Protein AF-A0A932CQ76-F1 (afdb_monomer)

Organism: Tectimicrobiota bacterium (NCBI:txid2528274)

Nearest PDB structures (foldseek):
  8bmw-assembly1_K  TM=5.022E-01  e=4.386E-13  Saccharolobus solfataricus
  8s9t-assembly1_C  TM=5.975E-01  e=1.553E-07  Synechocystis sp. PCC 6803
  8s9u-assembly1_C  TM=5.904E-01  e=1.748E-06  Synechocystis sp. PCC 6803
  6pbz-assembly1_B  TM=6.065E-01  e=4.520E-01  Escherichia coli K-12
  7tu2-assembly1_A-2  TM=3.708E-01  e=7.741E-01  Leeuwenhoekiella blandensis MED217

Structure (mmCIF, N/CA/C/O backbone):
data_AF-A0A932CQ76-F1
#
_entry.id   AF-A0A932CQ76-F1
#
loop_
_atom_site.group_PDB
_atom_site.id
_atom_site.type_symbol
_atom_site.label_atom_id
_atom_site.label_alt_id
_atom_site.label_comp_id
_atom_site.label_asym_id
_atom_site.label_entity_id
_atom_site.label_seq_id
_atom_site.pdbx_PDB_ins_code
_atom_site.Cartn_x
_atom_site.Cartn_y
_atom_site.Cartn_z
_atom_site.occupancy
_atom_site.B_iso_or_equiv
_atom_site.auth_seq_id
_atom_site.auth_comp_id
_atom_site.auth_asym_id
_atom_site.auth_atom_id
_atom_site.pdbx_PDB_model_num
ATOM 1 N N . MET A 1 1 ? 23.709 6.017 10.096 1.00 61.81 1 MET A N 1
ATOM 2 C CA . MET A 1 1 ? 23.202 7.293 9.535 1.00 61.81 1 MET A CA 1
ATOM 3 C C . MET A 1 1 ? 23.122 8.346 10.630 1.00 61.81 1 MET A C 1
ATOM 5 O O . MET A 1 1 ? 22.719 8.003 11.735 1.00 61.81 1 MET A O 1
ATOM 9 N N . ARG A 1 2 ? 23.513 9.592 10.344 1.00 64.19 2 ARG A N 1
ATOM 10 C CA . ARG A 1 2 ? 23.324 10.755 11.234 1.00 64.19 2 ARG A CA 1
ATOM 11 C C . ARG A 1 2 ? 22.289 11.703 10.629 1.00 64.19 2 ARG A C 1
ATOM 13 O O . ARG A 1 2 ? 22.195 11.772 9.408 1.00 64.19 2 ARG A O 1
ATOM 20 N N . GLU A 1 3 ? 21.523 12.400 11.461 1.00 67.00 3 GLU A N 1
ATOM 21 C CA . GLU A 1 3 ? 20.661 13.497 11.005 1.00 67.00 3 GLU A CA 1
ATOM 22 C C . GLU A 1 3 ? 21.444 14.810 10.998 1.00 67.00 3 GLU A C 1
ATOM 24 O O . GLU A 1 3 ? 22.276 15.037 11.873 1.00 67.00 3 GLU A O 1
ATOM 29 N N . TYR A 1 4 ? 21.156 15.645 10.007 1.00 60.69 4 TYR A N 1
ATOM 30 C CA . TYR A 1 4 ? 21.752 16.949 9.781 1.00 60.69 4 TYR A CA 1
ATOM 31 C C . TYR A 1 4 ? 20.633 17.963 9.545 1.00 60.69 4 TYR A C 1
ATOM 33 O O . TYR A 1 4 ? 19.724 17.743 8.736 1.00 60.69 4 TYR A O 1
ATOM 41 N N . HIS A 1 5 ? 20.698 19.087 10.244 1.00 62.53 5 HIS A N 1
ATOM 42 C CA . HIS A 1 5 ? 19.901 20.261 9.929 1.00 62.53 5 HIS A CA 1
ATOM 43 C C . HIS A 1 5 ? 20.449 20.918 8.647 1.00 62.53 5 HIS A C 1
ATOM 45 O O . HIS A 1 5 ? 21.665 20.913 8.443 1.00 62.53 5 HIS A O 1
ATOM 51 N N . PRO A 1 6 ? 19.610 21.537 7.791 1.00 61.62 6 PRO A N 1
ATOM 52 C CA . PRO A 1 6 ? 20.079 22.219 6.579 1.00 61.62 6 PRO A CA 1
ATOM 53 C C . PRO A 1 6 ? 21.209 23.237 6.814 1.00 61.62 6 PRO A C 1
ATOM 55 O O . PRO A 1 6 ? 22.063 23.428 5.959 1.00 61.62 6 PRO A O 1
ATOM 58 N N . SER A 1 7 ? 21.258 23.861 7.995 1.00 59.81 7 SER A N 1
ATOM 59 C CA . SER A 1 7 ? 22.313 24.814 8.376 1.00 59.81 7 SER A CA 1
ATOM 60 C C . SER A 1 7 ? 23.677 24.180 8.683 1.00 59.81 7 SER A C 1
ATOM 62 O O . SER A 1 7 ? 24.657 24.905 8.822 1.00 59.81 7 SER A O 1
ATOM 64 N N . GLU A 1 8 ? 23.754 22.857 8.853 1.00 54.69 8 GLU A N 1
ATOM 65 C CA . GLU A 1 8 ? 24.990 22.112 9.163 1.00 54.69 8 GLU A CA 1
ATOM 66 C C . GLU A 1 8 ? 25.733 21.639 7.897 1.00 54.69 8 GLU A C 1
ATOM 68 O O . GLU A 1 8 ? 26.760 20.957 7.977 1.00 54.69 8 GLU A O 1
ATOM 73 N N . LEU A 1 9 ? 25.200 21.990 6.726 1.00 60.56 9 LEU A N 1
ATOM 74 C CA . LEU A 1 9 ? 25.585 21.500 5.409 1.00 60.56 9 LEU A CA 1
ATOM 75 C C . LEU A 1 9 ? 26.266 22.617 4.599 1.00 60.56 9 LEU A C 1
ATOM 77 O O . LEU A 1 9 ? 25.764 23.739 4.538 1.00 60.56 9 LEU A O 1
ATOM 81 N N . ALA A 1 10 ? 27.424 22.330 3.990 1.00 57.75 10 ALA A N 1
ATOM 82 C CA . ALA A 1 10 ? 28.174 23.323 3.218 1.00 57.75 10 ALA A CA 1
ATOM 83 C C . ALA A 1 10 ? 27.451 23.709 1.899 1.00 57.75 10 ALA A C 1
ATOM 85 O O . ALA A 1 10 ? 26.883 22.828 1.246 1.00 57.75 10 ALA A O 1
ATOM 86 N N . PRO A 1 11 ? 27.489 24.986 1.453 1.00 50.41 11 PRO A N 1
ATOM 87 C CA . PRO A 1 11 ? 26.703 25.431 0.294 1.00 50.41 11 PRO A CA 1
ATOM 88 C C . PRO A 1 11 ? 27.127 24.896 -1.092 1.00 50.41 11 PRO A C 1
ATOM 90 O O . PRO A 1 11 ? 26.282 24.862 -1.990 1.00 50.41 11 PRO A O 1
ATOM 93 N N . GLU A 1 12 ? 28.368 24.445 -1.317 1.00 44.66 12 GLU A N 1
ATOM 94 C CA . GLU A 1 12 ? 28.899 24.253 -2.684 1.00 44.66 12 GLU A CA 1
ATOM 95 C C . GLU A 1 12 ? 29.702 22.950 -2.881 1.00 44.66 12 GLU A C 1
ATOM 97 O O . GLU A 1 12 ? 30.670 22.688 -2.174 1.00 44.66 12 GLU A O 1
ATOM 102 N N . GLY A 1 13 ? 29.312 22.148 -3.885 1.00 38.47 13 GLY A N 1
ATOM 103 C CA . GLY A 1 13 ? 30.012 20.933 -4.330 1.00 38.47 13 GLY A CA 1
ATOM 104 C C . GLY A 1 13 ? 29.082 19.932 -5.029 1.00 38.47 13 GLY A C 1
ATOM 105 O O . GLY A 1 13 ? 28.080 19.499 -4.467 1.00 38.47 13 GLY A O 1
ATOM 106 N N . LEU A 1 14 ? 29.374 19.574 -6.284 1.00 38.59 14 LEU A N 1
ATOM 107 C CA . LEU A 1 14 ? 28.570 18.638 -7.081 1.00 38.59 14 LEU A CA 1
ATOM 108 C C . LEU A 1 14 ? 28.525 17.247 -6.414 1.00 38.59 14 LEU A C 1
ATOM 110 O O . LEU A 1 14 ? 29.559 16.625 -6.169 1.00 38.59 14 LEU A O 1
ATOM 114 N N . SER A 1 15 ? 27.315 16.720 -6.202 1.00 40.75 15 SER A N 1
ATOM 115 C CA . SER A 1 15 ? 26.985 15.351 -5.734 1.00 40.75 15 SER A CA 1
ATOM 116 C C . SER A 1 15 ? 27.315 14.961 -4.283 1.00 40.75 15 SER A C 1
ATOM 118 O O . SER A 1 15 ? 26.780 13.961 -3.820 1.00 40.75 15 SER A O 1
ATOM 120 N N . TYR A 1 16 ? 28.113 15.731 -3.543 1.00 48.34 16 TYR A N 1
ATOM 121 C CA . TYR A 1 16 ? 28.456 15.434 -2.147 1.00 48.34 16 TYR A CA 1
ATOM 122 C C . TYR A 1 16 ? 28.360 16.706 -1.327 1.00 48.34 16 TYR A C 1
ATOM 124 O O . TYR A 1 16 ? 28.954 17.715 -1.702 1.00 48.34 16 TYR A O 1
ATOM 132 N N . ILE A 1 17 ? 27.654 16.654 -0.199 1.00 52.62 17 ILE A N 1
ATOM 133 C CA . ILE A 1 17 ? 27.779 17.726 0.779 1.00 52.62 17 ILE A CA 1
ATOM 134 C C . ILE A 1 17 ? 28.881 17.323 1.747 1.00 52.62 17 ILE A C 1
ATOM 136 O O . ILE A 1 17 ? 28.809 16.275 2.394 1.00 52.62 17 ILE A O 1
ATOM 140 N N . GLU A 1 18 ? 29.927 18.142 1.810 1.00 50.91 18 GLU A N 1
ATOM 141 C CA . GLU A 1 18 ? 30.852 18.080 2.928 1.00 50.91 18 GLU A CA 1
ATOM 142 C C . GLU A 1 18 ? 30.099 18.553 4.171 1.00 50.91 18 GLU A C 1
ATOM 144 O O . GLU A 1 18 ? 29.570 19.668 4.216 1.00 50.91 18 GLU A O 1
ATOM 149 N N . ALA A 1 19 ? 30.029 17.697 5.193 1.00 53.00 19 ALA A N 1
ATOM 150 C CA . ALA A 1 19 ? 29.701 18.172 6.531 1.00 53.00 19 ALA A CA 1
ATOM 151 C C . ALA A 1 19 ? 30.628 19.349 6.870 1.00 53.00 19 ALA A C 1
ATOM 153 O O . ALA A 1 19 ? 31.760 19.386 6.388 1.00 53.00 19 ALA A O 1
ATOM 154 N N . ALA A 1 20 ? 30.228 20.251 7.771 1.00 54.34 20 ALA A N 1
ATOM 155 C CA . ALA A 1 20 ? 31.116 21.319 8.258 1.00 54.34 20 ALA A CA 1
ATOM 156 C C . ALA A 1 20 ? 32.487 20.808 8.786 1.00 54.34 20 ALA A C 1
ATOM 158 O O . ALA A 1 20 ? 33.422 21.583 8.966 1.00 54.34 20 ALA A O 1
ATOM 159 N N . THR A 1 21 ? 32.616 19.495 9.014 1.00 55.88 21 THR A N 1
ATOM 160 C CA . THR A 1 21 ? 33.836 18.763 9.376 1.00 55.88 21 THR A CA 1
ATOM 161 C C . THR A 1 21 ? 34.725 18.322 8.193 1.00 55.88 21 THR A C 1
ATOM 163 O O . THR A 1 21 ? 35.757 17.701 8.438 1.00 55.88 21 THR A O 1
ATOM 166 N N . GLY A 1 22 ? 34.352 18.583 6.934 1.00 58.22 22 GLY A N 1
ATOM 167 C CA . GLY A 1 22 ? 35.069 18.153 5.718 1.00 58.22 22 GLY A CA 1
ATOM 168 C C . GLY A 1 22 ? 34.816 16.698 5.289 1.00 58.22 22 GLY A C 1
ATOM 169 O O . GLY A 1 22 ? 35.499 16.169 4.415 1.00 58.22 22 GLY A O 1
ATOM 170 N N . GLN A 1 23 ? 33.858 16.006 5.914 1.00 63.00 23 GLN A N 1
ATOM 171 C CA . GLN A 1 23 ? 33.511 14.619 5.588 1.00 63.00 23 GLN A CA 1
ATOM 172 C C . GLN A 1 23 ? 32.498 14.570 4.436 1.00 63.00 23 GLN A C 1
ATOM 174 O O . GLN A 1 23 ? 31.432 15.172 4.549 1.00 63.00 23 GLN A O 1
ATOM 179 N N . LYS A 1 24 ? 32.785 13.813 3.365 1.00 63.44 24 LYS A N 1
ATOM 180 C CA . LYS A 1 24 ? 31.819 13.553 2.283 1.00 63.44 24 LYS A CA 1
ATOM 181 C C . LYS A 1 24 ? 30.660 12.700 2.787 1.00 63.44 24 LYS A C 1
ATOM 183 O O . LYS A 1 24 ? 30.889 11.638 3.372 1.00 63.44 24 LYS A O 1
ATOM 188 N N . LEU A 1 25 ? 29.434 13.153 2.537 1.00 64.56 25 LEU A N 1
ATOM 189 C CA . LEU A 1 25 ? 28.215 12.451 2.924 1.00 64.56 25 LEU A CA 1
ATOM 190 C C . LEU A 1 25 ? 27.335 12.137 1.711 1.00 64.56 25 LEU A C 1
ATOM 192 O O . LEU A 1 25 ? 27.139 12.988 0.842 1.00 64.56 25 LEU A O 1
ATOM 196 N N . ILE A 1 26 ? 26.740 10.944 1.709 1.00 65.69 26 ILE A N 1
ATOM 197 C CA . ILE A 1 26 ? 25.540 10.635 0.926 1.00 65.69 26 ILE A CA 1
ATOM 198 C C . ILE A 1 26 ? 24.350 11.121 1.746 1.00 65.69 26 ILE A C 1
ATOM 200 O O . ILE A 1 26 ? 24.094 10.577 2.822 1.00 65.69 26 ILE A O 1
ATOM 204 N N . LEU A 1 27 ? 23.661 12.158 1.263 1.00 60.94 27 LEU A N 1
ATOM 205 C CA . LEU A 1 27 ? 22.521 12.757 1.952 1.00 60.94 27 LEU A CA 1
ATOM 206 C C . LEU A 1 27 ? 21.177 12.290 1.393 1.00 60.94 27 LEU A C 1
ATOM 208 O O . LEU A 1 27 ? 21.018 12.140 0.187 1.00 60.94 27 LEU A O 1
ATOM 212 N N . PHE A 1 28 ? 20.204 12.153 2.280 1.00 66.12 28 PHE A N 1
ATOM 213 C CA . PHE A 1 28 ? 18.805 11.831 2.021 1.00 66.12 28 PHE A CA 1
ATOM 214 C C . PHE A 1 28 ? 17.918 12.925 2.614 1.00 66.12 28 PHE A C 1
ATOM 216 O O . PHE A 1 28 ? 18.113 13.263 3.780 1.00 66.12 28 PHE A O 1
ATOM 223 N N . GLU A 1 29 ? 16.957 13.465 1.870 1.00 62.91 29 GLU A N 1
ATOM 224 C CA . GLU A 1 29 ? 16.009 14.454 2.401 1.00 62.91 29 GLU A CA 1
ATOM 225 C C . GLU A 1 29 ? 14.806 13.739 3.048 1.00 62.91 29 GLU A C 1
ATOM 227 O O . GLU A 1 29 ? 14.058 13.027 2.385 1.00 62.91 29 GLU A O 1
ATOM 232 N N . ASP A 1 30 ? 14.605 13.916 4.357 1.00 61.38 30 ASP A N 1
ATOM 233 C CA . ASP A 1 30 ? 13.377 13.514 5.052 1.00 61.38 30 ASP A CA 1
ATOM 234 C C . ASP A 1 30 ? 12.334 14.625 4.864 1.00 61.38 30 ASP A C 1
ATOM 236 O O . ASP A 1 30 ? 12.291 15.587 5.637 1.00 61.38 30 ASP A O 1
ATOM 240 N N . VAL A 1 31 ? 11.525 14.494 3.807 1.00 55.22 31 VAL A N 1
ATOM 241 C CA . VAL A 1 31 ? 10.563 15.513 3.336 1.00 55.22 31 VAL A CA 1
ATOM 242 C C . VAL A 1 31 ? 9.583 15.951 4.434 1.00 55.22 31 VAL A C 1
ATOM 244 O O . VAL A 1 31 ? 9.205 17.116 4.495 1.00 55.22 31 VAL A O 1
ATOM 247 N N . LEU A 1 32 ? 9.218 15.052 5.354 1.00 52.81 32 LEU A N 1
ATOM 248 C CA . LEU A 1 32 ? 8.287 15.355 6.446 1.00 52.81 32 LEU A CA 1
ATOM 249 C C . LEU A 1 32 ? 8.947 16.078 7.623 1.00 52.81 32 LEU A C 1
ATOM 251 O O . LEU A 1 32 ? 8.295 16.865 8.304 1.00 52.81 32 LEU A O 1
ATOM 255 N N . ARG A 1 33 ? 10.233 15.815 7.886 1.00 56.22 33 ARG A N 1
ATOM 256 C CA . ARG A 1 33 ? 10.968 16.455 8.993 1.00 56.22 33 ARG A CA 1
ATOM 257 C C . ARG A 1 33 ? 11.758 17.690 8.569 1.00 56.22 33 ARG A C 1
ATOM 259 O O . ARG A 1 33 ? 12.281 18.381 9.442 1.00 56.22 33 ARG A O 1
ATOM 266 N N . GLY A 1 34 ? 11.915 17.933 7.266 1.00 58.47 34 GLY A N 1
ATOM 267 C CA . GLY A 1 34 ? 12.803 18.974 6.737 1.00 58.47 34 GLY A CA 1
ATOM 268 C C . GLY A 1 34 ? 14.269 18.772 7.147 1.00 58.47 34 GLY A C 1
ATOM 269 O O . GLY A 1 34 ? 15.019 19.738 7.288 1.00 58.47 34 GLY A O 1
ATOM 270 N N . ARG A 1 35 ? 14.672 17.521 7.415 1.00 62.56 35 ARG A N 1
ATOM 271 C CA . ARG A 1 35 ? 16.026 17.150 7.859 1.00 62.56 35 ARG A CA 1
ATOM 272 C C . ARG A 1 35 ? 16.725 16.321 6.799 1.00 62.56 35 ARG A C 1
ATOM 274 O O . ARG A 1 35 ? 16.090 15.544 6.097 1.00 62.56 35 ARG A O 1
ATOM 281 N N . TYR A 1 36 ? 18.047 16.413 6.755 1.00 65.19 36 TYR A N 1
ATOM 282 C CA . TYR A 1 36 ? 18.862 15.545 5.918 1.00 65.19 36 TYR A CA 1
ATOM 283 C C . TYR A 1 36 ? 19.413 14.383 6.739 1.00 65.19 36 TYR A C 1
ATOM 285 O O . TYR A 1 36 ? 19.809 14.553 7.888 1.00 65.19 36 TYR A O 1
ATOM 293 N N . ARG A 1 37 ? 19.484 13.186 6.163 1.00 66.12 37 ARG A N 1
ATOM 294 C CA . ARG A 1 37 ? 20.201 12.051 6.752 1.00 66.12 37 ARG A CA 1
ATOM 295 C C . ARG A 1 37 ? 21.458 11.797 5.953 1.00 66.12 37 ARG A C 1
ATOM 297 O O . ARG A 1 37 ? 21.377 11.651 4.745 1.00 66.12 37 ARG A O 1
ATOM 304 N N . GLY A 1 38 ? 22.601 11.730 6.622 1.00 62.81 38 GLY A N 1
ATOM 305 C CA . GLY A 1 38 ? 23.892 11.496 5.991 1.00 62.81 38 GLY A CA 1
ATOM 306 C C . GLY A 1 38 ? 24.512 10.164 6.380 1.00 62.81 38 GLY A C 1
ATOM 307 O O . GLY A 1 38 ? 24.530 9.790 7.562 1.00 62.81 38 GLY A O 1
ATOM 308 N N . LEU A 1 39 ? 25.058 9.466 5.387 1.00 67.00 39 LEU A N 1
ATOM 309 C CA . LEU A 1 39 ? 26.033 8.397 5.582 1.00 67.00 39 LEU A CA 1
ATOM 310 C C . LEU A 1 39 ? 27.411 8.886 5.105 1.00 67.00 39 LEU A C 1
ATOM 312 O O . LEU A 1 39 ? 27.481 9.439 4.007 1.00 67.00 39 LEU A O 1
ATOM 316 N N . PRO A 1 40 ? 28.495 8.697 5.880 1.00 64.19 40 PRO A N 1
ATOM 317 C CA . PRO A 1 40 ? 29.852 8.864 5.372 1.00 64.19 40 PRO A CA 1
ATOM 318 C C . PRO A 1 40 ? 30.053 8.132 4.046 1.00 64.19 40 PRO A C 1
ATOM 320 O O . PRO A 1 40 ? 29.666 6.972 3.925 1.00 64.19 40 PRO A O 1
ATOM 323 N N . ASP A 1 41 ? 30.695 8.782 3.077 1.00 64.94 41 ASP A N 1
ATOM 324 C CA . ASP A 1 41 ? 31.162 8.151 1.837 1.00 64.94 41 ASP A CA 1
ATOM 325 C C . ASP A 1 41 ? 32.375 7.246 2.130 1.00 64.94 41 ASP A C 1
ATOM 327 O O . ASP A 1 41 ? 33.511 7.516 1.742 1.00 64.94 41 ASP A O 1
ATOM 331 N N . GLY A 1 42 ? 32.147 6.206 2.933 1.00 61.56 42 GLY A N 1
ATOM 332 C CA . GLY A 1 42 ? 33.077 5.117 3.186 1.00 61.56 42 GLY A CA 1
ATOM 333 C C . GLY A 1 42 ? 32.573 3.889 2.445 1.00 61.56 42 GLY A C 1
ATOM 334 O O . GLY A 1 42 ? 31.594 3.272 2.867 1.00 61.56 42 GLY A O 1
ATOM 335 N N . SER A 1 43 ? 33.239 3.527 1.346 1.00 63.44 43 SER A N 1
ATOM 336 C CA . SER A 1 43 ? 32.884 2.374 0.505 1.00 63.44 43 SER A CA 1
ATOM 337 C C . SER A 1 43 ? 32.685 1.089 1.308 1.00 63.44 43 SER A C 1
ATOM 339 O O . SER A 1 43 ? 31.819 0.288 0.975 1.00 63.44 43 SER A O 1
ATOM 341 N N . ASP A 1 44 ? 33.451 0.923 2.386 1.00 76.38 44 ASP A N 1
ATOM 342 C CA . ASP A 1 44 ? 33.467 -0.289 3.202 1.00 76.38 44 ASP A CA 1
ATOM 343 C C . ASP A 1 44 ? 32.192 -0.457 4.043 1.00 76.38 44 ASP A C 1
ATOM 345 O O . ASP A 1 44 ? 31.718 -1.578 4.219 1.00 76.38 44 ASP A O 1
ATOM 349 N N . GLU A 1 45 ? 31.593 0.632 4.543 1.00 78.75 45 GLU A N 1
ATOM 350 C CA . GLU A 1 45 ? 30.343 0.543 5.312 1.00 78.75 45 GLU A CA 1
ATOM 351 C C . GLU A 1 45 ? 29.150 0.271 4.392 1.00 78.75 45 GLU A C 1
ATOM 353 O O . GLU A 1 45 ? 28.319 -0.584 4.702 1.00 78.75 45 GLU A O 1
ATOM 358 N N . LEU A 1 46 ? 29.097 0.945 3.237 1.00 80.56 46 LEU A N 1
ATOM 359 C CA . LEU A 1 46 ? 28.076 0.707 2.211 1.00 80.56 46 LEU A CA 1
ATOM 360 C C . LEU A 1 46 ? 28.114 -0.739 1.716 1.00 80.56 46 LEU A C 1
ATOM 362 O O . LEU A 1 46 ? 27.074 -1.390 1.615 1.00 80.56 46 LEU A O 1
ATOM 366 N N . GLU A 1 47 ? 29.317 -1.248 1.454 1.00 85.31 47 GLU A N 1
ATOM 367 C CA . GLU A 1 47 ? 29.519 -2.621 1.015 1.00 85.31 47 GLU A CA 1
ATOM 368 C C . GLU A 1 47 ? 29.156 -3.623 2.118 1.00 85.31 47 GLU A C 1
ATOM 370 O O . GLU A 1 47 ? 28.497 -4.623 1.838 1.00 85.31 47 GLU A O 1
ATOM 375 N N . ARG A 1 48 ? 29.493 -3.340 3.387 1.00 88.62 48 ARG A N 1
ATOM 376 C CA . ARG A 1 48 ? 29.073 -4.168 4.529 1.00 88.62 48 ARG A CA 1
ATOM 377 C C . ARG A 1 48 ? 27.550 -4.275 4.613 1.00 88.62 48 ARG A C 1
ATOM 379 O O . ARG A 1 48 ? 27.041 -5.388 4.719 1.00 88.62 48 ARG A O 1
ATOM 386 N N . LEU A 1 49 ? 26.838 -3.147 4.550 1.00 88.56 49 LEU A N 1
ATOM 387 C CA . LEU A 1 49 ? 25.371 -3.117 4.593 1.00 88.56 49 LEU A CA 1
ATOM 388 C C . LEU A 1 49 ? 24.762 -3.892 3.417 1.00 88.56 49 LEU A C 1
ATOM 390 O O . LEU A 1 49 ? 23.821 -4.664 3.605 1.00 88.56 49 LEU A O 1
ATOM 394 N N . ARG A 1 50 ? 25.323 -3.726 2.212 1.00 91.31 50 ARG A N 1
ATOM 395 C CA . ARG A 1 50 ? 24.907 -4.465 1.013 1.00 91.31 50 ARG A CA 1
ATOM 396 C C . ARG A 1 50 ? 25.076 -5.967 1.203 1.00 91.31 50 ARG A C 1
ATOM 398 O O . ARG A 1 50 ? 24.156 -6.734 0.946 1.00 91.31 50 ARG A O 1
ATOM 405 N N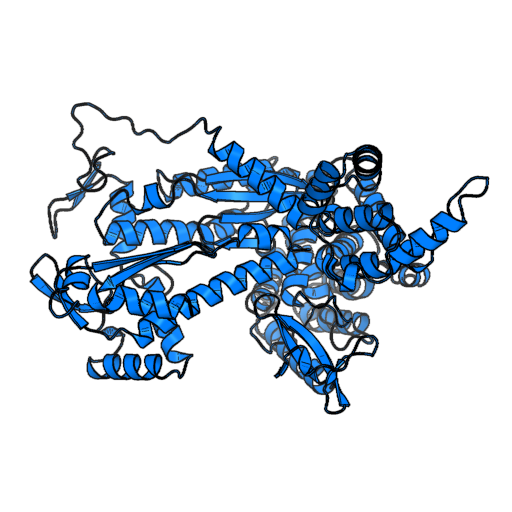 . GLU A 1 51 ? 26.239 -6.393 1.680 1.00 93.50 51 GLU A N 1
ATOM 406 C CA . GLU A 1 51 ? 26.541 -7.803 1.915 1.00 93.50 51 GLU A CA 1
ATOM 407 C C . GLU A 1 51 ? 25.688 -8.416 3.037 1.00 93.50 51 GLU A C 1
ATOM 409 O O . GLU A 1 51 ? 25.322 -9.587 2.951 1.00 93.50 51 GLU A O 1
ATOM 414 N N . GLU A 1 52 ? 25.326 -7.650 4.069 1.00 93.94 52 GLU A N 1
ATOM 415 C CA . GLU A 1 52 ? 24.355 -8.072 5.091 1.00 93.94 52 GLU A CA 1
ATOM 416 C C . GLU A 1 52 ? 22.960 -8.293 4.496 1.00 93.94 52 GLU A C 1
ATOM 418 O O . GLU A 1 52 ? 22.328 -9.322 4.759 1.00 93.94 52 GLU A O 1
ATOM 423 N N . PHE A 1 53 ? 22.511 -7.376 3.639 1.00 94.50 53 PHE A N 1
ATOM 424 C CA . PHE A 1 53 ? 21.240 -7.510 2.934 1.00 94.50 53 PHE A CA 1
ATOM 425 C C . PHE A 1 53 ? 21.235 -8.718 1.984 1.00 94.50 53 PHE A C 1
ATOM 427 O O . PHE A 1 53 ? 20.306 -9.526 2.015 1.00 94.50 53 PHE A O 1
ATOM 434 N N . LEU A 1 54 ? 22.302 -8.911 1.200 1.00 95.56 54 LEU A N 1
ATOM 435 C CA . LEU A 1 54 ? 22.424 -10.064 0.307 1.00 95.56 54 LEU A CA 1
ATOM 436 C C . LEU A 1 54 ? 22.427 -11.392 1.068 1.00 95.56 54 LEU A C 1
ATOM 438 O O . LEU A 1 54 ? 21.726 -12.307 0.653 1.00 95.56 54 LEU A O 1
ATOM 442 N N . ARG A 1 55 ? 23.149 -11.501 2.192 1.00 95.50 55 ARG A N 1
ATOM 443 C CA . ARG A 1 55 ? 23.101 -12.709 3.038 1.00 95.50 55 ARG A CA 1
ATOM 444 C C . ARG A 1 55 ? 21.692 -12.985 3.559 1.00 95.50 55 ARG A C 1
ATOM 446 O O . ARG A 1 55 ? 21.231 -14.118 3.508 1.00 95.50 55 ARG A O 1
ATOM 453 N N . THR A 1 56 ? 20.981 -11.940 3.980 1.00 94.00 56 THR A N 1
ATOM 454 C CA . THR A 1 56 ? 19.588 -12.063 4.435 1.00 94.00 56 THR A CA 1
ATOM 455 C C . THR A 1 56 ? 18.679 -12.608 3.330 1.00 94.00 56 THR A C 1
ATOM 457 O O . THR A 1 56 ? 17.823 -13.451 3.599 1.00 94.00 56 THR A O 1
ATOM 460 N N . LEU A 1 57 ? 18.871 -12.167 2.081 1.00 95.00 57 LEU A N 1
ATOM 461 C CA . LEU A 1 57 ? 18.169 -12.737 0.929 1.00 95.00 57 LEU A CA 1
ATOM 462 C C . LEU A 1 57 ? 18.569 -14.198 0.696 1.00 95.00 57 LEU A C 1
ATOM 464 O O . LEU A 1 57 ? 17.693 -15.043 0.541 1.00 95.00 57 LEU A O 1
ATOM 468 N N . GLU A 1 58 ? 19.863 -14.523 0.706 1.00 95.12 58 GLU A N 1
ATOM 469 C CA . GLU A 1 58 ? 20.346 -15.899 0.510 1.00 95.12 58 GLU A CA 1
ATOM 470 C C . GLU A 1 58 ? 19.719 -16.891 1.486 1.00 95.12 58 GLU A C 1
ATOM 472 O O . GLU A 1 58 ? 19.292 -17.965 1.055 1.00 95.12 58 GLU A O 1
ATOM 477 N N . ASP A 1 59 ? 19.634 -16.512 2.760 1.00 94.31 59 ASP A N 1
ATOM 478 C CA . ASP A 1 59 ? 19.107 -17.352 3.835 1.00 94.31 59 ASP A CA 1
ATOM 479 C C . ASP A 1 59 ? 17.593 -17.578 3.719 1.00 94.31 59 ASP A C 1
ATOM 481 O O . ASP A 1 59 ? 17.083 -18.629 4.114 1.00 94.31 59 ASP A O 1
ATOM 485 N N . ARG A 1 60 ? 16.860 -16.597 3.176 1.00 94.69 60 ARG A N 1
ATOM 486 C CA . ARG A 1 60 ? 15.396 -16.652 3.031 1.00 94.69 60 ARG A CA 1
ATOM 487 C C . ARG A 1 60 ? 14.944 -17.272 1.713 1.00 94.69 60 ARG A C 1
ATOM 489 O O . ARG A 1 60 ? 13.833 -17.793 1.641 1.00 94.69 60 ARG A O 1
ATOM 496 N N . LEU A 1 61 ? 15.779 -17.219 0.675 1.00 95.06 61 LEU A N 1
ATOM 497 C CA . LEU A 1 61 ? 15.415 -17.703 -0.651 1.00 95.06 61 LEU A CA 1
ATOM 498 C C . LEU A 1 61 ? 15.179 -19.223 -0.660 1.00 95.06 61 LEU A C 1
ATOM 500 O O . LEU A 1 61 ? 16.014 -19.985 -0.162 1.00 95.06 61 LEU A O 1
ATOM 504 N N . PRO A 1 62 ? 14.087 -19.693 -1.290 1.00 90.88 62 PRO A N 1
ATOM 505 C CA . PRO A 1 62 ? 13.742 -21.109 -1.326 1.00 90.88 62 PRO A CA 1
ATOM 506 C C . PRO A 1 62 ? 14.808 -21.934 -2.069 1.00 90.88 62 PRO A C 1
ATOM 508 O O . PRO A 1 62 ? 15.336 -21.491 -3.091 1.00 90.88 62 PRO A O 1
ATOM 511 N N . PRO A 1 63 ? 15.128 -23.156 -1.609 1.00 87.50 63 PRO A N 1
ATOM 512 C CA . PRO A 1 63 ? 16.013 -24.052 -2.345 1.00 87.50 63 PRO A CA 1
ATOM 513 C C . PRO A 1 63 ? 15.305 -24.628 -3.580 1.00 87.50 63 PRO A C 1
ATOM 515 O O . PRO A 1 63 ? 14.104 -24.907 -3.544 1.00 87.50 63 PRO A O 1
ATOM 518 N N . ARG A 1 64 ? 16.074 -24.871 -4.649 1.00 86.12 64 ARG A N 1
ATOM 519 C CA . ARG A 1 64 ? 15.577 -25.342 -5.954 1.00 86.12 64 ARG A CA 1
ATOM 520 C C . ARG A 1 64 ? 14.726 -26.611 -5.884 1.00 86.12 64 ARG A C 1
ATOM 522 O O . ARG A 1 64 ? 13.715 -26.698 -6.565 1.00 86.12 64 ARG A O 1
ATOM 529 N N . ASP A 1 65 ? 15.110 -27.573 -5.049 1.00 85.50 65 ASP A N 1
ATOM 530 C CA . ASP A 1 65 ? 14.520 -28.920 -5.061 1.00 85.50 65 ASP A CA 1
ATOM 531 C C . ASP A 1 65 ? 13.188 -29.035 -4.297 1.00 85.50 65 ASP A C 1
ATOM 533 O O . ASP A 1 65 ? 12.614 -30.120 -4.214 1.00 85.50 65 ASP A O 1
ATOM 537 N N . LYS A 1 66 ? 12.695 -27.943 -3.697 1.00 84.81 66 LYS A N 1
ATOM 538 C CA . LYS A 1 66 ? 11.468 -27.968 -2.881 1.00 84.81 66 LYS A CA 1
ATOM 539 C C . LYS A 1 66 ? 10.198 -27.584 -3.632 1.00 84.81 66 LYS A C 1
ATOM 541 O O . LYS A 1 66 ? 9.116 -27.903 -3.148 1.00 84.81 66 LYS A O 1
ATOM 546 N N . LEU A 1 67 ? 10.310 -26.869 -4.748 1.00 90.31 67 LEU A N 1
ATOM 547 C CA . LEU A 1 67 ? 9.176 -26.270 -5.452 1.00 90.31 67 LEU A CA 1
ATOM 548 C C . LEU A 1 67 ? 9.278 -26.547 -6.952 1.00 90.31 67 LEU A C 1
ATOM 550 O O . LEU A 1 67 ? 10.369 -26.739 -7.488 1.00 90.31 67 LEU A O 1
ATOM 554 N N . ASP A 1 68 ? 8.134 -26.557 -7.632 1.00 93.31 68 ASP A N 1
ATOM 555 C CA . ASP A 1 68 ? 8.112 -26.519 -9.091 1.00 93.31 68 ASP A CA 1
ATOM 556 C C . ASP A 1 68 ? 8.584 -25.146 -9.607 1.00 93.31 68 ASP A C 1
ATOM 558 O O . ASP A 1 68 ? 8.790 -24.202 -8.839 1.00 93.31 68 ASP A O 1
ATOM 562 N N . ARG A 1 69 ? 8.786 -25.019 -10.926 1.00 93.88 69 ARG A N 1
ATOM 563 C CA . ARG A 1 69 ? 9.319 -23.784 -11.530 1.00 93.88 69 ARG A CA 1
ATOM 564 C C . ARG A 1 69 ? 8.485 -22.555 -11.158 1.00 93.88 69 ARG A C 1
ATOM 566 O O . ARG A 1 69 ? 9.055 -21.536 -10.774 1.00 93.88 69 ARG A O 1
ATOM 573 N N . ARG A 1 70 ? 7.154 -22.668 -11.229 1.00 94.38 70 ARG A N 1
ATOM 574 C CA . ARG A 1 70 ? 6.231 -21.589 -10.868 1.00 94.38 70 ARG A CA 1
ATOM 575 C C . ARG A 1 70 ? 6.346 -21.228 -9.392 1.00 94.38 70 ARG A C 1
ATOM 577 O O . ARG A 1 70 ? 6.615 -20.073 -9.087 1.00 94.38 70 ARG A O 1
ATOM 584 N N . GLY A 1 71 ? 6.202 -22.200 -8.492 1.00 95.12 71 GLY A N 1
ATOM 585 C CA . GLY A 1 71 ? 6.279 -21.972 -7.052 1.00 95.12 71 GLY A CA 1
ATOM 586 C C . GLY A 1 71 ? 7.621 -21.380 -6.626 1.00 95.12 71 GLY A C 1
ATOM 587 O O . GLY A 1 71 ? 7.661 -20.522 -5.746 1.00 95.12 71 GLY A O 1
ATOM 588 N N . LEU A 1 72 ? 8.714 -21.767 -7.289 1.00 95.75 72 LEU A N 1
ATOM 589 C CA . LEU A 1 72 ? 10.038 -21.209 -7.038 1.00 95.75 72 LEU A CA 1
ATOM 590 C C . LEU A 1 72 ? 10.147 -19.737 -7.460 1.00 95.75 72 LEU A C 1
ATOM 592 O O . LEU A 1 72 ? 10.706 -18.938 -6.708 1.00 95.75 72 LEU A O 1
ATOM 596 N N . LEU A 1 73 ? 9.607 -19.365 -8.626 1.00 96.81 73 LEU A N 1
ATOM 597 C CA . LEU A 1 73 ? 9.554 -17.970 -9.076 1.00 96.81 73 LEU A CA 1
ATOM 598 C C . LEU A 1 73 ? 8.653 -17.120 -8.171 1.00 96.81 73 LEU A C 1
ATOM 600 O O . LEU A 1 73 ? 9.073 -16.043 -7.757 1.00 96.81 73 LEU A O 1
ATOM 604 N N . THR A 1 74 ? 7.467 -17.616 -7.806 1.00 95.94 74 THR A N 1
ATOM 605 C CA . THR A 1 74 ? 6.558 -16.941 -6.868 1.00 95.94 74 THR A CA 1
ATOM 606 C C . THR A 1 74 ? 7.249 -16.676 -5.529 1.00 95.94 74 THR A C 1
ATOM 608 O O . THR A 1 74 ? 7.394 -15.525 -5.128 1.00 95.94 74 THR A O 1
ATOM 611 N N . ALA A 1 75 ? 7.778 -17.718 -4.880 1.00 96.38 75 ALA A N 1
ATOM 612 C CA . ALA A 1 75 ? 8.422 -17.588 -3.574 1.00 96.38 75 ALA A CA 1
ATOM 613 C C . ALA A 1 75 ? 9.704 -16.731 -3.613 1.00 96.38 75 ALA A C 1
ATOM 615 O O . ALA A 1 75 ? 10.007 -16.025 -2.649 1.00 96.38 75 ALA A O 1
ATOM 616 N N . THR A 1 76 ? 10.455 -16.759 -4.721 1.00 97.50 76 THR A N 1
ATOM 617 C CA . THR A 1 76 ? 11.602 -15.858 -4.941 1.00 97.50 76 THR A CA 1
ATOM 618 C C . THR A 1 76 ? 11.138 -14.405 -5.047 1.00 97.50 76 THR A C 1
ATOM 620 O O . THR A 1 76 ? 11.670 -13.560 -4.331 1.00 97.50 76 THR A O 1
ATOM 623 N N . ALA A 1 77 ? 10.132 -14.108 -5.879 1.00 97.56 77 ALA A N 1
ATOM 624 C CA . ALA A 1 77 ? 9.575 -12.762 -6.011 1.00 97.56 77 ALA A CA 1
ATOM 625 C C . ALA A 1 77 ? 9.059 -12.232 -4.663 1.00 97.56 77 ALA A C 1
ATOM 627 O O . ALA A 1 77 ? 9.381 -11.109 -4.278 1.00 97.56 77 ALA A O 1
ATOM 628 N N . ASP A 1 78 ? 8.343 -13.063 -3.904 1.00 96.38 78 ASP A N 1
ATOM 629 C CA . ASP A 1 78 ? 7.801 -12.679 -2.601 1.00 96.38 78 ASP A CA 1
ATOM 630 C C . ASP A 1 78 ? 8.902 -12.471 -1.555 1.00 96.38 78 ASP A C 1
ATOM 632 O O . ASP A 1 78 ? 8.826 -11.535 -0.765 1.00 96.38 78 ASP A O 1
ATOM 636 N N . THR A 1 79 ? 9.980 -13.263 -1.584 1.00 96.88 79 THR A N 1
ATOM 637 C CA . THR A 1 79 ? 11.144 -13.059 -0.703 1.00 96.88 79 THR A CA 1
ATOM 638 C C . THR A 1 79 ? 11.797 -11.700 -0.958 1.00 96.88 79 THR A C 1
ATOM 640 O O . THR A 1 79 ? 12.115 -10.983 -0.008 1.00 96.88 79 THR A O 1
ATOM 643 N N . PHE A 1 80 ? 11.965 -11.324 -2.229 1.00 97.12 80 PHE A N 1
ATOM 644 C CA . PHE A 1 80 ? 12.470 -10.002 -2.602 1.00 97.12 80 PHE A CA 1
ATOM 645 C C . PHE A 1 80 ? 11.506 -8.894 -2.164 1.00 97.12 80 PHE A C 1
ATOM 647 O O . PHE A 1 80 ? 11.935 -7.938 -1.520 1.00 97.12 80 PHE A O 1
ATOM 654 N N . TYR A 1 81 ? 10.208 -9.033 -2.451 1.00 95.75 81 TYR A N 1
ATOM 655 C CA . TYR A 1 81 ? 9.192 -8.058 -2.050 1.00 95.75 81 TYR A CA 1
ATOM 656 C C . TYR A 1 81 ? 9.180 -7.834 -0.536 1.00 95.75 81 TYR A C 1
ATOM 658 O O . TYR A 1 81 ? 9.216 -6.688 -0.089 1.00 95.75 81 TYR A O 1
ATOM 666 N N . GLN A 1 82 ? 9.192 -8.902 0.265 1.00 94.25 82 GLN A N 1
ATOM 667 C CA . GLN A 1 82 ? 9.214 -8.794 1.724 1.00 94.25 82 GLN A CA 1
ATOM 668 C C . GLN A 1 82 ? 10.510 -8.144 2.221 1.00 94.25 82 GLN A C 1
ATOM 670 O O . GLN A 1 82 ? 10.469 -7.294 3.103 1.00 94.25 82 GLN A O 1
ATOM 675 N N . ALA A 1 83 ? 11.660 -8.479 1.627 1.00 93.94 83 ALA A N 1
ATOM 676 C CA . ALA A 1 83 ? 12.937 -7.875 2.002 1.00 93.94 83 ALA A CA 1
ATOM 677 C C . ALA A 1 83 ? 12.991 -6.363 1.720 1.00 93.94 83 ALA A C 1
ATOM 679 O O . ALA A 1 83 ? 13.538 -5.616 2.525 1.00 93.94 83 ALA A O 1
ATOM 680 N N . PHE A 1 84 ? 12.411 -5.902 0.608 1.00 92.75 84 PHE A N 1
ATOM 681 C CA . PHE A 1 84 ? 12.360 -4.476 0.280 1.00 92.75 84 PHE A CA 1
ATOM 682 C C . PHE A 1 84 ? 11.259 -3.725 1.040 1.00 92.75 84 PHE A C 1
ATOM 684 O O . PHE A 1 84 ? 11.503 -2.636 1.551 1.00 92.75 84 PHE A O 1
ATOM 691 N N . SER A 1 85 ? 10.054 -4.288 1.148 1.00 88.31 85 SER A N 1
ATOM 692 C CA . SER A 1 85 ? 8.913 -3.633 1.809 1.00 88.31 85 SER A CA 1
ATOM 693 C C . SER A 1 85 ? 9.081 -3.496 3.325 1.00 88.31 85 SER A C 1
ATOM 695 O O . SER A 1 85 ? 8.557 -2.545 3.905 1.00 88.31 85 SER A O 1
ATOM 697 N N . GLN A 1 86 ? 9.832 -4.408 3.952 1.00 85.75 86 GLN A N 1
ATOM 698 C CA . GLN A 1 86 ? 10.107 -4.416 5.391 1.00 85.75 86 GLN A CA 1
ATOM 699 C C . GLN A 1 86 ? 11.470 -3.809 5.753 1.00 85.75 86 GLN A C 1
ATOM 701 O O . GLN A 1 86 ? 11.862 -3.869 6.919 1.00 85.75 86 GLN A O 1
ATOM 706 N N . ALA A 1 87 ? 12.199 -3.249 4.781 1.00 82.06 87 ALA A N 1
ATOM 707 C CA . ALA A 1 87 ? 13.538 -2.724 5.011 1.00 82.06 87 ALA A CA 1
ATOM 708 C C . ALA A 1 87 ? 13.526 -1.644 6.102 1.00 82.06 87 ALA A C 1
ATOM 710 O O . ALA A 1 87 ? 12.862 -0.608 5.980 1.00 82.06 87 ALA A O 1
ATOM 711 N N . SER A 1 88 ? 14.265 -1.891 7.182 1.00 72.81 88 SER A N 1
ATOM 712 C CA . SER A 1 88 ? 14.288 -1.005 8.343 1.00 72.81 88 SER A CA 1
ATOM 713 C C . SER A 1 88 ? 15.345 0.098 8.212 1.00 72.81 88 SER A C 1
ATOM 715 O O . SER A 1 88 ? 16.228 0.075 7.347 1.00 72.81 88 SER A O 1
ATOM 717 N N . ARG A 1 89 ? 15.260 1.118 9.076 1.00 68.94 89 ARG A N 1
ATOM 718 C CA . ARG A 1 89 ? 16.221 2.231 9.077 1.00 68.94 89 ARG A CA 1
ATOM 719 C C . ARG A 1 89 ? 17.639 1.713 9.321 1.00 68.94 89 ARG A C 1
ATOM 721 O O . ARG A 1 89 ? 17.914 1.120 10.357 1.00 68.94 89 ARG A O 1
ATOM 728 N N . GLY A 1 90 ? 18.557 2.056 8.420 1.00 68.06 90 GLY A N 1
ATOM 729 C CA . GLY A 1 90 ? 19.969 1.686 8.540 1.00 68.06 90 GLY A CA 1
ATOM 730 C C . GLY A 1 90 ? 20.339 0.413 7.783 1.00 68.06 90 GLY A C 1
ATOM 731 O O . GLY A 1 90 ? 21.523 0.101 7.703 1.00 68.06 90 GLY A O 1
ATOM 732 N N . GLU A 1 91 ? 19.368 -0.269 7.176 1.00 83.88 91 GLU A N 1
ATOM 733 C CA . GLU A 1 91 ? 19.626 -1.319 6.193 1.00 83.88 91 GLU A CA 1
ATOM 734 C C . GLU A 1 91 ? 19.931 -0.727 4.815 1.00 83.88 91 GLU A C 1
ATOM 736 O O . GLU A 1 91 ? 19.529 0.395 4.491 1.00 83.88 91 GLU A O 1
ATOM 741 N N . TRP A 1 92 ? 20.605 -1.506 3.971 1.00 88.00 92 TRP A N 1
ATOM 742 C CA . TRP A 1 92 ? 21.004 -1.082 2.629 1.00 88.00 92 TRP A CA 1
ATOM 743 C C . TRP A 1 92 ? 19.844 -0.590 1.737 1.00 88.00 92 TRP A C 1
ATOM 745 O O . TRP A 1 92 ? 20.014 0.448 1.099 1.00 88.00 92 TRP A O 1
ATOM 755 N N . PRO A 1 93 ? 18.645 -1.211 1.722 1.00 88.44 93 PRO A N 1
ATOM 756 C CA . PRO A 1 93 ? 17.536 -0.713 0.904 1.00 88.44 93 PRO A CA 1
ATOM 757 C C . PRO A 1 93 ? 16.920 0.604 1.400 1.00 88.44 93 PRO A C 1
ATOM 759 O O . PRO A 1 93 ? 16.233 1.282 0.640 1.00 88.44 93 PRO A O 1
ATOM 762 N N . SER A 1 94 ? 17.165 0.981 2.661 1.00 81.56 94 SER A N 1
ATOM 763 C CA . SER A 1 94 ? 16.713 2.263 3.225 1.00 81.56 94 SER A CA 1
ATOM 764 C C . SER A 1 94 ? 17.593 3.448 2.805 1.00 81.56 94 SER A C 1
ATOM 766 O O . SER A 1 94 ? 17.282 4.594 3.130 1.00 81.56 94 SER A O 1
ATOM 768 N N . LEU A 1 95 ? 18.700 3.176 2.103 1.00 80.88 95 LEU A N 1
ATOM 769 C CA . LEU A 1 95 ? 19.581 4.193 1.542 1.00 80.88 95 LEU A CA 1
ATOM 770 C C . LEU A 1 95 ? 18.934 4.866 0.316 1.00 80.88 95 LEU A C 1
ATOM 772 O O . LEU A 1 95 ? 18.033 4.289 -0.296 1.00 80.88 95 LEU A O 1
ATOM 776 N N . PRO A 1 96 ? 19.389 6.071 -0.065 1.00 77.69 96 PRO A N 1
ATOM 777 C CA . PRO A 1 96 ? 18.898 6.769 -1.252 1.00 77.69 96 PRO A CA 1
ATOM 778 C C . PRO A 1 96 ? 19.025 5.954 -2.544 1.00 77.69 96 PRO A C 1
ATOM 780 O O . PRO A 1 96 ? 20.056 5.321 -2.786 1.00 77.69 96 PRO A O 1
ATOM 783 N N . ALA A 1 97 ? 17.998 6.018 -3.395 1.00 77.62 97 ALA A N 1
ATOM 784 C CA . ALA A 1 97 ? 18.038 5.431 -4.738 1.00 77.62 97 ALA A CA 1
ATOM 785 C C . ALA A 1 97 ? 18.954 6.210 -5.703 1.00 77.62 97 ALA A C 1
ATOM 787 O O . ALA A 1 97 ? 19.482 5.648 -6.666 1.00 77.62 97 ALA A O 1
ATOM 788 N N . ASP A 1 98 ? 19.155 7.503 -5.449 1.00 70.44 98 ASP A N 1
ATOM 789 C CA . ASP A 1 98 ? 20.098 8.365 -6.157 1.00 70.44 98 ASP A CA 1
ATOM 790 C C . ASP A 1 98 ? 21.112 8.943 -5.164 1.00 70.44 98 ASP A C 1
ATOM 792 O O . ASP A 1 98 ? 20.867 8.998 -3.963 1.00 70.44 98 ASP A O 1
ATOM 796 N N . THR A 1 99 ? 22.290 9.326 -5.647 1.00 61.59 99 THR A N 1
ATOM 797 C CA . THR A 1 99 ? 23.324 9.956 -4.811 1.00 61.59 99 THR A CA 1
ATOM 798 C C . THR A 1 99 ? 23.603 11.394 -5.229 1.00 61.59 99 THR A C 1
ATOM 800 O O . THR A 1 99 ? 24.478 12.031 -4.652 1.00 61.59 99 THR A O 1
ATOM 803 N N . ARG A 1 100 ? 22.904 11.925 -6.239 1.00 58.00 100 ARG A N 1
ATOM 804 C CA . ARG A 1 100 ? 23.072 13.302 -6.726 1.00 58.00 100 ARG A CA 1
ATOM 805 C C . ARG A 1 100 ? 22.270 14.283 -5.863 1.00 58.00 100 ARG A C 1
ATOM 807 O O . ARG A 1 100 ? 21.186 13.968 -5.395 1.00 58.00 100 ARG A O 1
ATOM 814 N N . ARG A 1 101 ? 22.804 15.490 -5.638 1.00 48.94 101 ARG A N 1
ATOM 815 C CA . ARG A 1 101 ? 22.158 16.523 -4.802 1.00 48.94 101 ARG A CA 1
ATOM 816 C C . ARG A 1 101 ? 20.764 16.861 -5.356 1.00 48.94 101 ARG A C 1
ATOM 818 O O . ARG A 1 101 ? 20.660 17.085 -6.554 1.00 48.94 101 ARG A O 1
ATOM 825 N N . GLY A 1 102 ? 19.762 16.877 -4.471 1.00 50.00 102 GLY A N 1
ATOM 826 C CA . GLY A 1 102 ? 18.367 17.256 -4.745 1.00 50.00 102 GLY A CA 1
ATOM 827 C C . GLY A 1 102 ? 17.462 16.149 -5.334 1.00 50.00 102 GLY A C 1
ATOM 828 O O . GLY A 1 102 ? 16.258 16.131 -5.093 1.00 50.00 102 GLY A O 1
ATOM 829 N N . ALA A 1 103 ? 18.043 15.105 -5.934 1.00 54.56 103 ALA A N 1
ATOM 830 C CA . ALA A 1 103 ? 17.315 13.934 -6.443 1.00 54.56 103 ALA A CA 1
ATOM 831 C C . ALA A 1 103 ? 17.118 12.802 -5.401 1.00 54.56 103 ALA A C 1
ATOM 833 O O . ALA A 1 103 ? 16.765 11.681 -5.763 1.00 54.56 103 ALA A O 1
ATOM 834 N N . ASN A 1 104 ? 17.359 13.067 -4.109 1.00 62.66 104 ASN A N 1
ATOM 835 C CA . ASN A 1 104 ? 17.475 12.046 -3.051 1.00 62.66 104 ASN A CA 1
ATOM 836 C C . ASN A 1 104 ? 16.257 12.013 -2.113 1.00 62.66 104 ASN A C 1
ATOM 838 O O . ASN A 1 104 ? 16.408 12.101 -0.889 1.00 62.66 104 ASN A O 1
ATOM 842 N N . ARG A 1 105 ? 15.055 11.909 -2.691 1.00 68.06 105 ARG A N 1
ATOM 843 C CA . ARG A 1 105 ? 13.775 11.911 -1.953 1.00 68.06 105 ARG A CA 1
ATOM 844 C C . ARG A 1 105 ? 13.126 10.537 -1.817 1.00 68.06 105 ARG A C 1
ATOM 846 O O . ARG A 1 105 ? 12.194 10.372 -1.036 1.00 68.06 105 ARG A O 1
ATOM 853 N N . SER A 1 106 ? 13.644 9.539 -2.526 1.00 75.50 106 SER A N 1
ATOM 854 C CA . SER A 1 106 ? 13.173 8.155 -2.492 1.00 75.50 106 SER A CA 1
ATOM 855 C C . SER A 1 106 ? 14.267 7.191 -2.019 1.00 75.50 106 SER A C 1
ATOM 857 O O . SER A 1 106 ? 15.470 7.409 -2.208 1.00 75.50 106 SER A O 1
ATOM 859 N N . THR A 1 107 ? 13.846 6.117 -1.349 1.00 82.00 107 THR A N 1
ATOM 860 C CA . THR A 1 107 ? 14.745 5.036 -0.925 1.00 82.00 107 THR A CA 1
ATOM 861 C C . THR A 1 107 ? 14.948 4.034 -2.058 1.00 82.00 107 THR A C 1
ATOM 863 O O . THR A 1 107 ? 14.103 3.904 -2.945 1.00 82.00 107 THR A O 1
ATOM 866 N N . LEU A 1 108 ? 16.047 3.282 -2.020 1.00 86.31 108 LEU A N 1
ATOM 867 C CA . LEU A 1 108 ? 16.308 2.204 -2.971 1.00 86.31 108 LEU A CA 1
ATOM 868 C C . LEU A 1 108 ? 15.209 1.133 -2.943 1.00 86.31 108 LEU A C 1
ATOM 870 O O . LEU A 1 108 ? 14.872 0.563 -3.983 1.00 86.31 108 LEU A O 1
ATOM 874 N N . ALA A 1 109 ? 14.627 0.887 -1.767 1.00 88.81 109 ALA A N 1
ATOM 875 C CA . ALA A 1 109 ? 13.467 0.025 -1.616 1.00 88.81 109 ALA A CA 1
ATOM 876 C C . ALA A 1 109 ? 12.240 0.561 -2.349 1.00 88.81 109 ALA A C 1
ATOM 878 O O . ALA A 1 109 ? 11.674 -0.155 -3.171 1.00 88.81 109 ALA A O 1
ATOM 879 N N . ASP A 1 110 ? 11.851 1.812 -2.094 1.00 86.50 110 ASP A N 1
ATOM 880 C CA . ASP A 1 110 ? 10.668 2.406 -2.724 1.00 86.50 110 ASP A CA 1
ATOM 881 C C . ASP A 1 110 ? 10.844 2.503 -4.254 1.00 86.50 110 ASP A C 1
ATOM 883 O O . ASP A 1 110 ? 9.908 2.202 -4.995 1.00 86.50 110 ASP A O 1
ATOM 887 N N . HIS A 1 111 ? 12.061 2.806 -4.727 1.00 88.44 111 HIS A N 1
ATOM 888 C CA . HIS A 1 111 ? 12.440 2.763 -6.146 1.00 88.44 111 HIS A CA 1
ATOM 889 C C . HIS A 1 111 ? 12.267 1.366 -6.750 1.00 88.44 111 HIS A C 1
ATOM 891 O O . HIS A 1 111 ? 11.559 1.202 -7.739 1.00 88.44 111 HIS A O 1
ATOM 897 N N . SER A 1 112 ? 12.856 0.339 -6.132 1.00 92.69 112 SER A N 1
ATOM 898 C CA . SER A 1 112 ? 12.813 -1.037 -6.651 1.00 92.69 112 SER A CA 1
ATOM 899 C C . SER A 1 112 ? 11.390 -1.606 -6.662 1.00 92.69 112 SER A C 1
ATOM 901 O O . SER A 1 112 ? 10.989 -2.260 -7.627 1.00 92.69 112 SER A O 1
ATOM 903 N N . LEU A 1 113 ? 10.604 -1.322 -5.617 1.00 93.75 113 LEU A N 1
ATOM 904 C CA . LEU A 1 113 ? 9.193 -1.707 -5.525 1.00 93.75 113 LEU A CA 1
ATOM 905 C C . LEU A 1 113 ? 8.369 -1.044 -6.636 1.00 93.75 113 LEU A C 1
ATOM 907 O O . LEU A 1 113 ? 7.605 -1.723 -7.320 1.00 93.75 113 LEU A O 1
ATOM 911 N N . LEU A 1 114 ? 8.559 0.258 -6.870 1.00 91.94 114 LEU A N 1
ATOM 912 C CA . LEU A 1 114 ? 7.845 0.978 -7.923 1.00 91.94 114 LEU A CA 1
ATOM 913 C C . LEU A 1 114 ? 8.263 0.523 -9.329 1.00 91.94 114 LEU A C 1
ATOM 915 O O . LEU A 1 114 ? 7.399 0.322 -10.180 1.00 91.94 114 LEU A O 1
ATOM 919 N N . THR A 1 115 ? 9.557 0.290 -9.569 1.00 94.25 115 THR A N 1
ATOM 920 C CA . THR A 1 115 ? 10.048 -0.289 -10.831 1.00 94.25 115 THR A CA 1
ATOM 921 C C . THR A 1 115 ? 9.378 -1.637 -11.103 1.00 94.25 115 THR A C 1
ATOM 923 O O . THR A 1 115 ? 8.939 -1.890 -12.224 1.00 94.25 115 THR A O 1
ATOM 926 N N . SER A 1 116 ? 9.224 -2.484 -10.080 1.00 97.38 116 SER A N 1
ATOM 927 C CA . SER A 1 116 ? 8.528 -3.771 -10.208 1.00 97.38 116 SER A CA 1
ATOM 928 C C . SER A 1 116 ? 7.030 -3.623 -10.482 1.00 97.38 116 SER A C 1
ATOM 930 O O . SER A 1 116 ? 6.500 -4.284 -11.382 1.00 97.38 116 SER A O 1
ATOM 932 N N . ALA A 1 117 ? 6.350 -2.703 -9.796 1.00 96.19 117 ALA A N 1
ATOM 933 C CA . ALA A 1 117 ? 4.944 -2.393 -10.046 1.00 96.19 117 ALA A CA 1
ATOM 934 C C . ALA A 1 117 ? 4.691 -1.939 -11.495 1.00 96.19 117 ALA A C 1
ATOM 936 O O . ALA A 1 117 ? 3.782 -2.433 -12.161 1.00 96.19 117 ALA A O 1
ATOM 937 N N . ILE A 1 118 ? 5.528 -1.032 -12.004 1.00 96.44 118 ILE A N 1
ATOM 938 C CA . ILE A 1 118 ? 5.427 -0.521 -13.374 1.00 96.44 118 ILE A CA 1
ATOM 939 C C . ILE A 1 118 ? 5.742 -1.632 -14.385 1.00 96.44 118 ILE A C 1
ATOM 941 O O . ILE A 1 118 ? 4.954 -1.873 -15.299 1.00 96.44 118 ILE A O 1
ATOM 945 N N . ALA A 1 119 ? 6.867 -2.336 -14.221 1.00 97.62 119 ALA A N 1
ATOM 946 C CA . ALA A 1 119 ? 7.312 -3.356 -15.170 1.00 97.62 119 ALA A CA 1
ATOM 947 C C . ALA A 1 119 ? 6.311 -4.513 -15.291 1.00 97.62 119 ALA A C 1
ATOM 949 O O . ALA A 1 119 ? 6.000 -4.952 -16.398 1.00 97.62 119 ALA A O 1
ATOM 950 N N . THR A 1 120 ? 5.764 -4.993 -14.171 1.00 98.00 120 THR A N 1
ATOM 951 C CA . THR A 1 120 ? 4.725 -6.034 -14.197 1.00 98.00 120 THR A CA 1
ATOM 952 C C . THR A 1 120 ? 3.454 -5.557 -14.887 1.00 98.00 120 THR A C 1
ATOM 954 O O . THR A 1 120 ? 2.908 -6.305 -15.699 1.00 98.00 120 THR A O 1
ATOM 957 N N . GLY A 1 121 ? 3.044 -4.307 -14.646 1.00 97.56 121 GLY A N 1
ATOM 958 C CA . GLY A 1 121 ? 1.928 -3.673 -15.341 1.00 97.56 121 GLY A CA 1
ATOM 959 C C . GLY A 1 121 ? 2.110 -3.662 -16.863 1.00 97.56 121 GLY A C 1
ATOM 960 O O . GLY A 1 121 ? 1.243 -4.133 -17.597 1.00 97.56 121 GLY A O 1
ATOM 961 N N . LEU A 1 122 ? 3.279 -3.214 -17.336 1.00 97.62 122 LEU A N 1
ATOM 962 C CA . LEU A 1 122 ? 3.627 -3.174 -18.763 1.00 97.62 122 LEU A CA 1
ATOM 963 C C . LEU A 1 122 ? 3.630 -4.571 -19.402 1.00 97.62 122 LEU A C 1
ATOM 965 O O . LEU A 1 122 ? 3.113 -4.758 -20.503 1.00 97.62 122 LEU A O 1
ATOM 969 N N . ILE A 1 123 ? 4.200 -5.566 -18.719 1.00 97.62 123 ILE A N 1
ATOM 970 C CA . ILE A 1 123 ? 4.271 -6.941 -19.227 1.00 97.62 123 ILE A CA 1
ATOM 971 C C . ILE A 1 123 ? 2.880 -7.581 -19.297 1.00 97.62 123 ILE A C 1
ATOM 973 O O . ILE A 1 123 ? 2.554 -8.216 -20.299 1.00 97.62 123 ILE A O 1
ATOM 977 N N . GLN A 1 124 ? 2.040 -7.402 -18.277 1.00 97.19 124 GLN A N 1
ATOM 978 C CA . GLN A 1 124 ? 0.670 -7.921 -18.286 1.00 97.19 124 GLN A CA 1
ATOM 979 C C . GLN A 1 124 ? -0.204 -7.246 -19.343 1.00 97.19 124 GLN A C 1
ATOM 981 O O . GLN A 1 124 ? -0.966 -7.939 -20.015 1.00 97.19 124 GLN A O 1
ATOM 986 N N . GLU A 1 125 ? -0.050 -5.937 -19.543 1.00 97.12 125 GLU A N 1
ATOM 987 C CA . GLU A 1 125 ? -0.717 -5.219 -20.630 1.00 97.12 125 GLU A CA 1
ATOM 988 C C . GLU A 1 125 ? -0.255 -5.730 -22.006 1.00 97.12 125 GLU A C 1
ATOM 990 O O . GLU A 1 125 ? -1.053 -5.920 -22.919 1.00 97.12 125 GLU A O 1
ATOM 995 N N . ALA A 1 126 ? 1.036 -6.021 -22.175 1.00 96.38 126 ALA A N 1
ATOM 996 C CA . ALA A 1 126 ? 1.546 -6.576 -23.427 1.00 96.38 126 ALA A CA 1
ATOM 997 C C . ALA A 1 126 ? 0.962 -7.971 -23.709 1.00 96.38 126 ALA A C 1
ATOM 999 O O . ALA A 1 126 ? 0.580 -8.275 -24.842 1.00 96.38 126 ALA A O 1
ATOM 1000 N N . LEU A 1 127 ? 0.864 -8.809 -22.672 1.00 95.31 127 LEU A N 1
ATOM 1001 C CA . LEU A 1 127 ? 0.237 -10.129 -22.744 1.00 95.31 127 LEU A CA 1
ATOM 1002 C C . LEU A 1 127 ? -1.259 -10.021 -23.080 1.00 95.31 127 LEU A C 1
ATOM 1004 O O . LEU A 1 127 ? -1.739 -10.764 -23.935 1.00 95.31 127 LEU A O 1
ATOM 1008 N N . SER A 1 128 ? -1.989 -9.084 -22.462 1.00 94.25 128 SER A N 1
ATOM 1009 C CA . SER A 1 128 ? -3.422 -8.871 -22.729 1.00 94.25 128 SER A CA 1
ATOM 1010 C C . SER A 1 128 ? -3.686 -8.364 -24.152 1.00 94.25 128 SER A C 1
ATOM 1012 O O . SER A 1 128 ? -4.708 -8.699 -24.750 1.00 94.25 128 SER A O 1
ATOM 1014 N N . ARG A 1 129 ? -2.727 -7.640 -24.745 1.00 93.12 129 ARG A N 1
ATOM 1015 C CA . ARG A 1 129 ? -2.734 -7.224 -26.160 1.00 93.12 129 ARG A CA 1
ATOM 1016 C C . ARG A 1 129 ? -2.212 -8.301 -27.126 1.00 93.12 129 ARG A C 1
ATOM 1018 O O . ARG A 1 129 ? -2.050 -8.036 -28.315 1.00 93.12 129 ARG A O 1
ATOM 1025 N N . GLY A 1 130 ? -1.985 -9.527 -26.647 1.00 92.19 130 GLY A N 1
ATOM 1026 C CA . GLY A 1 130 ? -1.690 -10.702 -27.474 1.00 92.19 130 GLY A CA 1
ATOM 1027 C C . GLY A 1 130 ? -0.206 -10.973 -27.733 1.00 92.19 130 GLY A C 1
ATOM 1028 O O . GLY A 1 130 ? 0.119 -11.837 -28.552 1.00 92.19 130 GLY A O 1
ATOM 1029 N N . LYS A 1 131 ? 0.715 -10.277 -27.055 1.00 93.69 131 LYS A N 1
ATOM 1030 C CA . LYS A 1 131 ? 2.151 -10.568 -27.165 1.00 93.69 131 LYS A CA 1
ATOM 1031 C C . LYS A 1 131 ? 2.454 -11.909 -26.493 1.00 93.69 131 LYS A C 1
ATOM 1033 O O . LYS A 1 131 ? 2.083 -12.127 -25.348 1.00 93.69 131 LYS A O 1
ATOM 1038 N N . ALA A 1 132 ? 3.127 -12.821 -27.192 1.00 93.75 132 ALA A N 1
ATOM 1039 C CA . ALA A 1 132 ? 3.466 -14.128 -26.627 1.00 93.75 132 ALA A CA 1
ATOM 1040 C C . ALA A 1 132 ? 4.627 -14.024 -25.609 1.00 93.75 132 ALA A C 1
ATOM 1042 O O . ALA A 1 132 ? 5.561 -13.254 -25.856 1.00 93.75 132 ALA A O 1
ATOM 1043 N N . PRO A 1 133 ? 4.644 -14.829 -24.524 1.00 94.62 133 PRO A N 1
ATOM 1044 C CA . PRO A 1 133 ? 5.741 -14.840 -23.549 1.00 94.62 133 PRO A CA 1
ATOM 1045 C C . PRO A 1 133 ? 7.139 -15.001 -24.170 1.00 94.62 133 PRO A C 1
ATOM 1047 O O . PRO A 1 133 ? 8.049 -14.266 -23.799 1.00 94.62 133 PRO A O 1
ATOM 1050 N N . ASP A 1 134 ? 7.292 -15.861 -25.184 1.00 92.81 134 ASP A N 1
ATOM 1051 C CA . ASP A 1 134 ? 8.577 -16.102 -25.873 1.00 92.81 134 ASP A CA 1
ATOM 1052 C C . ASP A 1 134 ? 9.095 -14.902 -26.680 1.00 92.81 134 ASP A C 1
ATOM 1054 O O . ASP A 1 134 ? 10.285 -14.809 -26.989 1.00 92.81 134 ASP A O 1
ATOM 1058 N N . VAL A 1 135 ? 8.197 -13.983 -27.051 1.00 91.31 135 VAL A N 1
ATOM 1059 C CA . VAL A 1 135 ? 8.549 -12.714 -27.707 1.00 91.31 135 VAL A CA 1
ATOM 1060 C C . VAL A 1 135 ? 9.002 -11.684 -26.671 1.00 91.31 135 VAL A C 1
ATOM 1062 O O . VAL A 1 135 ? 9.760 -10.773 -27.003 1.00 91.31 135 VAL A O 1
ATOM 1065 N N . ILE A 1 136 ? 8.533 -11.811 -25.428 1.00 92.75 136 ILE A N 1
ATOM 1066 C CA . ILE A 1 136 ? 8.906 -10.928 -24.323 1.00 92.75 136 ILE A CA 1
ATOM 1067 C C . ILE A 1 136 ? 10.281 -11.322 -23.795 1.00 92.75 136 ILE A C 1
ATOM 1069 O O . ILE A 1 136 ? 11.195 -10.501 -23.819 1.00 92.75 136 ILE A O 1
ATOM 1073 N N . VAL A 1 137 ? 10.439 -12.576 -23.371 1.00 91.50 137 VAL A N 1
ATOM 1074 C CA . VAL A 1 137 ? 11.694 -13.110 -22.843 1.00 91.50 137 VAL A CA 1
ATOM 1075 C C . VAL A 1 137 ? 11.939 -14.500 -23.416 1.00 91.50 137 VAL A C 1
ATOM 1077 O O . VAL A 1 137 ? 11.038 -15.333 -23.491 1.00 91.50 137 VAL A O 1
ATOM 1080 N N . ARG A 1 138 ? 13.177 -14.766 -23.829 1.00 83.00 138 ARG A N 1
ATOM 1081 C CA . ARG A 1 138 ? 13.558 -16.087 -24.333 1.00 83.00 138 ARG A CA 1
ATOM 1082 C C . ARG A 1 138 ? 13.875 -17.001 -23.154 1.00 83.00 138 ARG A C 1
ATOM 1084 O O . ARG A 1 138 ? 14.798 -16.716 -22.400 1.00 83.00 138 ARG A O 1
ATOM 1091 N N . ALA A 1 139 ? 13.139 -18.101 -23.026 1.00 82.31 139 ALA A N 1
ATOM 1092 C CA . ALA A 1 139 ? 13.388 -19.142 -22.031 1.00 82.31 139 ALA A CA 1
ATOM 1093 C C . ALA A 1 139 ? 12.983 -20.518 -22.578 1.00 82.31 139 ALA A C 1
ATOM 1095 O O . ALA A 1 139 ? 12.036 -20.627 -23.359 1.00 82.31 139 ALA A O 1
ATOM 1096 N N . SER A 1 140 ? 13.683 -21.572 -22.159 1.00 79.94 140 SER A N 1
ATOM 1097 C CA . SER A 1 140 ? 13.411 -22.956 -22.542 1.00 79.94 140 SER A CA 1
ATOM 1098 C C . SER A 1 140 ? 13.181 -23.843 -21.303 1.00 79.94 140 SER A C 1
ATOM 1100 O O . SER A 1 140 ? 14.073 -23.987 -20.462 1.00 79.94 140 SER A O 1
ATOM 1102 N N . PRO A 1 141 ? 11.998 -24.477 -21.151 1.00 84.69 141 PRO A N 1
ATOM 1103 C CA . PRO A 1 141 ? 10.799 -24.307 -21.972 1.00 84.69 141 PRO A CA 1
ATOM 1104 C C . PRO A 1 141 ? 10.177 -22.914 -21.790 1.00 84.69 141 PRO A C 1
ATOM 1106 O O . PRO A 1 141 ? 10.438 -22.249 -20.784 1.00 84.69 141 PRO A O 1
ATOM 1109 N N . SER A 1 142 ? 9.311 -22.523 -22.731 1.00 90.88 142 SER A N 1
ATOM 1110 C CA . SER A 1 142 ? 8.553 -21.265 -22.687 1.00 90.88 142 SER A CA 1
ATOM 1111 C C . SER A 1 142 ? 7.923 -21.013 -21.313 1.00 90.88 142 SER A C 1
ATOM 1113 O O . SER A 1 142 ? 7.494 -21.950 -20.621 1.00 90.88 142 SER A O 1
ATOM 1115 N N . LEU A 1 143 ? 7.895 -19.749 -20.896 1.00 94.50 143 LEU A N 1
ATOM 1116 C CA . LEU A 1 143 ? 7.246 -19.339 -19.655 1.00 94.50 143 LEU A CA 1
ATOM 1117 C C . LEU A 1 143 ? 5.742 -19.209 -19.864 1.00 94.50 143 LEU A C 1
ATOM 1119 O O . LEU A 1 143 ? 5.274 -18.636 -20.846 1.00 94.50 143 LEU A O 1
ATOM 1123 N N . THR A 1 144 ? 4.977 -19.680 -18.889 1.00 94.88 144 THR A N 1
ATOM 1124 C CA . THR A 1 144 ? 3.567 -19.296 -18.780 1.00 94.88 144 THR A CA 1
ATOM 1125 C C . THR A 1 144 ? 3.445 -17.801 -18.434 1.00 94.88 144 THR A C 1
ATOM 1127 O O . THR A 1 144 ? 4.380 -17.229 -17.867 1.00 94.88 144 THR A O 1
ATOM 1130 N N . PRO A 1 145 ? 2.300 -17.146 -18.714 1.00 94.69 145 PRO A N 1
ATOM 1131 C CA . PRO A 1 145 ? 2.062 -15.755 -18.312 1.00 94.69 145 PRO A CA 1
ATOM 1132 C C . PRO A 1 145 ? 2.300 -15.483 -16.816 1.00 94.69 145 PRO A C 1
ATOM 1134 O O . PRO A 1 145 ? 2.873 -14.458 -16.457 1.00 94.69 145 PRO A O 1
ATOM 1137 N N . GLU A 1 146 ? 1.913 -16.422 -15.947 1.00 93.81 146 GLU A N 1
ATOM 1138 C CA . GLU A 1 146 ? 2.095 -16.328 -14.490 1.00 93.81 146 GLU A CA 1
ATOM 1139 C C . GLU A 1 146 ? 3.578 -16.447 -14.087 1.00 93.81 146 GLU A C 1
ATOM 1141 O O . GLU A 1 146 ? 4.073 -15.675 -13.268 1.00 93.81 146 GLU A O 1
ATOM 1146 N N . GLU A 1 147 ? 4.333 -17.360 -14.707 1.00 96.44 147 GLU A N 1
ATOM 1147 C CA . GLU A 1 147 ? 5.781 -17.466 -14.481 1.00 96.44 147 GLU A CA 1
ATOM 1148 C C . GLU A 1 147 ? 6.531 -16.230 -14.985 1.00 96.44 147 GLU A C 1
ATOM 1150 O O . GLU A 1 147 ? 7.440 -15.749 -14.310 1.00 96.44 147 GLU A O 1
ATOM 1155 N N . LEU A 1 148 ? 6.139 -15.692 -16.144 1.00 97.19 148 LEU A N 1
ATOM 1156 C CA . LEU A 1 148 ? 6.702 -14.456 -16.678 1.00 97.19 148 LEU A CA 1
ATOM 1157 C C . LEU A 1 148 ? 6.416 -13.273 -15.746 1.00 97.19 148 LEU A C 1
ATOM 1159 O O . LEU A 1 148 ? 7.322 -12.497 -15.472 1.00 97.19 148 LEU A O 1
ATOM 1163 N N . PHE A 1 149 ? 5.202 -13.167 -15.200 1.00 97.38 149 PHE A N 1
ATOM 1164 C CA . PHE A 1 149 ? 4.867 -12.155 -14.197 1.00 97.38 149 PHE A CA 1
ATOM 1165 C C . PHE A 1 149 ? 5.819 -12.205 -12.991 1.00 97.38 149 PHE A C 1
ATOM 1167 O O . PHE A 1 149 ? 6.399 -11.183 -12.619 1.00 97.38 149 PHE A O 1
ATOM 1174 N N . HIS A 1 150 ? 6.057 -13.389 -12.419 1.00 97.81 150 HIS A N 1
ATOM 1175 C CA . HIS A 1 150 ? 6.983 -13.532 -11.293 1.00 97.81 150 HIS A CA 1
ATOM 1176 C C . HIS A 1 150 ? 8.447 -13.292 -11.682 1.00 97.81 150 HIS A C 1
ATOM 1178 O O . HIS A 1 150 ? 9.182 -12.677 -10.910 1.00 97.81 150 HIS A O 1
ATOM 1184 N N . LEU A 1 151 ? 8.878 -13.711 -12.876 1.00 98.19 151 LEU A N 1
ATOM 1185 C CA . LEU A 1 151 ? 10.220 -13.409 -13.374 1.00 98.19 151 LEU A CA 1
ATOM 1186 C C . LEU A 1 151 ? 10.431 -11.897 -13.542 1.00 98.19 151 LEU A C 1
ATOM 1188 O O . LEU A 1 151 ? 11.482 -11.394 -13.151 1.00 98.19 151 LEU A O 1
ATOM 1192 N N . THR A 1 152 ? 9.432 -11.171 -14.056 1.00 98.56 152 THR A N 1
ATOM 1193 C CA . THR A 1 152 ? 9.456 -9.703 -14.149 1.00 98.56 152 THR A CA 1
ATOM 1194 C C . THR A 1 152 ? 9.627 -9.074 -12.772 1.00 98.56 152 THR A C 1
ATOM 1196 O O . THR A 1 152 ? 10.484 -8.205 -12.620 1.00 98.56 152 THR A O 1
ATOM 1199 N N . ARG A 1 153 ? 8.885 -9.544 -11.755 1.00 98.38 153 ARG A N 1
ATOM 1200 C CA . ARG A 1 153 ? 9.036 -9.060 -10.369 1.00 98.38 153 ARG A CA 1
ATOM 1201 C C . ARG A 1 153 ? 10.455 -9.259 -9.851 1.00 98.38 153 ARG A C 1
ATOM 1203 O O . ARG A 1 153 ? 11.060 -8.325 -9.338 1.00 98.38 153 ARG A O 1
ATOM 1210 N N . ILE A 1 154 ? 11.017 -10.457 -10.025 1.00 98.44 154 ILE A N 1
ATOM 1211 C CA . ILE A 1 154 ? 12.394 -10.755 -9.601 1.00 98.44 154 ILE A CA 1
ATOM 1212 C C . ILE A 1 154 ? 13.379 -9.831 -10.319 1.00 98.44 154 ILE A C 1
ATOM 1214 O O . ILE A 1 154 ? 14.237 -9.236 -9.673 1.00 98.44 154 ILE A O 1
ATOM 1218 N N . ALA A 1 155 ? 13.249 -9.687 -11.639 1.00 98.25 155 ALA A N 1
ATOM 1219 C CA . ALA A 1 155 ? 14.161 -8.877 -12.433 1.00 98.25 155 ALA A CA 1
ATOM 1220 C C . ALA A 1 155 ? 14.111 -7.395 -12.062 1.00 98.25 155 ALA A C 1
ATOM 1222 O O . ALA A 1 155 ? 15.156 -6.775 -11.872 1.00 98.25 155 ALA A O 1
ATOM 1223 N N . ALA A 1 156 ? 12.910 -6.852 -11.887 1.00 97.75 156 ALA A N 1
ATOM 1224 C CA . ALA A 1 156 ? 12.715 -5.467 -11.502 1.00 97.75 156 ALA A CA 1
ATOM 1225 C C . ALA A 1 156 ? 13.135 -5.193 -10.050 1.00 97.75 156 ALA A C 1
ATOM 1227 O O . ALA A 1 156 ? 13.787 -4.188 -9.796 1.00 97.75 156 ALA A O 1
ATOM 1228 N N . LEU A 1 157 ? 12.860 -6.083 -9.092 1.00 97.31 157 LEU A N 1
ATOM 1229 C CA . LEU A 1 157 ? 13.324 -5.911 -7.707 1.00 97.31 157 LEU A CA 1
ATOM 1230 C C . LEU A 1 157 ? 14.846 -6.082 -7.580 1.00 97.31 157 LEU A C 1
ATOM 1232 O O . LEU A 1 157 ? 15.469 -5.480 -6.709 1.00 97.31 157 LEU A O 1
ATOM 1236 N N . ALA A 1 158 ? 15.462 -6.892 -8.444 1.00 96.38 158 ALA A N 1
ATOM 1237 C CA . ALA A 1 158 ? 16.892 -7.176 -8.392 1.00 96.38 158 ALA A CA 1
ATOM 1238 C C . ALA A 1 158 ? 17.768 -6.221 -9.227 1.00 96.38 158 ALA A C 1
ATOM 1240 O O . ALA A 1 158 ? 18.994 -6.259 -9.075 1.00 96.38 158 ALA A O 1
ATOM 1241 N N . HIS A 1 159 ? 17.180 -5.394 -10.105 1.00 94.88 159 HIS A N 1
ATOM 1242 C CA . HIS A 1 159 ? 17.923 -4.651 -11.138 1.00 94.88 159 HIS A CA 1
ATOM 1243 C C . HIS A 1 159 ? 19.050 -3.777 -10.568 1.00 94.88 159 HIS A C 1
ATOM 1245 O O . HIS A 1 159 ? 20.129 -3.691 -11.155 1.00 94.88 159 HIS A O 1
ATOM 1251 N N . ASP A 1 160 ? 18.819 -3.197 -9.390 1.00 92.50 160 ASP A N 1
ATOM 1252 C CA . ASP A 1 160 ? 19.700 -2.218 -8.761 1.00 92.50 160 ASP A CA 1
ATOM 1253 C C . ASP A 1 160 ? 20.430 -2.763 -7.516 1.00 92.50 160 ASP A C 1
ATOM 1255 O O . ASP A 1 160 ? 21.001 -1.993 -6.748 1.00 92.50 160 ASP A O 1
ATOM 1259 N N . LEU A 1 161 ? 20.519 -4.092 -7.324 1.00 93.06 161 LEU A N 1
ATOM 1260 C CA . LEU A 1 161 ? 21.243 -4.719 -6.193 1.00 93.06 161 LEU A CA 1
ATOM 1261 C C . LEU A 1 161 ? 22.734 -4.327 -6.074 1.00 93.06 161 LEU A C 1
ATOM 1263 O O . LEU A 1 161 ? 23.383 -4.615 -5.067 1.00 93.06 161 LEU A O 1
ATOM 1267 N N . GLY A 1 162 ? 23.301 -3.694 -7.103 1.00 89.31 162 GLY A N 1
ATOM 1268 C CA . GLY A 1 162 ? 24.670 -3.183 -7.101 1.00 89.31 162 GLY A CA 1
ATOM 1269 C C . GLY A 1 162 ? 24.811 -1.678 -6.852 1.00 89.31 162 GLY A C 1
ATOM 1270 O O . GLY A 1 162 ? 25.956 -1.216 -6.843 1.00 89.31 162 GLY A O 1
ATOM 1271 N N . LYS A 1 163 ? 23.706 -0.924 -6.694 1.00 85.50 163 LYS A N 1
ATOM 1272 C CA . LYS A 1 163 ? 23.631 0.549 -6.815 1.00 85.50 163 LYS A CA 1
ATOM 1273 C C . LYS A 1 163 ? 24.655 1.311 -5.983 1.00 85.50 163 LYS A C 1
ATOM 1275 O O . LYS A 1 163 ? 25.303 2.218 -6.498 1.00 85.50 163 LYS A O 1
ATOM 1280 N N . LEU A 1 164 ? 24.820 0.934 -4.718 1.00 80.06 164 LEU A N 1
ATOM 1281 C CA . LEU A 1 164 ? 25.747 1.581 -3.794 1.00 80.06 164 LEU A CA 1
ATOM 1282 C C . LEU A 1 164 ? 26.910 0.648 -3.441 1.00 80.06 164 LEU A C 1
ATOM 1284 O O . LEU A 1 164 ? 26.647 -0.499 -3.073 1.00 80.06 164 LEU A O 1
ATOM 1288 N N . PRO A 1 165 ? 28.170 1.129 -3.517 1.00 74.31 165 PRO A N 1
ATOM 1289 C CA . PRO A 1 165 ? 28.593 2.478 -3.952 1.00 74.31 165 PRO A CA 1
ATOM 1290 C C . PRO A 1 165 ? 28.427 2.721 -5.480 1.00 74.31 165 PRO A C 1
ATOM 1292 O O . PRO A 1 165 ? 28.514 1.771 -6.236 1.00 74.31 165 PRO A O 1
ATOM 1295 N N . PRO A 1 166 ? 28.259 3.948 -6.012 1.00 71.19 166 PRO A N 1
ATOM 1296 C CA . PRO A 1 166 ? 27.823 4.176 -7.413 1.00 71.19 166 PRO A CA 1
ATOM 1297 C C . PRO A 1 166 ? 28.691 3.583 -8.544 1.00 71.19 166 PRO A C 1
ATOM 1299 O O . PRO A 1 166 ? 28.202 3.273 -9.638 1.00 71.19 166 PRO A O 1
ATOM 1302 N N . SER A 1 167 ? 29.998 3.434 -8.320 1.00 76.81 167 SER A N 1
ATOM 1303 C CA . SER A 1 167 ? 30.946 2.957 -9.335 1.00 76.81 167 SER A CA 1
ATOM 1304 C C . SER A 1 167 ? 30.765 1.465 -9.612 1.00 76.81 167 SER A C 1
ATOM 1306 O O . SER A 1 167 ? 30.632 0.694 -8.675 1.00 76.81 167 SER A O 1
ATOM 1308 N N . LYS A 1 168 ? 30.802 1.022 -10.878 1.00 83.19 168 LYS A N 1
ATOM 1309 C CA . LYS A 1 168 ? 30.670 -0.405 -11.268 1.00 83.19 168 LYS A CA 1
ATOM 1310 C C . LYS A 1 168 ? 29.407 -1.108 -10.731 1.00 83.19 168 LYS A C 1
ATOM 1312 O O . LYS A 1 168 ? 29.413 -2.317 -10.483 1.00 83.19 168 LYS A O 1
ATOM 1317 N N . HIS A 1 169 ? 28.323 -0.358 -10.512 1.00 87.06 169 HIS A N 1
ATOM 1318 C CA . HIS A 1 169 ? 27.099 -0.919 -9.937 1.00 87.06 169 HIS A CA 1
ATOM 1319 C C . HIS A 1 169 ? 26.438 -1.962 -10.839 1.00 87.06 169 HIS A C 1
ATOM 1321 O O . HIS A 1 169 ? 25.863 -2.918 -10.335 1.00 87.06 169 HIS A O 1
ATOM 1327 N N . ARG A 1 170 ? 26.579 -1.833 -12.160 1.00 91.81 170 ARG A N 1
ATOM 1328 C CA . ARG A 1 170 ? 26.013 -2.762 -13.147 1.00 91.81 170 ARG A CA 1
ATOM 1329 C C . ARG A 1 170 ? 26.690 -4.129 -13.075 1.00 91.81 170 ARG A C 1
ATOM 1331 O O . ARG A 1 170 ? 26.026 -5.161 -13.020 1.00 91.81 170 ARG A O 1
ATOM 1338 N N . GLU A 1 171 ? 28.022 -4.147 -13.017 1.00 93.31 171 GLU A N 1
ATOM 1339 C CA . GLU A 1 171 ? 28.808 -5.373 -12.871 1.00 93.31 171 GLU A CA 1
ATOM 1340 C C . GLU A 1 171 ? 28.544 -6.042 -11.521 1.00 93.31 171 GLU A C 1
ATOM 1342 O O . GLU A 1 171 ? 28.334 -7.255 -11.469 1.00 93.31 171 GLU A O 1
ATOM 1347 N N . ARG A 1 172 ? 28.501 -5.259 -10.433 1.00 94.12 172 ARG A N 1
ATOM 1348 C CA . ARG A 1 172 ? 28.157 -5.789 -9.107 1.00 94.12 172 ARG A CA 1
ATOM 1349 C C . ARG A 1 172 ? 26.725 -6.305 -9.042 1.00 94.12 172 ARG A C 1
ATOM 1351 O O . ARG A 1 172 ? 26.507 -7.358 -8.455 1.00 94.12 172 ARG A O 1
ATOM 1358 N N . GLY A 1 173 ? 25.769 -5.612 -9.660 1.00 94.06 173 GLY A N 1
ATOM 1359 C CA . GLY A 1 173 ? 24.374 -6.044 -9.752 1.00 94.06 173 GLY A CA 1
ATOM 1360 C C . GLY A 1 173 ? 24.264 -7.399 -10.447 1.00 94.06 173 GLY A C 1
ATOM 1361 O O . GLY A 1 173 ? 23.711 -8.338 -9.880 1.00 94.06 173 GLY A O 1
ATOM 1362 N N . ARG A 1 174 ? 24.916 -7.551 -11.609 1.00 96.50 174 ARG A N 1
ATOM 1363 C CA . ARG A 1 174 ? 25.008 -8.831 -12.333 1.00 96.50 174 ARG A CA 1
ATOM 1364 C C . ARG A 1 174 ? 25.589 -9.951 -11.461 1.00 96.50 174 ARG A C 1
ATOM 1366 O O . ARG A 1 174 ? 25.057 -11.059 -11.438 1.00 96.50 174 ARG A O 1
ATOM 1373 N N . GLN A 1 175 ? 26.675 -9.671 -10.738 1.00 96.31 175 GLN A N 1
ATOM 1374 C CA . GLN A 1 175 ? 27.319 -10.641 -9.844 1.00 96.31 175 GLN A CA 1
ATOM 1375 C C . GLN A 1 175 ? 26.427 -11.023 -8.658 1.00 96.31 175 GLN A C 1
ATOM 1377 O O . GLN A 1 175 ? 26.338 -12.203 -8.322 1.00 96.31 175 GLN A O 1
ATOM 1382 N N . ALA A 1 176 ? 25.744 -10.050 -8.049 1.00 96.25 176 ALA A N 1
ATOM 1383 C CA . ALA A 1 176 ? 24.809 -10.279 -6.954 1.00 96.25 176 ALA A CA 1
ATOM 1384 C C . ALA A 1 176 ? 23.634 -11.154 -7.407 1.00 96.25 176 ALA A C 1
ATOM 1386 O O . ALA A 1 176 ? 23.339 -12.154 -6.759 1.00 96.25 176 ALA A O 1
ATOM 1387 N N . VAL A 1 177 ? 23.031 -10.850 -8.560 1.00 97.50 177 VAL A N 1
ATOM 1388 C CA . VAL A 1 177 ? 21.973 -11.678 -9.157 1.00 97.50 177 VAL A CA 1
ATOM 1389 C C . VAL A 1 177 ? 22.458 -13.103 -9.397 1.00 97.50 177 VAL A C 1
ATOM 1391 O O . VAL A 1 177 ? 21.801 -14.052 -8.972 1.00 97.50 177 VAL A O 1
ATOM 1394 N N . ALA A 1 178 ? 23.616 -13.273 -10.041 1.00 97.25 178 ALA A N 1
ATOM 1395 C CA . ALA A 1 178 ? 24.158 -14.597 -10.323 1.00 97.25 178 ALA A CA 1
ATOM 1396 C C . ALA A 1 178 ? 24.393 -15.394 -9.032 1.00 97.25 178 ALA A C 1
ATOM 1398 O O . ALA A 1 178 ? 24.004 -16.559 -8.948 1.00 97.25 178 ALA A O 1
ATOM 1399 N N . ARG A 1 179 ? 24.964 -14.762 -8.002 1.00 96.50 179 ARG A N 1
ATOM 1400 C CA . ARG A 1 179 ? 25.184 -15.361 -6.678 1.00 96.50 179 ARG A CA 1
ATOM 1401 C C . ARG A 1 179 ? 23.871 -15.804 -6.024 1.00 96.50 179 ARG A C 1
ATOM 1403 O O . ARG A 1 179 ? 23.766 -16.948 -5.585 1.00 96.50 179 ARG A O 1
ATOM 1410 N N . LEU A 1 180 ? 22.870 -14.923 -5.995 1.00 96.88 180 LEU A N 1
ATOM 1411 C CA . LEU A 1 180 ? 21.580 -15.205 -5.371 1.00 96.88 180 LEU A CA 1
ATOM 1412 C C . LEU A 1 180 ? 20.812 -16.290 -6.126 1.00 96.88 180 LEU A C 1
ATOM 1414 O O . LEU A 1 180 ? 20.309 -17.220 -5.502 1.00 96.88 180 LEU A O 1
ATOM 1418 N N . LEU A 1 181 ? 20.722 -16.202 -7.454 1.00 96.75 181 LEU A N 1
ATOM 1419 C CA . LEU A 1 181 ? 19.758 -16.984 -8.229 1.00 96.75 181 LEU A CA 1
ATOM 1420 C C . LEU A 1 181 ? 20.328 -18.267 -8.843 1.00 96.75 181 LEU A C 1
ATOM 1422 O O . LEU A 1 181 ? 19.552 -19.199 -9.037 1.00 96.75 181 LEU A O 1
ATOM 1426 N N . SER A 1 182 ? 21.642 -18.389 -9.088 1.00 95.56 182 SER A N 1
ATOM 1427 C CA . SER A 1 182 ? 22.227 -19.619 -9.675 1.00 95.56 182 SER A CA 1
ATOM 1428 C C . SER A 1 182 ? 21.933 -20.901 -8.886 1.00 95.56 182 SER A C 1
ATOM 1430 O O . SER A 1 182 ? 21.668 -21.928 -9.510 1.00 95.56 182 SER A O 1
ATOM 1432 N N . PRO A 1 183 ? 21.916 -20.889 -7.537 1.00 94.31 183 PRO A N 1
ATOM 1433 C CA . PRO A 1 183 ? 21.544 -22.076 -6.765 1.00 94.31 183 PRO A CA 1
ATOM 1434 C C . PRO A 1 183 ? 20.046 -22.415 -6.823 1.00 94.31 183 PRO A C 1
ATOM 1436 O O . PRO A 1 183 ? 19.652 -23.488 -6.372 1.00 94.31 183 PRO A O 1
ATOM 1439 N N . ARG A 1 184 ? 19.203 -21.503 -7.330 1.00 92.00 184 ARG A N 1
ATOM 1440 C CA . ARG A 1 184 ? 17.739 -21.633 -7.346 1.00 92.00 184 ARG A CA 1
ATOM 1441 C C . ARG A 1 184 ? 17.200 -21.888 -8.752 1.00 92.00 184 ARG A C 1
ATOM 1443 O O . ARG A 1 184 ? 16.492 -22.862 -8.964 1.00 92.00 184 ARG A O 1
ATOM 1450 N N . LEU A 1 185 ? 17.526 -21.041 -9.719 1.00 92.81 185 LEU A N 1
ATOM 1451 C CA . LEU A 1 185 ? 16.902 -21.037 -11.043 1.00 92.81 185 LEU A CA 1
ATOM 1452 C C . LEU A 1 185 ? 17.765 -21.749 -12.099 1.00 92.81 185 LEU A C 1
ATOM 1454 O O . LEU A 1 185 ? 18.913 -22.123 -11.857 1.00 92.81 185 LEU A O 1
ATOM 1458 N N . SER A 1 186 ? 17.197 -21.978 -13.287 1.00 91.81 186 SER A N 1
ATOM 1459 C CA . SER A 1 186 ? 17.977 -22.433 -14.443 1.00 91.81 186 SER A CA 1
ATOM 1460 C C . SER A 1 186 ? 18.912 -21.326 -14.929 1.00 91.81 186 SER A C 1
ATOM 1462 O O . SER A 1 186 ? 18.621 -20.143 -14.763 1.00 91.81 186 SER A O 1
ATOM 1464 N N . GLN A 1 187 ? 20.018 -21.712 -15.568 1.00 93.00 187 GLN A N 1
ATOM 1465 C CA . GLN A 1 187 ? 21.009 -20.765 -16.076 1.00 93.00 187 GLN A CA 1
ATOM 1466 C C . GLN A 1 187 ? 20.384 -19.699 -16.992 1.00 93.00 187 GLN A C 1
ATOM 1468 O O . GLN A 1 187 ? 20.661 -18.522 -16.811 1.00 93.00 187 GLN A O 1
ATOM 1473 N N . GLU A 1 188 ? 19.480 -20.092 -17.891 1.00 92.44 188 GLU A N 1
ATOM 1474 C CA . GLU A 1 188 ? 18.785 -19.170 -18.802 1.00 92.44 188 GLU A CA 1
ATOM 1475 C C . GLU A 1 188 ? 17.987 -18.083 -18.059 1.00 92.44 188 GLU A C 1
ATOM 1477 O O . GLU A 1 188 ? 18.031 -16.913 -18.427 1.00 92.44 188 GLU A O 1
ATOM 1482 N N . LEU A 1 189 ? 17.286 -18.443 -16.975 1.00 94.88 189 LEU A N 1
ATOM 1483 C CA . LEU A 1 189 ? 16.511 -17.482 -16.182 1.00 94.88 189 LEU A CA 1
ATOM 1484 C C . LEU A 1 189 ? 17.418 -16.572 -15.351 1.00 94.88 189 LEU A C 1
ATOM 1486 O O . LEU A 1 189 ? 17.126 -15.390 -15.187 1.00 94.88 189 LEU A O 1
ATOM 1490 N N . VAL A 1 190 ? 18.527 -17.110 -14.839 1.00 96.44 190 VAL A N 1
ATOM 1491 C CA . VAL A 1 190 ? 19.539 -16.313 -14.135 1.00 96.44 190 VAL A CA 1
ATOM 1492 C C . VAL A 1 190 ? 20.163 -15.300 -15.084 1.00 96.44 190 VAL A C 1
ATOM 1494 O O . VAL A 1 190 ? 20.313 -14.143 -14.706 1.00 96.44 190 VAL A O 1
ATOM 1497 N N . GLU A 1 191 ? 20.499 -15.712 -16.307 1.00 95.56 191 GLU A N 1
ATOM 1498 C CA . GLU A 1 191 ? 21.045 -14.834 -17.342 1.00 95.56 191 GLU A CA 1
ATOM 1499 C C . GLU A 1 191 ? 20.054 -13.731 -17.713 1.00 95.56 191 GLU A C 1
ATOM 1501 O O . GLU A 1 191 ? 20.444 -12.568 -17.691 1.00 95.56 191 GLU A O 1
ATOM 1506 N N . ALA A 1 192 ? 18.771 -14.056 -17.910 1.00 95.19 192 ALA A N 1
ATOM 1507 C CA . ALA A 1 192 ? 17.736 -13.057 -18.185 1.00 95.19 192 ALA A CA 1
ATOM 1508 C C . ALA A 1 192 ? 17.648 -11.976 -17.088 1.00 95.19 192 ALA A C 1
ATOM 1510 O O . ALA A 1 192 ? 17.596 -10.785 -17.388 1.00 95.19 192 ALA A O 1
ATOM 1511 N N . VAL A 1 193 ? 17.683 -12.363 -15.807 1.00 97.25 193 VAL A N 1
ATOM 1512 C CA . VAL A 1 193 ? 17.657 -11.400 -14.689 1.00 97.25 193 VAL A CA 1
ATOM 1513 C C . VAL A 1 193 ? 18.984 -10.639 -14.560 1.00 97.25 193 VAL A C 1
ATOM 1515 O O . VAL A 1 193 ? 19.006 -9.442 -14.270 1.00 97.25 193 VAL A O 1
ATOM 1518 N N . ALA A 1 194 ? 20.112 -11.318 -14.768 1.00 96.69 194 ALA A N 1
ATOM 1519 C CA . ALA A 1 194 ? 21.438 -10.728 -14.624 1.00 96.69 194 ALA A CA 1
ATOM 1520 C C . ALA A 1 194 ? 21.743 -9.727 -15.748 1.00 96.69 194 ALA A C 1
ATOM 1522 O O . ALA A 1 194 ? 22.415 -8.721 -15.506 1.00 96.69 194 ALA A O 1
ATOM 1523 N N . ASP A 1 195 ? 21.238 -9.978 -16.956 1.00 95.44 195 ASP A N 1
ATOM 1524 C CA . ASP A 1 195 ? 21.346 -9.060 -18.082 1.00 95.44 195 ASP A CA 1
ATOM 1525 C C . ASP A 1 195 ? 20.484 -7.814 -17.869 1.00 95.44 195 ASP A C 1
ATOM 1527 O O . ASP A 1 195 ? 20.997 -6.725 -18.106 1.00 95.44 195 ASP A O 1
ATOM 1531 N N . VAL A 1 196 ? 19.284 -7.919 -17.280 1.00 95.88 196 VAL A N 1
ATOM 1532 C CA . VAL A 1 196 ? 18.519 -6.741 -16.821 1.00 95.88 196 VAL A CA 1
ATOM 1533 C C . VAL A 1 196 ? 19.349 -5.900 -15.847 1.00 95.88 196 VAL A C 1
ATOM 1535 O O . VAL A 1 196 ? 19.576 -4.714 -16.091 1.00 95.88 196 VAL A O 1
ATOM 1538 N N . ALA A 1 197 ? 19.894 -6.503 -14.784 1.00 94.00 197 ALA A N 1
ATOM 1539 C CA . ALA A 1 197 ? 20.725 -5.779 -13.816 1.00 94.00 197 ALA A CA 1
ATOM 1540 C C . ALA A 1 197 ? 21.960 -5.119 -14.466 1.00 94.00 197 ALA A C 1
ATOM 1542 O O . ALA A 1 197 ? 22.402 -4.050 -14.044 1.00 94.00 197 ALA A O 1
ATOM 1543 N N . PHE A 1 198 ? 22.499 -5.708 -15.535 1.00 94.38 198 PHE A N 1
ATOM 1544 C CA . PHE A 1 198 ? 23.617 -5.136 -16.278 1.00 94.38 198 PHE A CA 1
ATOM 1545 C C . PHE A 1 198 ? 23.191 -4.062 -17.295 1.00 94.38 198 PHE A C 1
ATOM 1547 O O . PHE A 1 198 ? 23.917 -3.087 -17.474 1.00 94.38 198 PHE A O 1
ATOM 1554 N N . ARG A 1 199 ? 22.054 -4.204 -17.979 1.00 90.75 199 ARG A N 1
ATOM 1555 C CA . ARG A 1 199 ? 21.656 -3.422 -19.168 1.00 90.75 199 ARG A CA 1
ATOM 1556 C C . ARG A 1 199 ? 20.529 -2.414 -18.927 1.00 90.75 199 ARG A C 1
ATOM 1558 O O . ARG A 1 199 ? 20.151 -1.727 -19.865 1.00 90.75 199 ARG A O 1
ATOM 1565 N N . HIS A 1 200 ? 20.045 -2.250 -17.696 1.00 86.50 200 HIS A N 1
ATOM 1566 C CA . HIS A 1 200 ? 18.911 -1.372 -17.358 1.00 86.50 200 HIS A CA 1
ATOM 1567 C C . HIS A 1 200 ? 19.097 0.144 -17.608 1.00 86.50 200 HIS A C 1
ATOM 1569 O O . HIS A 1 200 ? 18.210 0.911 -17.253 1.00 86.50 200 HIS A O 1
ATOM 1575 N N . HIS A 1 201 ? 20.199 0.613 -18.210 1.00 83.62 201 HIS A N 1
ATOM 1576 C CA . HIS A 1 201 ? 20.396 2.030 -18.556 1.00 83.62 201 HIS A CA 1
ATOM 1577 C C . HIS A 1 201 ? 20.259 2.268 -20.061 1.00 83.62 201 HIS A C 1
ATOM 1579 O O . HIS A 1 201 ? 21.028 1.713 -20.847 1.00 83.62 201 HIS A O 1
ATOM 1585 N N . ASP A 1 202 ? 19.376 3.189 -20.458 1.00 74.81 202 ASP A N 1
ATOM 1586 C CA . ASP A 1 202 ? 19.117 3.505 -21.874 1.00 74.81 202 ASP A CA 1
ATOM 1587 C C . ASP A 1 202 ? 19.880 4.727 -22.421 1.00 74.81 202 ASP A C 1
ATOM 1589 O O . ASP A 1 202 ? 19.651 5.190 -23.543 1.00 74.81 202 ASP A O 1
ATOM 1593 N N . ALA A 1 203 ? 20.807 5.303 -21.650 1.00 73.19 203 ALA A N 1
ATOM 1594 C CA . ALA A 1 203 ? 21.556 6.467 -22.120 1.00 73.19 203 ALA A CA 1
ATOM 1595 C C . ALA A 1 203 ? 22.301 6.156 -23.435 1.00 73.19 203 ALA A C 1
ATOM 1597 O O . ALA A 1 203 ? 22.825 5.058 -23.631 1.00 73.19 203 ALA A O 1
ATOM 1598 N N . ARG A 1 204 ? 22.382 7.148 -24.338 1.00 69.38 204 ARG A N 1
ATOM 1599 C CA . ARG A 1 204 ? 22.981 7.012 -25.685 1.00 69.38 204 ARG A CA 1
ATOM 1600 C C . ARG A 1 204 ? 24.333 6.284 -25.673 1.00 69.38 204 ARG A C 1
ATOM 1602 O O . ARG A 1 204 ? 24.536 5.376 -26.471 1.00 69.38 204 ARG A O 1
ATOM 1609 N N . TYR A 1 205 ? 25.201 6.645 -24.730 1.00 74.31 205 TYR A N 1
ATOM 1610 C CA . TYR A 1 205 ? 26.514 6.030 -24.533 1.00 74.31 205 TYR A CA 1
ATOM 1611 C C . TYR A 1 205 ? 26.449 4.503 -24.339 1.00 74.31 205 TYR A C 1
ATOM 1613 O O . TYR A 1 205 ? 27.245 3.774 -24.928 1.00 74.31 205 TYR A O 1
ATOM 1621 N N . TYR A 1 206 ? 25.486 3.996 -23.562 1.00 78.88 206 TYR A N 1
ATOM 1622 C CA . TYR A 1 206 ? 25.356 2.558 -23.318 1.00 78.88 206 TYR A CA 1
ATOM 1623 C C . TYR A 1 206 ? 24.877 1.808 -24.558 1.00 78.88 206 TYR A C 1
ATOM 1625 O O . TYR A 1 206 ? 25.410 0.739 -24.853 1.00 78.88 206 TYR A O 1
ATOM 1633 N N . ARG A 1 207 ? 23.933 2.367 -25.326 1.00 73.81 207 ARG A N 1
ATOM 1634 C CA . ARG A 1 207 ? 23.501 1.762 -26.597 1.00 73.81 207 ARG A CA 1
ATOM 1635 C C . ARG A 1 207 ? 24.624 1.716 -27.626 1.00 73.81 207 ARG A C 1
ATOM 1637 O O . ARG A 1 207 ? 24.831 0.670 -28.231 1.00 73.81 207 ARG A O 1
ATOM 1644 N N . GLU A 1 208 ? 25.366 2.811 -27.796 1.00 80.25 208 GLU A N 1
ATOM 1645 C CA . GLU A 1 208 ? 26.505 2.864 -28.727 1.00 80.25 208 GLU A CA 1
ATOM 1646 C C . GLU A 1 208 ? 27.598 1.850 -28.350 1.00 80.25 208 GLU A C 1
ATOM 1648 O O . GLU A 1 208 ? 28.238 1.274 -29.227 1.00 80.25 208 GLU A O 1
ATOM 1653 N N . ALA A 1 209 ? 27.756 1.558 -27.056 1.00 83.75 209 ALA A N 1
ATOM 1654 C CA . ALA A 1 209 ? 28.641 0.507 -26.558 1.00 83.75 209 ALA A CA 1
ATOM 1655 C C . ALA A 1 209 ? 28.051 -0.921 -26.651 1.00 83.75 209 ALA A C 1
ATOM 1657 O O . ALA A 1 209 ? 28.710 -1.876 -26.239 1.00 83.75 209 ALA A O 1
ATOM 1658 N N . GLY A 1 210 ? 26.816 -1.095 -27.138 1.00 85.06 210 GLY A N 1
ATOM 1659 C CA . GLY A 1 210 ? 26.122 -2.390 -27.173 1.00 85.06 210 GLY A CA 1
ATOM 1660 C C . GLY A 1 210 ? 25.725 -2.923 -25.790 1.00 85.06 210 GLY A C 1
ATOM 1661 O O . GLY A 1 210 ? 25.530 -4.127 -25.616 1.00 85.06 210 GLY A O 1
ATOM 1662 N N . GLN A 1 211 ? 25.632 -2.037 -24.797 1.00 87.56 211 GLN A N 1
ATOM 1663 C CA . GLN A 1 211 ? 25.370 -2.344 -23.390 1.00 87.56 211 GLN A CA 1
ATOM 1664 C C . GLN A 1 211 ? 24.022 -1.808 -22.875 1.00 87.56 211 GLN A C 1
ATOM 1666 O O . GLN A 1 211 ? 23.792 -1.863 -21.668 1.00 87.56 211 GLN A O 1
ATOM 1671 N N . GLY A 1 212 ? 23.182 -1.250 -23.751 1.00 86.94 212 GLY A N 1
ATOM 1672 C CA . GLY A 1 212 ? 21.807 -0.864 -23.421 1.00 86.94 212 GLY A CA 1
ATOM 1673 C C . GLY A 1 212 ? 20.855 -2.066 -23.370 1.00 86.94 212 GLY A C 1
ATOM 1674 O O . GLY A 1 212 ? 21.299 -3.190 -23.663 1.00 86.94 212 GLY A O 1
ATOM 1675 N N . PRO A 1 213 ? 19.578 -1.826 -23.020 1.00 90.69 213 PRO A N 1
ATOM 1676 C CA . PRO A 1 213 ? 18.561 -2.868 -22.952 1.00 90.69 213 PRO A CA 1
ATOM 1677 C C . PRO A 1 213 ? 18.341 -3.505 -24.328 1.00 90.69 213 PRO A C 1
ATOM 1679 O O . PRO A 1 213 ? 18.386 -2.825 -25.357 1.00 90.69 213 PRO A O 1
ATOM 1682 N N . LEU A 1 214 ? 18.139 -4.822 -24.345 1.00 90.19 214 LEU A N 1
ATOM 1683 C CA . LEU A 1 214 ? 17.913 -5.613 -25.549 1.00 90.19 214 LEU A CA 1
ATOM 1684 C C . LEU A 1 214 ? 16.579 -6.358 -25.485 1.00 90.19 214 LEU A C 1
ATOM 1686 O O . LEU A 1 214 ? 16.393 -7.301 -24.719 1.00 90.19 214 LEU A O 1
ATOM 1690 N N . GLY A 1 215 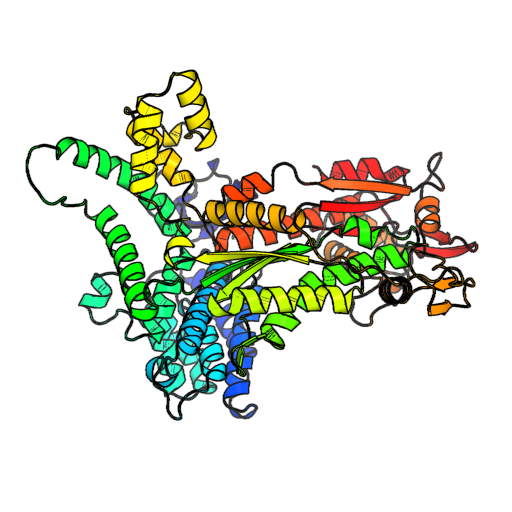? 15.676 -5.984 -26.389 1.00 91.81 215 GLY A N 1
ATOM 1691 C CA . GLY A 1 215 ? 14.372 -6.618 -26.516 1.00 91.81 215 GLY A CA 1
ATOM 1692 C C . GLY A 1 215 ? 13.397 -6.208 -25.416 1.00 91.81 215 GLY A C 1
ATOM 1693 O O . GLY A 1 215 ? 13.726 -5.510 -24.460 1.00 91.81 215 GLY A O 1
ATOM 1694 N N . PHE A 1 216 ? 12.163 -6.678 -25.568 1.00 94.94 216 PHE A N 1
ATOM 1695 C CA . PHE A 1 216 ? 11.025 -6.121 -24.846 1.00 94.94 216 PHE A CA 1
ATOM 1696 C C . PHE A 1 216 ? 11.132 -6.232 -23.321 1.00 94.94 216 PHE A C 1
ATOM 1698 O O . PHE A 1 216 ? 10.751 -5.304 -22.618 1.00 94.94 216 PHE A O 1
ATOM 1705 N N . PHE A 1 217 ? 11.630 -7.358 -22.799 1.00 96.50 217 PHE A N 1
ATOM 1706 C CA . PHE A 1 217 ? 11.734 -7.578 -21.354 1.00 96.50 217 PHE A CA 1
ATOM 1707 C C . PHE A 1 217 ? 12.706 -6.603 -20.676 1.00 96.50 217 PHE A C 1
ATOM 1709 O O . PHE A 1 217 ? 12.355 -5.986 -19.672 1.00 96.50 217 PHE A O 1
ATOM 1716 N N . GLU A 1 218 ? 13.904 -6.424 -21.240 1.00 95.56 218 GLU A N 1
ATOM 1717 C CA . GLU A 1 218 ? 14.894 -5.487 -20.702 1.00 95.56 218 GLU A CA 1
ATOM 1718 C C . GLU A 1 218 ? 14.455 -4.029 -20.890 1.00 95.56 218 GLU A C 1
ATOM 1720 O O . GLU A 1 218 ? 14.622 -3.221 -19.978 1.00 95.56 218 GLU A O 1
ATOM 1725 N N . GLU A 1 219 ? 13.860 -3.693 -22.040 1.00 94.38 219 GLU A N 1
ATOM 1726 C CA . GLU A 1 219 ? 13.353 -2.345 -22.324 1.00 94.38 219 GLU A CA 1
ATOM 1727 C C . GLU A 1 219 ? 12.209 -1.955 -21.382 1.00 94.38 219 GLU A C 1
ATOM 1729 O O . GLU A 1 219 ? 12.233 -0.861 -20.823 1.00 94.38 219 GLU A O 1
ATOM 1734 N N . ALA A 1 220 ? 11.255 -2.859 -21.127 1.00 95.75 220 ALA A N 1
ATOM 1735 C CA . ALA A 1 220 ? 10.151 -2.601 -20.205 1.00 95.75 220 ALA A CA 1
ATOM 1736 C C . ALA A 1 220 ? 10.652 -2.283 -18.788 1.00 95.75 220 ALA A C 1
ATOM 1738 O O . ALA A 1 220 ? 10.169 -1.340 -18.161 1.00 95.75 220 ALA A O 1
ATOM 1739 N N . ILE A 1 221 ? 11.649 -3.024 -18.290 1.00 96.00 221 ILE A N 1
ATOM 1740 C CA . ILE A 1 221 ? 12.229 -2.784 -16.959 1.00 96.00 221 ILE A CA 1
ATOM 1741 C C . ILE A 1 221 ? 13.089 -1.515 -16.950 1.00 96.00 221 ILE A C 1
ATOM 1743 O O . ILE A 1 221 ? 13.053 -0.758 -15.985 1.00 96.00 221 ILE A O 1
ATOM 1747 N N . CYS A 1 222 ? 13.824 -1.237 -18.026 1.00 92.25 222 CYS A N 1
ATOM 1748 C CA . CYS A 1 222 ? 14.614 -0.015 -18.159 1.00 92.25 222 CYS A CA 1
ATOM 1749 C C . CYS A 1 222 ? 13.736 1.250 -18.164 1.00 92.25 222 CYS A C 1
ATOM 1751 O O . CYS A 1 222 ? 14.022 2.230 -17.468 1.00 92.25 222 CYS A O 1
ATOM 1753 N N . HIS A 1 223 ? 12.630 1.232 -18.909 1.00 90.25 223 HIS A N 1
ATOM 1754 C CA . HIS A 1 223 ? 11.686 2.343 -18.907 1.00 90.25 223 HIS A CA 1
ATOM 1755 C C . HIS A 1 223 ? 10.925 2.442 -17.579 1.00 90.25 223 HIS A C 1
ATOM 1757 O O . HIS A 1 223 ? 10.670 3.555 -17.119 1.00 90.25 223 HIS A O 1
ATOM 1763 N N . ALA A 1 224 ? 10.645 1.315 -16.917 1.00 92.12 224 ALA A N 1
ATOM 1764 C CA . ALA A 1 224 ? 10.107 1.308 -15.561 1.00 92.12 224 ALA A CA 1
ATOM 1765 C C . ALA A 1 224 ? 11.065 1.945 -14.537 1.00 92.12 224 ALA A C 1
ATOM 1767 O O . ALA A 1 224 ? 10.613 2.783 -13.763 1.00 92.12 224 ALA A O 1
ATOM 1768 N N . ASP A 1 225 ? 12.368 1.627 -14.573 1.00 89.25 225 ASP A N 1
ATOM 1769 C CA . ASP A 1 225 ? 13.411 2.270 -13.743 1.00 89.25 225 ASP A CA 1
ATOM 1770 C C . ASP A 1 225 ? 13.475 3.782 -13.991 1.00 89.25 225 ASP A C 1
ATOM 1772 O O . ASP A 1 225 ? 13.622 4.601 -13.081 1.00 89.25 225 ASP A O 1
ATOM 1776 N N . THR A 1 226 ? 13.321 4.174 -15.252 1.00 81.56 226 THR A N 1
ATOM 1777 C CA . THR A 1 226 ? 13.318 5.584 -15.626 1.00 81.56 226 THR A CA 1
ATOM 1778 C C . THR A 1 226 ? 12.088 6.313 -15.078 1.00 81.56 226 THR A C 1
ATOM 1780 O O . THR A 1 226 ? 12.212 7.431 -14.578 1.00 81.56 226 THR A O 1
ATOM 1783 N N . ALA A 1 227 ? 10.906 5.698 -15.168 1.00 82.88 227 ALA A N 1
ATOM 1784 C CA . ALA A 1 227 ? 9.649 6.281 -14.706 1.00 82.88 227 ALA A CA 1
ATOM 1785 C C . ALA A 1 227 ? 9.523 6.300 -13.173 1.00 82.88 227 ALA A C 1
ATOM 1787 O O . ALA A 1 227 ? 8.910 7.218 -12.627 1.00 82.88 227 ALA A O 1
ATOM 1788 N N . SER A 1 228 ? 10.120 5.331 -12.471 1.00 81.94 228 SER A N 1
ATOM 1789 C CA . SER A 1 228 ? 10.135 5.293 -11.005 1.00 81.94 228 SER A CA 1
ATOM 1790 C C . SER A 1 228 ? 11.067 6.345 -10.392 1.00 81.94 228 SER A C 1
ATOM 1792 O O . SER A 1 228 ? 10.745 6.902 -9.345 1.00 81.94 228 SER A O 1
ATOM 1794 N N . GLY A 1 229 ? 12.168 6.690 -11.071 1.00 67.12 229 GLY A N 1
ATOM 1795 C CA . GLY A 1 229 ? 13.158 7.682 -10.633 1.00 67.12 229 GLY A CA 1
ATOM 1796 C C . GLY A 1 229 ? 12.875 9.143 -11.022 1.00 6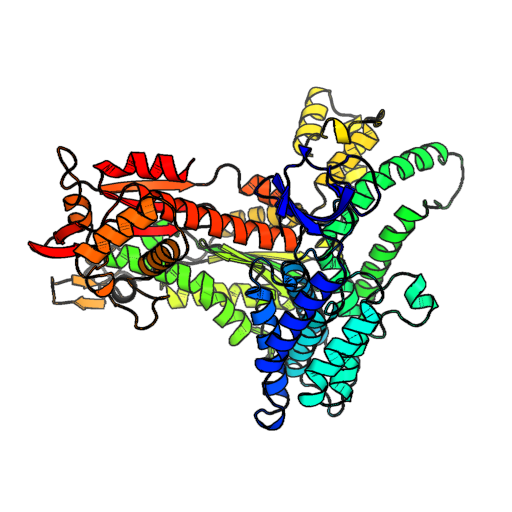7.12 229 GLY A C 1
ATOM 1797 O O . GLY A 1 229 ? 13.827 9.906 -11.194 1.00 67.12 229 GLY A O 1
ATOM 1798 N N . GLY A 1 230 ? 11.613 9.550 -11.205 1.00 56.56 230 GLY A N 1
ATOM 1799 C CA . GLY A 1 230 ? 11.221 10.879 -11.719 1.00 56.56 230 GLY A CA 1
ATOM 1800 C C . GLY A 1 230 ? 11.795 12.100 -10.976 1.00 56.56 230 GLY A C 1
ATOM 1801 O O . GLY A 1 230 ? 11.975 13.154 -11.592 1.00 56.56 230 GLY A O 1
ATOM 1802 N N . ASP A 1 231 ? 12.177 11.938 -9.701 1.00 52.28 231 ASP A N 1
ATOM 1803 C CA . ASP A 1 231 ? 12.819 12.958 -8.852 1.00 52.28 231 ASP A CA 1
ATOM 1804 C C . ASP A 1 231 ? 14.066 13.549 -9.541 1.00 52.28 231 ASP A C 1
ATOM 1806 O O . ASP A 1 231 ? 14.375 14.735 -9.423 1.00 52.28 231 ASP A O 1
ATOM 1810 N N . ARG A 1 232 ? 14.758 12.709 -10.330 1.00 51.81 232 ARG A N 1
ATOM 1811 C CA . ARG A 1 232 ? 15.982 13.022 -11.084 1.00 51.81 232 ARG A CA 1
ATOM 1812 C C . ARG A 1 232 ? 15.802 14.187 -12.048 1.00 51.81 232 ARG A C 1
ATOM 1814 O O . ARG A 1 232 ? 16.762 14.887 -12.355 1.00 51.81 232 ARG A O 1
ATOM 1821 N N . ILE A 1 233 ? 14.607 14.333 -12.607 1.00 46.47 233 ILE A N 1
ATOM 1822 C CA . ILE A 1 233 ? 14.402 15.089 -13.836 1.00 46.47 233 ILE A CA 1
ATOM 1823 C C . ILE A 1 233 ? 13.659 16.403 -13.558 1.00 46.47 233 ILE A C 1
ATOM 1825 O O . ILE A 1 233 ? 13.967 17.396 -14.211 1.00 46.47 233 ILE A O 1
ATOM 1829 N N . SER A 1 234 ? 12.802 16.483 -12.531 1.00 44.34 234 SER A N 1
ATOM 1830 C CA . SER A 1 234 ? 12.145 17.735 -12.111 1.00 44.34 234 SER A CA 1
ATOM 1831 C C . SER A 1 234 ? 13.120 18.847 -11.694 1.00 44.34 234 SER A C 1
ATOM 1833 O O . SER A 1 234 ? 12.838 20.025 -11.917 1.00 44.34 234 SER A O 1
ATOM 1835 N N . GLU A 1 235 ? 14.276 18.501 -11.122 1.00 46.12 235 GLU A N 1
ATOM 1836 C CA . GLU A 1 235 ? 15.327 19.473 -10.782 1.00 46.12 235 GLU A CA 1
ATOM 1837 C C . GLU A 1 235 ? 16.215 19.829 -11.975 1.00 46.12 235 GLU A C 1
ATOM 1839 O O . GLU A 1 235 ? 16.468 21.009 -12.223 1.00 46.12 235 GLU A O 1
ATOM 1844 N N . LEU A 1 236 ? 16.607 18.836 -12.783 1.00 43.50 236 LEU A N 1
ATOM 1845 C CA . LEU A 1 236 ? 17.323 19.078 -14.040 1.00 43.50 236 LEU A CA 1
ATOM 1846 C C . LEU A 1 236 ? 16.505 19.964 -14.995 1.00 43.50 236 LEU A C 1
ATOM 1848 O O . LEU A 1 236 ? 17.084 20.830 -15.653 1.00 43.50 236 LEU A O 1
ATOM 1852 N N . PHE A 1 237 ? 15.177 19.785 -15.044 1.00 45.84 237 PHE A N 1
ATOM 1853 C CA . PHE A 1 237 ? 14.249 20.654 -15.773 1.00 45.84 237 PHE A CA 1
ATOM 1854 C C . PHE A 1 237 ? 14.319 22.101 -15.266 1.00 45.84 237 PHE A C 1
ATOM 1856 O O . PHE A 1 237 ? 14.328 23.025 -16.077 1.00 45.84 237 PHE A O 1
ATOM 1863 N N . ARG A 1 238 ? 14.415 22.300 -13.945 1.00 47.19 238 ARG A N 1
ATOM 1864 C CA . ARG A 1 238 ? 14.410 23.618 -13.293 1.00 47.19 238 ARG A CA 1
ATOM 1865 C C . ARG A 1 238 ? 15.682 24.425 -13.578 1.00 47.19 238 ARG A C 1
ATOM 1867 O O . ARG A 1 238 ? 15.593 25.610 -13.880 1.00 47.19 238 ARG A O 1
ATOM 1874 N N . GLU A 1 239 ? 16.850 23.785 -13.535 1.00 44.56 239 GLU A N 1
ATOM 1875 C CA . GLU A 1 239 ? 18.137 24.461 -13.768 1.00 44.56 239 GLU A CA 1
ATOM 1876 C C . GLU A 1 239 ? 18.437 24.704 -15.256 1.00 44.56 239 GLU A C 1
ATOM 1878 O O . GLU A 1 239 ? 19.010 25.733 -15.620 1.00 44.56 239 GLU A O 1
ATOM 1883 N N . HIS A 1 240 ? 18.060 23.774 -16.140 1.00 45.56 240 HIS A N 1
ATOM 1884 C CA . HIS A 1 240 ? 18.479 23.828 -17.543 1.00 45.56 240 HIS A CA 1
ATOM 1885 C C . HIS A 1 240 ? 17.513 24.568 -18.465 1.00 45.56 240 HIS A C 1
ATOM 1887 O O . HIS A 1 240 ? 17.970 25.161 -19.442 1.00 45.56 240 HIS A O 1
ATOM 1893 N N . TRP A 1 241 ? 16.207 24.596 -18.180 1.00 48.94 241 TRP A N 1
ATOM 1894 C CA . TRP A 1 241 ? 15.261 25.276 -19.074 1.00 48.94 241 TRP A CA 1
ATOM 1895 C C . TRP A 1 241 ? 15.337 26.798 -19.015 1.00 48.94 241 TRP A C 1
ATOM 1897 O O . TRP A 1 241 ? 15.072 27.444 -20.025 1.00 48.94 241 TRP A O 1
ATOM 1907 N N . THR A 1 242 ? 15.785 27.367 -17.895 1.00 43.41 242 THR A N 1
ATOM 1908 C CA . THR A 1 242 ? 16.078 28.804 -17.775 1.00 43.41 242 THR A CA 1
ATOM 1909 C C . THR A 1 242 ? 17.155 29.223 -18.784 1.00 43.41 242 THR A C 1
ATOM 1911 O O . THR A 1 242 ? 16.970 30.193 -19.513 1.00 43.41 242 THR A O 1
ATOM 1914 N N . LYS A 1 243 ? 18.216 28.413 -18.942 1.00 43.75 243 LYS A N 1
ATOM 1915 C CA . LYS A 1 243 ? 19.250 28.606 -19.978 1.00 43.75 243 LYS A CA 1
ATOM 1916 C C . LYS A 1 243 ? 18.738 28.345 -21.395 1.00 43.75 243 LYS A C 1
ATOM 1918 O O . LYS A 1 243 ? 19.041 29.106 -22.307 1.00 43.75 243 LYS A O 1
ATOM 1923 N N . VAL A 1 244 ? 17.934 27.294 -21.582 1.00 43.38 244 VAL A N 1
ATOM 1924 C CA . VAL A 1 244 ? 17.310 26.975 -22.880 1.00 43.38 244 VAL A CA 1
ATOM 1925 C C . VAL A 1 244 ? 16.440 28.144 -23.364 1.00 43.38 244 VAL A C 1
ATOM 1927 O O . VAL A 1 244 ? 16.445 28.443 -24.551 1.00 43.38 244 VAL A O 1
ATOM 1930 N N . PHE A 1 245 ? 15.724 28.840 -22.474 1.00 43.69 245 PHE A N 1
ATOM 1931 C CA . PHE A 1 245 ? 14.916 30.012 -22.829 1.00 43.69 245 PHE A CA 1
ATOM 1932 C C . PHE A 1 245 ? 15.754 31.241 -23.201 1.00 43.69 245 PHE A C 1
ATOM 1934 O O . PHE A 1 245 ? 15.437 31.891 -24.198 1.00 43.69 245 PHE A O 1
ATOM 1941 N N . GLU A 1 246 ? 16.831 31.536 -22.466 1.00 44.50 246 GLU A N 1
ATOM 1942 C CA . GLU A 1 246 ? 17.775 32.608 -22.823 1.00 44.50 246 GLU A CA 1
ATOM 1943 C C . GLU A 1 246 ? 18.385 32.380 -24.219 1.00 44.50 246 GLU A C 1
ATOM 1945 O O . GLU A 1 246 ? 18.482 33.310 -25.022 1.00 44.50 246 GLU A O 1
ATOM 1950 N N . GLU A 1 247 ? 18.715 31.128 -24.549 1.00 40.84 247 GLU A N 1
ATOM 1951 C CA . GLU A 1 247 ? 19.252 30.736 -25.857 1.00 40.84 247 GLU A CA 1
ATOM 1952 C C . GLU A 1 247 ? 18.172 30.722 -26.962 1.00 40.84 247 GLU A C 1
ATOM 1954 O O . GLU A 1 247 ? 18.411 31.208 -28.069 1.00 40.84 247 GLU A O 1
ATOM 1959 N N . ILE A 1 248 ? 16.946 30.258 -26.680 1.00 37.66 248 ILE A N 1
ATOM 1960 C CA . ILE A 1 248 ? 15.806 30.302 -27.621 1.00 37.66 248 ILE A CA 1
ATOM 1961 C C . ILE A 1 248 ? 15.390 31.747 -27.939 1.00 37.66 248 ILE A C 1
ATOM 1963 O O . ILE A 1 248 ? 15.026 32.044 -29.080 1.00 37.66 248 ILE A O 1
ATOM 1967 N N . ALA A 1 249 ? 15.454 32.658 -26.965 1.00 43.62 249 ALA A N 1
ATOM 1968 C CA . ALA A 1 249 ? 15.179 34.077 -27.174 1.00 43.62 249 ALA A CA 1
ATOM 1969 C C . ALA A 1 249 ? 16.209 34.731 -28.115 1.00 43.62 249 ALA A C 1
ATOM 1971 O O . ALA A 1 249 ? 15.839 35.584 -28.923 1.00 43.62 249 ALA A O 1
ATOM 1972 N N . GLN A 1 250 ? 17.470 34.284 -28.079 1.00 40.56 250 GLN A N 1
ATOM 1973 C CA . GLN A 1 250 ? 18.520 34.721 -29.008 1.00 40.56 250 GLN A CA 1
ATOM 1974 C C . GLN A 1 250 ? 18.387 34.102 -30.412 1.00 40.56 250 GLN A C 1
ATOM 1976 O O . GLN A 1 250 ? 18.833 34.700 -31.389 1.00 40.56 250 GLN A O 1
ATOM 1981 N N . LEU A 1 251 ? 17.735 32.942 -30.537 1.00 35.84 251 LEU A N 1
ATOM 1982 C CA . LEU A 1 251 ? 17.597 32.185 -31.791 1.00 35.84 251 LEU A CA 1
ATOM 1983 C C . LEU A 1 251 ? 16.312 32.490 -32.589 1.00 35.84 251 LEU A C 1
ATOM 1985 O O . LEU A 1 251 ? 16.055 31.854 -33.609 1.00 35.84 251 LEU A O 1
ATOM 1989 N N . ARG A 1 252 ? 15.519 33.502 -32.205 1.00 38.03 252 ARG A N 1
ATOM 1990 C CA . ARG A 1 252 ? 14.350 33.993 -32.976 1.00 38.03 252 ARG A CA 1
ATOM 1991 C C . ARG A 1 252 ? 14.709 34.820 -34.230 1.00 38.03 252 ARG A C 1
ATOM 1993 O O . ARG A 1 252 ? 13.917 35.649 -34.673 1.00 38.03 252 ARG A O 1
ATOM 2000 N N . GLY A 1 253 ? 15.872 34.574 -34.830 1.00 33.53 253 GLY A N 1
ATOM 2001 C CA . GLY A 1 253 ? 16.278 35.130 -36.121 1.00 33.53 253 GLY A CA 1
ATOM 2002 C C . GLY A 1 253 ? 16.203 34.076 -37.224 1.00 33.53 253 GLY A C 1
ATOM 2003 O O . GLY A 1 253 ? 17.115 33.277 -37.353 1.00 33.53 253 GLY A O 1
ATOM 2004 N N . GLU A 1 254 ? 15.104 34.097 -37.981 1.00 39.06 254 GLU A N 1
ATOM 2005 C CA . GLU A 1 254 ? 14.931 33.594 -39.357 1.00 39.06 254 GLU A CA 1
ATOM 2006 C C . GLU A 1 254 ? 15.506 32.198 -39.722 1.00 39.06 254 GLU A C 1
ATOM 2008 O O . GLU A 1 254 ? 16.693 32.019 -39.962 1.00 39.06 254 GLU A O 1
ATOM 2013 N N . HIS A 1 255 ? 14.571 31.259 -39.938 1.00 28.92 255 HIS A N 1
ATOM 2014 C CA . HIS A 1 255 ? 14.688 29.922 -40.553 1.00 28.92 255 HIS A CA 1
ATOM 2015 C C . HIS A 1 255 ? 14.901 28.705 -39.629 1.00 28.92 255 HIS A C 1
ATOM 2017 O O . HIS A 1 255 ? 15.976 28.461 -39.109 1.00 28.92 255 HIS A O 1
ATOM 2023 N N . GLY A 1 256 ? 13.842 27.879 -39.558 1.00 39.12 256 GLY A N 1
ATOM 2024 C CA . GLY A 1 256 ? 13.866 26.418 -39.739 1.00 39.12 256 GLY A CA 1
ATOM 2025 C C . GLY A 1 256 ? 14.806 25.566 -38.876 1.00 39.12 256 GLY A C 1
ATOM 2026 O O . GLY A 1 256 ? 16.008 25.554 -39.090 1.00 39.12 256 GLY A O 1
ATOM 2027 N N . PHE A 1 257 ? 14.190 24.709 -38.051 1.00 28.94 257 PHE A N 1
ATOM 2028 C CA . PHE A 1 257 ? 14.780 23.670 -37.188 1.00 28.94 257 PHE A CA 1
ATOM 2029 C C . PHE A 1 257 ? 15.542 24.177 -35.951 1.00 28.94 257 PHE A C 1
ATOM 2031 O O . PHE A 1 257 ? 16.708 24.554 -35.997 1.00 28.94 257 PHE A O 1
ATOM 2038 N N . LEU A 1 258 ? 14.852 24.101 -34.805 1.00 31.25 258 LEU A N 1
ATOM 2039 C CA . LEU A 1 258 ? 15.411 24.273 -33.463 1.00 31.25 258 LEU A CA 1
ATOM 2040 C C . LEU A 1 258 ? 16.543 23.267 -33.214 1.00 31.25 258 LEU A C 1
ATOM 2042 O O . LEU A 1 258 ? 16.339 22.057 -33.315 1.00 31.25 258 LEU A O 1
ATOM 2046 N N . ARG A 1 259 ? 17.720 23.769 -32.834 1.00 30.08 259 ARG A N 1
ATOM 2047 C CA . ARG A 1 259 ? 18.822 22.968 -32.292 1.00 30.08 259 ARG A CA 1
ATOM 2048 C C . ARG A 1 259 ? 18.847 23.183 -30.777 1.00 30.08 259 ARG A C 1
ATOM 2050 O O . ARG A 1 259 ? 19.042 24.308 -30.329 1.00 30.08 259 ARG A O 1
ATOM 2057 N N . TYR A 1 260 ? 18.559 22.128 -30.019 1.00 34.91 260 TYR A N 1
ATOM 2058 C CA . TYR A 1 260 ? 18.388 22.167 -28.562 1.00 34.91 260 TYR A CA 1
ATOM 2059 C C . TYR A 1 260 ? 19.741 22.143 -27.818 1.00 34.91 260 TYR A C 1
ATOM 2061 O O . TYR A 1 260 ? 20.707 21.600 -28.358 1.00 34.91 260 TYR A O 1
ATOM 2069 N N . PRO A 1 261 ? 19.831 22.674 -26.582 1.00 34.38 261 PRO A N 1
ATOM 2070 C CA . PRO A 1 261 ? 21.046 22.600 -25.765 1.00 34.38 261 PRO A CA 1
ATOM 2071 C C . PRO A 1 261 ? 21.289 21.177 -25.250 1.00 34.38 261 PRO A C 1
ATOM 2073 O O . PRO A 1 261 ? 20.349 20.463 -24.899 1.00 34.38 261 PRO A O 1
ATOM 2076 N N . THR A 1 262 ? 22.555 20.783 -25.130 1.00 36.09 262 THR A N 1
ATOM 2077 C CA . THR A 1 262 ? 23.031 19.401 -24.919 1.00 36.09 262 THR A CA 1
ATOM 2078 C C . THR A 1 262 ? 22.547 18.689 -23.645 1.00 36.09 262 THR A C 1
ATOM 2080 O O . THR A 1 262 ? 22.563 17.460 -23.601 1.00 36.09 262 THR A O 1
ATOM 2083 N N . SER A 1 263 ? 22.095 19.397 -22.605 1.00 36.47 263 SER A N 1
ATOM 2084 C CA . SER A 1 263 ? 21.557 18.785 -21.372 1.00 36.47 263 SER A CA 1
ATOM 2085 C C . SER A 1 263 ? 20.027 18.676 -21.346 1.00 36.47 263 SER A C 1
ATOM 2087 O O . SER A 1 263 ? 19.502 17.682 -20.845 1.00 36.47 263 SER A O 1
ATOM 2089 N N . GLY A 1 264 ? 19.303 19.622 -21.957 1.00 41.28 264 GLY A N 1
ATOM 2090 C CA . GLY A 1 264 ? 17.866 19.482 -22.242 1.00 41.28 264 GLY A CA 1
ATOM 2091 C C . GLY A 1 264 ? 17.597 18.450 -23.343 1.00 41.28 264 GLY A C 1
ATOM 2092 O O . GLY A 1 264 ? 16.616 17.708 -23.282 1.00 41.28 264 GLY A O 1
ATOM 2093 N N . GLU A 1 265 ? 18.526 18.334 -24.297 1.00 43.44 265 GLU A N 1
ATOM 2094 C CA . GLU A 1 265 ? 18.542 17.303 -25.335 1.00 43.44 265 GLU A CA 1
ATOM 2095 C C . GLU A 1 265 ? 18.545 15.899 -24.722 1.00 43.44 265 GLU A C 1
ATOM 2097 O O . GLU A 1 265 ? 17.810 15.043 -25.196 1.00 43.44 265 GLU A O 1
ATOM 2102 N N . ALA A 1 266 ? 19.280 15.655 -23.631 1.00 46.84 266 ALA A N 1
ATOM 2103 C CA . ALA A 1 266 ? 19.352 14.334 -23.003 1.00 46.84 266 ALA A CA 1
ATOM 2104 C C . ALA A 1 266 ? 18.010 13.876 -22.403 1.00 46.84 266 ALA A C 1
ATOM 2106 O O . ALA A 1 266 ? 17.612 12.730 -22.609 1.00 46.84 266 ALA A O 1
ATOM 2107 N N . ILE A 1 267 ? 17.294 14.768 -21.709 1.00 50.62 267 ILE A N 1
ATOM 2108 C CA . ILE A 1 267 ? 15.986 14.458 -21.114 1.00 50.62 267 ILE A CA 1
ATOM 2109 C C . ILE A 1 267 ? 14.920 14.337 -22.197 1.00 50.62 267 ILE A C 1
ATOM 2111 O O . ILE A 1 267 ? 14.195 13.352 -22.217 1.00 50.62 267 ILE A O 1
ATOM 2115 N N . LEU A 1 268 ? 14.853 15.274 -23.147 1.00 55.06 268 LEU A N 1
ATOM 2116 C CA . LEU A 1 268 ? 13.905 15.176 -24.262 1.00 55.06 268 LEU A CA 1
ATOM 2117 C C . LEU A 1 268 ? 14.172 13.943 -25.131 1.00 55.06 268 LEU A C 1
ATOM 2119 O O . LEU A 1 268 ? 13.227 13.314 -25.595 1.00 55.06 268 LEU A O 1
ATOM 2123 N N . THR A 1 269 ? 15.434 13.551 -25.308 1.00 61.19 269 THR A N 1
ATOM 2124 C CA . THR A 1 269 ? 15.813 12.302 -25.985 1.00 61.19 269 THR A CA 1
ATOM 2125 C C . THR A 1 269 ? 15.343 11.083 -25.196 1.00 61.19 269 THR A C 1
ATOM 2127 O O . THR A 1 269 ? 14.828 10.139 -25.774 1.00 61.19 269 THR A O 1
ATOM 2130 N N . LEU A 1 270 ? 15.492 11.087 -23.875 1.00 62.00 270 LEU A N 1
ATOM 2131 C CA . LEU A 1 270 ? 15.032 9.995 -23.019 1.00 62.00 270 LEU A CA 1
ATOM 2132 C C . LEU A 1 270 ? 13.492 9.895 -22.988 1.00 62.00 270 LEU A C 1
ATOM 2134 O O . LEU A 1 270 ? 12.952 8.794 -23.059 1.00 62.00 270 LEU A O 1
ATOM 2138 N N . LEU A 1 271 ? 12.786 11.030 -22.971 1.00 65.25 271 LEU A N 1
ATOM 2139 C CA . LEU A 1 271 ? 11.320 11.091 -23.015 1.00 65.25 271 LEU A CA 1
ATOM 2140 C C . LEU A 1 271 ? 10.748 10.711 -24.371 1.00 65.25 271 LEU A C 1
ATOM 2142 O O . LEU A 1 271 ? 9.795 9.942 -24.428 1.00 65.25 271 LEU A O 1
ATOM 2146 N N . SER A 1 272 ? 11.331 11.225 -25.455 1.00 68.31 272 SER A N 1
ATOM 2147 C CA . SER A 1 272 ? 10.952 10.811 -26.808 1.00 68.31 272 SER A CA 1
ATOM 2148 C C . SER A 1 272 ? 11.174 9.320 -26.987 1.00 68.31 272 SER A C 1
ATOM 2150 O O . SER A 1 272 ? 10.263 8.653 -27.436 1.00 68.31 272 SER A O 1
ATOM 2152 N N . ARG A 1 273 ? 12.289 8.756 -26.511 1.00 75.06 273 ARG A N 1
ATOM 2153 C CA . ARG A 1 273 ? 12.514 7.303 -26.567 1.00 75.06 273 ARG A CA 1
ATOM 2154 C C . ARG A 1 273 ? 11.492 6.495 -25.790 1.00 75.06 273 ARG A C 1
ATOM 2156 O O . ARG A 1 273 ? 11.008 5.502 -26.311 1.00 75.06 273 ARG A O 1
ATOM 2163 N N . MET A 1 274 ? 11.183 6.895 -24.556 1.00 80.75 274 MET A N 1
ATOM 2164 C CA . MET A 1 274 ? 10.161 6.215 -23.760 1.00 80.75 274 MET A CA 1
ATOM 2165 C C . MET A 1 274 ? 8.807 6.261 -24.469 1.00 80.75 274 MET A C 1
ATOM 2167 O O . MET A 1 274 ? 8.126 5.245 -24.554 1.00 80.75 274 MET A O 1
ATOM 2171 N N . LYS A 1 275 ? 8.447 7.426 -25.012 1.00 80.31 275 LYS A N 1
ATOM 2172 C CA . LYS A 1 275 ? 7.218 7.616 -25.776 1.00 80.31 275 LYS A CA 1
ATOM 2173 C C . LYS A 1 275 ? 7.202 6.775 -27.057 1.00 80.31 275 LYS A C 1
ATOM 2175 O O . LYS A 1 275 ? 6.225 6.081 -27.293 1.00 80.31 275 LYS A O 1
ATOM 2180 N N . ASP A 1 276 ? 8.266 6.819 -27.853 1.00 83.38 276 ASP A N 1
ATOM 2181 C CA . ASP A 1 276 ? 8.386 6.096 -29.121 1.00 83.38 276 ASP A CA 1
ATOM 2182 C C . ASP A 1 276 ? 8.331 4.580 -28.884 1.00 83.38 276 ASP A C 1
ATOM 2184 O O . ASP A 1 276 ? 7.613 3.869 -29.584 1.00 83.38 276 ASP A O 1
ATOM 2188 N N . TRP A 1 277 ? 9.036 4.089 -27.856 1.00 89.38 277 TRP A N 1
ATOM 2189 C CA . TRP A 1 277 ? 8.978 2.686 -27.447 1.00 89.38 277 TRP A CA 1
ATOM 2190 C C . TRP A 1 277 ? 7.575 2.291 -26.991 1.00 89.38 277 TRP A C 1
ATOM 2192 O O . TRP A 1 277 ? 7.080 1.238 -27.379 1.00 89.38 277 TRP A O 1
ATOM 2202 N N . GLU A 1 278 ? 6.912 3.127 -26.190 1.00 89.31 278 GLU A N 1
ATOM 2203 C CA . GLU A 1 278 ? 5.554 2.848 -25.735 1.00 89.31 278 GLU A CA 1
ATOM 2204 C C . GLU A 1 278 ? 4.555 2.827 -26.901 1.00 89.31 278 GLU A C 1
ATOM 2206 O O . GLU A 1 278 ? 3.733 1.915 -26.984 1.00 89.31 278 GLU A O 1
ATOM 2211 N N . GLU A 1 279 ? 4.650 3.780 -27.832 1.00 87.88 279 GLU A N 1
ATOM 2212 C CA . GLU A 1 279 ? 3.830 3.815 -29.047 1.00 87.88 279 GLU A CA 1
ATOM 2213 C C . GLU A 1 279 ? 4.084 2.585 -29.936 1.00 87.88 279 GLU A C 1
ATOM 2215 O O . GLU A 1 279 ? 3.134 2.026 -30.485 1.00 87.88 279 GLU A O 1
ATOM 2220 N N . GLU A 1 280 ? 5.326 2.107 -30.049 1.00 90.38 280 GLU A N 1
ATOM 2221 C CA . GLU A 1 280 ? 5.650 0.861 -30.758 1.00 90.38 280 GLU A CA 1
ATOM 2222 C C . GLU A 1 280 ? 5.088 -0.375 -30.035 1.00 90.38 280 GLU A C 1
ATOM 2224 O O . GLU A 1 280 ? 4.527 -1.279 -30.659 1.00 90.38 280 GLU A O 1
ATOM 2229 N N . ALA A 1 281 ? 5.226 -0.416 -28.710 1.00 90.44 281 ALA A N 1
ATOM 2230 C CA . ALA A 1 281 ? 4.843 -1.543 -27.871 1.00 90.44 281 ALA A CA 1
ATOM 2231 C C . ALA A 1 281 ? 3.324 -1.697 -27.715 1.00 90.44 281 ALA A C 1
ATOM 2233 O O . ALA A 1 281 ? 2.814 -2.820 -27.669 1.00 90.44 281 ALA A O 1
ATOM 2234 N N . PHE A 1 282 ? 2.611 -0.578 -27.604 1.00 92.44 282 PHE A N 1
ATOM 2235 C CA . PHE A 1 282 ? 1.222 -0.522 -27.154 1.00 92.44 282 PHE A CA 1
ATOM 2236 C C . PHE A 1 282 ? 0.320 0.280 -28.107 1.00 92.44 282 PHE A C 1
ATOM 2238 O O . PHE A 1 282 ? -0.904 0.151 -28.045 1.00 92.44 282 PHE A O 1
ATOM 2245 N N . GLY A 1 283 ? 0.868 1.056 -29.040 1.00 87.06 283 GLY A N 1
ATOM 2246 C CA . GLY A 1 283 ? 0.093 1.953 -29.896 1.00 87.06 283 GLY A CA 1
ATOM 2247 C C . GLY A 1 283 ? -0.354 3.216 -29.157 1.00 87.06 283 GLY A C 1
ATOM 2248 O O . GLY A 1 283 ? 0.256 3.646 -28.186 1.00 87.06 283 GLY A O 1
ATOM 2249 N N . ALA A 1 284 ? -1.454 3.822 -29.612 1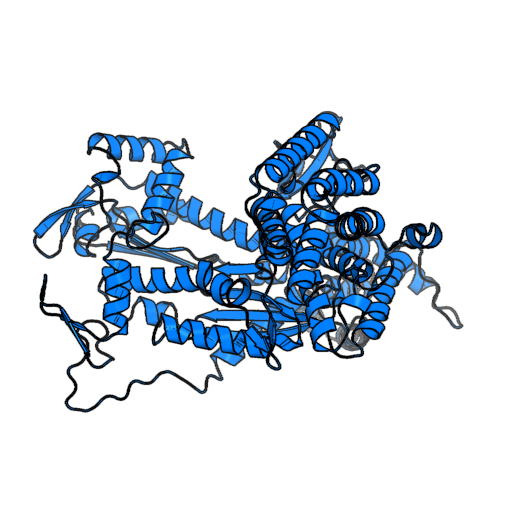.00 81.19 284 ALA A N 1
ATOM 2250 C CA . ALA A 1 284 ? -1.940 5.094 -29.065 1.00 81.19 284 ALA A CA 1
ATOM 2251 C C . ALA A 1 284 ? -2.625 4.978 -27.688 1.00 81.19 284 ALA A C 1
ATOM 2253 O O . ALA A 1 284 ? -2.880 5.992 -27.043 1.00 81.19 284 ALA A O 1
ATOM 2254 N N . SER A 1 285 ? -2.987 3.767 -27.254 1.00 87.62 285 SER A N 1
ATOM 2255 C CA . SER A 1 285 ? -3.713 3.553 -26.000 1.00 87.62 285 SER A CA 1
ATOM 2256 C C . SER A 1 285 ? -2.743 3.382 -24.828 1.00 87.62 285 SER A C 1
ATOM 2258 O O . SER A 1 285 ? -1.927 2.455 -24.888 1.00 87.62 285 SER A O 1
ATOM 2260 N N . PRO A 1 286 ? -2.880 4.178 -23.748 1.00 92.25 286 PRO A N 1
ATOM 2261 C CA . PRO A 1 286 ? -2.014 4.089 -22.577 1.00 92.25 286 PRO A CA 1
ATOM 2262 C C . PRO A 1 286 ? -1.935 2.664 -22.005 1.00 92.25 286 PRO A C 1
ATOM 2264 O O . PRO A 1 286 ? -2.966 1.981 -21.976 1.00 92.25 286 PRO A O 1
ATOM 2267 N N . PRO A 1 287 ? -0.755 2.182 -21.576 1.00 95.69 287 PRO A N 1
ATOM 2268 C CA . PRO A 1 287 ? -0.596 0.813 -21.095 1.00 95.69 287 PRO A CA 1
ATOM 2269 C C . PRO A 1 287 ? -0.892 0.636 -19.603 1.00 95.69 287 PRO A C 1
ATOM 2271 O O . PRO A 1 287 ? -1.133 -0.482 -19.154 1.00 95.69 287 PRO A O 1
ATOM 2274 N N . LEU A 1 288 ? -0.882 1.718 -18.825 1.00 96.50 288 LEU A N 1
ATOM 2275 C CA . LEU A 1 288 ? -1.081 1.683 -17.379 1.00 96.50 288 LEU A CA 1
ATOM 2276 C C . LEU A 1 288 ? -2.305 2.502 -16.978 1.00 96.50 288 LEU A C 1
ATOM 2278 O O . LEU A 1 288 ? -2.765 3.380 -17.707 1.00 96.50 288 LEU A O 1
ATOM 2282 N N . SER A 1 289 ? -2.822 2.233 -15.786 1.00 96.50 289 SER A N 1
ATOM 2283 C CA . SER A 1 289 ? -3.827 3.055 -15.128 1.00 96.50 289 SER A CA 1
ATOM 2284 C C . SER A 1 289 ? -3.493 3.197 -13.651 1.00 96.50 289 SER A C 1
ATOM 2286 O O . SER A 1 289 ? -3.144 2.223 -12.987 1.00 96.50 289 SER A O 1
ATOM 2288 N N . LEU A 1 290 ? -3.670 4.405 -13.122 1.00 95.94 290 LEU A N 1
ATOM 2289 C CA . LEU A 1 290 ? -3.805 4.602 -11.682 1.00 95.94 290 LEU A CA 1
ATOM 2290 C C . LEU A 1 290 ? -5.270 4.468 -11.290 1.00 95.94 290 LEU A C 1
ATOM 2292 O O . LEU A 1 290 ? -6.159 4.918 -12.015 1.00 95.94 290 LEU A O 1
ATOM 2296 N N . ILE A 1 291 ? -5.510 3.846 -10.148 1.00 96.81 291 ILE A N 1
ATOM 2297 C CA . ILE A 1 291 ? -6.828 3.595 -9.583 1.00 96.81 291 ILE A CA 1
ATOM 2298 C C . ILE A 1 291 ? -6.805 4.140 -8.162 1.00 96.81 291 ILE A C 1
ATOM 2300 O O . ILE A 1 291 ? -5.995 3.714 -7.342 1.00 96.81 291 ILE A O 1
ATOM 2304 N N . LEU A 1 292 ? -7.678 5.100 -7.890 1.00 95.44 292 LEU A N 1
ATOM 2305 C CA . LEU A 1 292 ? -7.911 5.646 -6.566 1.00 95.44 292 LEU A CA 1
ATOM 2306 C C . LEU A 1 292 ? -9.251 5.114 -6.068 1.00 95.44 292 LEU A C 1
ATOM 2308 O O . LEU A 1 292 ? -10.271 5.284 -6.734 1.00 95.44 292 LEU A O 1
ATOM 2312 N N . ALA A 1 293 ? -9.241 4.482 -4.906 1.00 93.69 293 ALA A N 1
ATOM 2313 C CA . ALA A 1 293 ? -10.420 3.944 -4.255 1.00 93.69 293 ALA A CA 1
ATOM 2314 C C . ALA A 1 293 ? -10.568 4.581 -2.872 1.00 93.69 293 ALA A C 1
ATOM 2316 O O . ALA A 1 293 ? -9.563 4.813 -2.206 1.00 93.69 293 ALA A O 1
ATOM 2317 N N . ASP A 1 294 ? -11.795 4.866 -2.443 1.00 91.75 294 ASP A N 1
ATOM 2318 C CA . ASP A 1 294 ? -12.052 5.382 -1.099 1.00 91.75 294 ASP A CA 1
ATOM 2319 C C . ASP A 1 294 ? -13.398 4.915 -0.548 1.00 91.75 294 ASP A C 1
ATOM 2321 O O . ASP A 1 294 ? -14.431 4.994 -1.222 1.00 91.75 294 ASP A O 1
ATOM 2325 N N . VAL A 1 295 ? -13.371 4.397 0.678 1.00 89.94 295 VAL A N 1
ATOM 2326 C CA . VAL A 1 295 ? -14.529 3.815 1.354 1.00 89.94 295 VAL A CA 1
ATOM 2327 C C . VAL A 1 295 ? -15.539 4.897 1.676 1.00 89.94 295 VAL A C 1
ATOM 2329 O O . VAL A 1 295 ? -15.253 5.945 2.256 1.00 89.94 295 VAL A O 1
ATOM 2332 N N . ASP A 1 296 ? -16.788 4.602 1.368 1.00 87.62 296 ASP A N 1
ATOM 2333 C CA . ASP A 1 296 ? -17.866 5.539 1.559 1.00 87.62 296 ASP A CA 1
ATOM 2334 C C . ASP A 1 296 ? -18.453 5.465 2.948 1.00 87.62 296 ASP A C 1
ATOM 2336 O O . ASP A 1 296 ? -18.761 4.399 3.484 1.00 87.62 296 ASP A O 1
ATOM 2340 N N . ARG A 1 297 ? -18.694 6.655 3.503 1.00 81.62 297 ARG A N 1
ATOM 2341 C CA . ARG A 1 297 ? -19.394 6.834 4.776 1.00 81.62 297 ARG A CA 1
ATOM 2342 C C . ARG A 1 297 ? -18.808 5.939 5.874 1.00 81.62 297 ARG A C 1
ATOM 2344 O O . ARG A 1 297 ? -19.568 5.352 6.641 1.00 81.62 297 ARG A O 1
ATOM 2351 N N . VAL A 1 298 ? -17.476 5.891 5.997 1.00 85.19 298 VAL A N 1
ATOM 2352 C CA . VAL A 1 298 ? -16.761 5.154 7.059 1.00 85.19 298 VAL A CA 1
ATOM 2353 C C . VAL A 1 298 ? -17.394 5.415 8.428 1.00 85.19 298 VAL A C 1
ATOM 2355 O O . VAL A 1 298 ? -17.815 4.483 9.108 1.00 85.19 298 VAL A O 1
ATOM 2358 N N . LYS A 1 299 ? -17.574 6.694 8.791 1.00 85.75 299 LYS A N 1
ATOM 2359 C CA . LYS A 1 299 ? -18.236 7.107 10.043 1.00 85.75 299 LYS A CA 1
ATOM 2360 C C . LYS A 1 299 ? -19.675 6.599 10.130 1.00 85.75 299 LYS A C 1
ATOM 2362 O O . LYS A 1 299 ? -20.099 6.149 11.188 1.00 85.75 299 LYS A O 1
ATOM 2367 N N . GLY A 1 300 ? -20.393 6.639 9.007 1.00 87.56 300 GLY A N 1
ATOM 2368 C CA . GLY A 1 300 ? -21.728 6.075 8.866 1.00 87.56 300 GLY A CA 1
ATOM 2369 C C . GLY A 1 300 ? -21.742 4.610 9.268 1.00 87.56 300 GLY A C 1
ATOM 2370 O O . GLY A 1 300 ? -22.479 4.284 10.176 1.00 87.56 300 GLY A O 1
ATOM 2371 N N . TYR A 1 301 ? -20.881 3.768 8.688 1.00 89.81 301 TYR A N 1
ATOM 2372 C CA . TYR A 1 301 ? -20.782 2.339 9.004 1.00 89.81 301 TYR A CA 1
ATOM 2373 C C . TYR A 1 301 ? -20.273 2.053 10.428 1.00 89.81 301 TYR A C 1
ATOM 2375 O O . TYR A 1 301 ? -20.817 1.180 11.109 1.00 89.81 301 TYR A O 1
ATOM 2383 N N . VAL A 1 302 ? -19.241 2.762 10.889 1.00 90.62 302 VAL A N 1
ATOM 2384 C CA . VAL A 1 302 ? -18.610 2.529 12.200 1.00 90.62 302 VAL A CA 1
ATOM 2385 C C . VAL A 1 302 ? -19.541 2.913 13.350 1.00 90.62 302 VAL A C 1
ATOM 2387 O O . VAL A 1 302 ? -19.681 2.148 14.302 1.00 90.62 302 VAL A O 1
ATOM 2390 N N . PHE A 1 303 ? -20.225 4.052 13.238 1.00 89.81 303 PHE A N 1
ATOM 2391 C CA . PHE A 1 303 ? -21.062 4.610 14.302 1.00 89.81 303 PHE A CA 1
ATOM 2392 C C . PHE A 1 303 ? -22.566 4.386 14.096 1.00 89.81 303 PHE A C 1
ATOM 2394 O O . PHE A 1 303 ? -23.372 5.031 14.763 1.00 89.81 303 PHE A O 1
ATOM 2401 N N . GLU A 1 304 ? -22.981 3.437 13.243 1.00 88.44 304 GLU A N 1
ATOM 2402 C CA . GLU A 1 304 ? -24.398 3.010 13.192 1.00 88.44 304 GLU A CA 1
ATOM 2403 C C . GLU A 1 304 ? -24.898 2.467 14.533 1.00 88.44 304 GLU A C 1
ATOM 2405 O O . GLU A 1 304 ? -26.100 2.387 14.766 1.00 88.44 304 GLU A O 1
ATOM 2410 N N . SER A 1 305 ? -23.976 2.039 15.393 1.00 87.94 305 SER A N 1
ATOM 2411 C CA . SER A 1 305 ? -24.245 1.574 16.742 1.00 87.94 305 SER A CA 1
ATOM 2412 C C . SER A 1 305 ? -23.407 2.362 17.735 1.00 87.94 305 SER A C 1
ATOM 2414 O O . SER A 1 305 ? -22.254 2.692 17.469 1.00 87.94 305 SER A O 1
ATOM 2416 N N . ALA A 1 306 ? -23.972 2.610 18.914 1.00 85.62 306 ALA A N 1
ATOM 2417 C CA . ALA A 1 306 ? -23.249 3.185 20.045 1.00 85.62 306 ALA A CA 1
ATOM 2418 C C . ALA A 1 306 ? -22.542 2.121 20.909 1.00 85.62 306 ALA A C 1
ATOM 2420 O O . ALA A 1 306 ? -21.866 2.459 21.882 1.00 85.62 306 ALA A O 1
ATOM 2421 N N . ARG A 1 307 ? -22.717 0.824 20.611 1.00 88.88 307 ARG A N 1
ATOM 2422 C CA . ARG A 1 307 ? -22.111 -0.259 21.398 1.00 88.88 307 ARG A CA 1
ATOM 2423 C C . ARG A 1 307 ? -20.639 -0.430 21.028 1.00 88.88 307 ARG A C 1
ATOM 2425 O O . ARG A 1 307 ? -20.320 -0.754 19.886 1.00 88.88 307 ARG A O 1
ATOM 2432 N N . LEU A 1 308 ? -19.753 -0.295 22.018 1.00 88.94 308 LEU A N 1
ATOM 2433 C CA . LEU A 1 308 ? -18.298 -0.334 21.826 1.00 88.94 308 LEU A CA 1
ATOM 2434 C C . LEU A 1 308 ? -17.784 -1.575 21.069 1.00 88.94 308 LEU A C 1
ATOM 2436 O O . LEU A 1 308 ? -16.973 -1.390 20.164 1.00 88.94 308 LEU A O 1
ATOM 2440 N N . PRO A 1 309 ? -18.263 -2.812 21.335 1.00 88.06 309 PRO A N 1
ATOM 2441 C CA . PRO A 1 309 ? -17.824 -3.978 20.567 1.00 88.06 309 PRO A CA 1
ATOM 2442 C C . PRO A 1 309 ? -18.109 -3.857 19.066 1.00 88.06 309 PRO A C 1
ATOM 2444 O O . PRO A 1 309 ? -17.315 -4.300 18.248 1.00 88.06 309 PRO A O 1
ATOM 2447 N N . GLU A 1 310 ? -19.220 -3.230 18.687 1.00 91.00 310 GLU A N 1
ATOM 2448 C CA . GLU A 1 310 ? -19.601 -3.086 17.281 1.00 91.00 310 GLU A CA 1
ATOM 2449 C C . GLU A 1 310 ? -18.867 -1.932 16.607 1.00 91.00 310 GLU A C 1
ATOM 2451 O O . GLU A 1 310 ? -18.462 -2.083 15.460 1.00 91.00 310 GLU A O 1
ATOM 2456 N N . VAL A 1 311 ? -18.635 -0.823 17.319 1.00 91.25 311 VAL A N 1
ATOM 2457 C CA . VAL A 1 311 ? -17.782 0.283 16.846 1.00 91.25 311 VAL A CA 1
ATOM 2458 C C . VAL A 1 311 ? -16.364 -0.226 16.581 1.00 91.25 311 VAL A C 1
ATOM 2460 O O . VAL A 1 311 ? -15.826 -0.042 15.487 1.00 91.25 311 VAL A O 1
ATOM 2463 N N . ARG A 1 312 ? -15.784 -0.941 17.555 1.00 89.94 312 ARG A N 1
ATOM 2464 C CA . ARG A 1 312 ? -14.455 -1.552 17.444 1.00 89.94 312 ARG A CA 1
ATOM 2465 C C . ARG A 1 312 ? -14.391 -2.529 16.278 1.00 89.94 312 ARG A C 1
ATOM 2467 O O . ARG A 1 312 ? -13.484 -2.453 15.456 1.00 89.94 312 ARG A O 1
ATOM 2474 N N . GLY A 1 313 ? -15.350 -3.447 16.196 1.00 90.50 313 GLY A N 1
ATOM 2475 C CA . GLY A 1 313 ? -15.358 -4.451 15.141 1.00 90.50 313 GLY A CA 1
ATOM 2476 C C . GLY A 1 313 ? -15.607 -3.873 13.755 1.00 90.50 313 GLY A C 1
ATOM 2477 O O . GLY A 1 313 ? -14.953 -4.295 12.811 1.00 90.50 313 GLY A O 1
ATOM 2478 N N . ALA A 1 314 ? -16.473 -2.865 13.622 1.00 91.69 314 ALA A N 1
ATOM 2479 C CA . ALA A 1 314 ? -16.676 -2.159 12.361 1.00 91.69 314 ALA A CA 1
ATOM 2480 C C . ALA A 1 314 ? -15.382 -1.510 11.868 1.00 91.69 314 ALA A C 1
ATOM 2482 O O . ALA A 1 314 ? -15.017 -1.692 10.707 1.00 91.69 314 ALA A O 1
ATOM 2483 N N . SER A 1 315 ? -14.674 -0.804 12.753 1.00 89.44 315 SER A N 1
ATOM 2484 C CA . SER A 1 315 ? -13.378 -0.226 12.406 1.00 89.44 315 SER A CA 1
ATOM 2485 C C . SER A 1 315 ? -12.350 -1.305 12.054 1.00 89.44 315 SER A C 1
ATOM 2487 O O . SER A 1 315 ? -11.687 -1.217 11.022 1.00 89.44 315 SER A O 1
ATOM 2489 N N . ARG A 1 316 ? -12.275 -2.389 12.845 1.00 88.06 316 ARG A N 1
ATOM 2490 C CA . ARG A 1 316 ? -11.349 -3.493 12.570 1.00 88.06 316 ARG A CA 1
ATOM 2491 C C . ARG A 1 316 ? -11.614 -4.122 11.205 1.00 88.06 316 ARG A C 1
ATOM 2493 O O . ARG A 1 316 ? -10.642 -4.350 10.496 1.00 88.06 316 ARG A O 1
ATOM 2500 N N . ILE A 1 317 ? -12.872 -4.367 10.834 1.00 90.56 317 ILE A N 1
ATOM 2501 C CA . ILE A 1 317 ? -13.240 -4.919 9.520 1.00 90.56 317 ILE A CA 1
ATOM 2502 C C . ILE A 1 317 ? -12.735 -4.006 8.395 1.00 90.56 317 ILE A C 1
ATOM 2504 O O . ILE A 1 317 ? -12.119 -4.494 7.453 1.00 90.56 317 ILE A O 1
ATOM 2508 N N . LEU A 1 318 ? -12.950 -2.689 8.497 1.00 89.56 318 LEU A N 1
ATOM 2509 C CA . LEU A 1 318 ? -12.494 -1.742 7.473 1.00 89.56 318 LEU A CA 1
ATOM 2510 C C . LEU A 1 318 ? -10.966 -1.652 7.387 1.00 89.56 318 LEU A C 1
ATOM 2512 O O . LEU A 1 318 ? -10.417 -1.595 6.289 1.00 89.56 318 LEU A O 1
ATOM 2516 N N . ASP A 1 319 ? -10.260 -1.657 8.516 1.00 86.19 319 ASP A N 1
ATOM 2517 C CA . ASP A 1 319 ? -8.796 -1.631 8.494 1.00 86.19 319 ASP A CA 1
ATOM 2518 C C . ASP A 1 319 ? -8.204 -2.973 8.005 1.00 86.19 319 ASP A C 1
ATOM 2520 O O . ASP A 1 319 ? -7.233 -2.948 7.258 1.00 86.19 319 ASP A O 1
ATOM 2524 N N . GLN A 1 320 ? -8.827 -4.129 8.294 1.00 87.31 320 GLN A N 1
ATOM 2525 C CA . GLN A 1 320 ? -8.439 -5.426 7.699 1.00 87.31 320 GLN A CA 1
ATOM 2526 C C . GLN A 1 320 ? -8.647 -5.440 6.187 1.00 87.31 320 GLN A C 1
ATOM 2528 O O . GLN A 1 320 ? -7.769 -5.876 5.448 1.00 87.31 320 GLN A O 1
ATOM 2533 N N . LEU A 1 321 ? -9.789 -4.933 5.721 1.00 90.50 321 LEU A N 1
ATOM 2534 C CA . LEU A 1 321 ? -10.074 -4.802 4.295 1.00 90.50 321 LEU A CA 1
ATOM 2535 C C . LEU A 1 321 ? -8.996 -3.994 3.574 1.00 90.50 321 LEU A C 1
ATOM 2537 O O . LEU A 1 321 ? -8.490 -4.444 2.552 1.00 90.50 321 LEU A O 1
ATOM 2541 N N . ASN A 1 322 ? -8.608 -2.845 4.130 1.00 86.56 322 ASN A N 1
ATOM 2542 C CA . ASN A 1 322 ? -7.577 -1.999 3.536 1.00 86.56 322 ASN A CA 1
ATOM 2543 C C . ASN A 1 322 ? -6.180 -2.629 3.590 1.00 86.56 322 ASN A C 1
ATOM 2545 O O . ASN A 1 322 ? -5.465 -2.591 2.595 1.00 86.56 322 ASN A O 1
ATOM 2549 N N . ARG A 1 323 ? -5.778 -3.191 4.736 1.00 81.81 323 ARG A N 1
ATOM 2550 C CA . ARG A 1 323 ? -4.402 -3.676 4.942 1.00 81.81 323 ARG A CA 1
ATOM 2551 C C . ARG A 1 323 ? -4.126 -5.041 4.330 1.00 81.81 323 ARG A C 1
ATOM 2553 O O . ARG A 1 323 ? -3.005 -5.283 3.908 1.00 81.81 323 ARG A O 1
ATOM 2560 N N . GLU A 1 324 ? -5.115 -5.925 4.341 1.00 87.62 324 GLU A N 1
ATOM 2561 C CA . GLU A 1 324 ? -4.955 -7.332 3.962 1.00 87.62 324 GLU A CA 1
ATOM 2562 C C . GLU A 1 324 ? -5.903 -7.689 2.819 1.00 87.62 324 GLU A C 1
ATOM 2564 O O . GLU A 1 324 ? -5.478 -8.287 1.840 1.00 87.62 324 GLU A O 1
ATOM 2569 N N . GLY A 1 325 ? -7.168 -7.264 2.890 1.00 92.12 325 GLY A N 1
ATOM 2570 C CA . GLY A 1 325 ? -8.192 -7.657 1.919 1.00 92.12 325 GLY A CA 1
ATOM 2571 C C . GLY A 1 325 ? -7.909 -7.201 0.484 1.00 92.12 325 GLY A C 1
ATOM 2572 O O . GLY A 1 325 ? -8.137 -7.969 -0.447 1.00 92.12 325 GLY A O 1
ATOM 2573 N N . ILE A 1 326 ? -7.403 -5.978 0.286 1.00 94.38 326 ILE A N 1
ATOM 2574 C CA . ILE A 1 326 ? -7.038 -5.471 -1.050 1.00 94.38 326 ILE A CA 1
ATOM 2575 C C . ILE A 1 326 ? -5.870 -6.277 -1.633 1.00 94.38 326 ILE A C 1
ATOM 2577 O O . ILE A 1 326 ? -5.935 -6.691 -2.789 1.00 94.38 326 ILE A O 1
ATOM 2581 N N . GLU A 1 327 ? -4.820 -6.528 -0.846 1.00 93.44 327 GLU A N 1
ATOM 2582 C CA . GLU A 1 327 ? -3.669 -7.330 -1.283 1.00 93.44 327 GLU A CA 1
ATOM 2583 C C . GLU A 1 327 ? -4.077 -8.788 -1.541 1.00 93.44 327 GLU A C 1
ATOM 2585 O O . GLU A 1 327 ? -3.743 -9.347 -2.584 1.00 93.44 327 GLU A O 1
ATOM 2590 N N . GLU A 1 328 ? -4.884 -9.383 -0.662 1.00 93.94 328 GLU A N 1
ATOM 2591 C CA . GLU A 1 328 ? -5.437 -10.727 -0.838 1.00 93.94 328 GLU A CA 1
ATOM 2592 C C . GLU A 1 328 ? -6.256 -10.830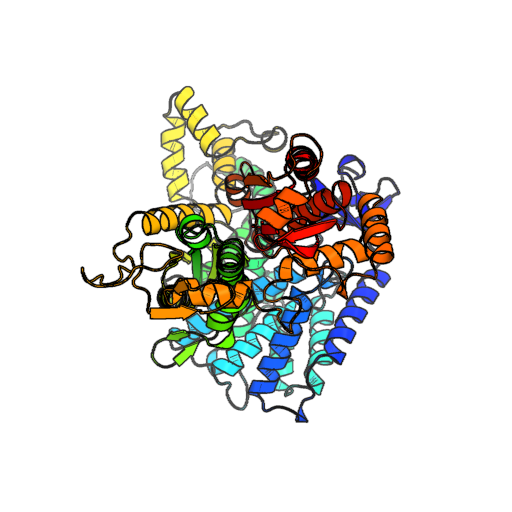 -2.129 1.00 93.94 328 GLU A C 1
ATOM 2594 O O . GLU A 1 328 ? -5.969 -11.689 -2.962 1.00 93.94 328 GLU A O 1
ATOM 2599 N N . ARG A 1 329 ? -7.204 -9.913 -2.364 1.00 96.31 329 ARG A N 1
ATOM 2600 C CA . ARG A 1 329 ? -8.062 -9.926 -3.559 1.00 96.31 329 ARG A CA 1
ATOM 2601 C C . ARG A 1 329 ? -7.285 -9.648 -4.846 1.00 96.31 329 ARG A C 1
ATOM 2603 O O . ARG A 1 329 ? -7.544 -10.282 -5.865 1.00 96.31 329 ARG A O 1
ATOM 2610 N N . LEU A 1 330 ? -6.355 -8.694 -4.844 1.00 96.44 330 LEU A N 1
ATOM 2611 C CA . LEU A 1 330 ? -5.697 -8.260 -6.080 1.00 96.44 330 LEU A CA 1
ATOM 2612 C C . LEU A 1 330 ? -4.403 -9.013 -6.366 1.00 96.44 330 LEU A C 1
ATOM 2614 O O . LEU A 1 330 ? -4.173 -9.385 -7.514 1.00 96.44 330 LEU A O 1
ATOM 2618 N N . ALA A 1 331 ? -3.562 -9.253 -5.363 1.00 93.06 331 ALA A N 1
ATOM 2619 C CA . ALA A 1 331 ? -2.258 -9.870 -5.568 1.00 93.06 331 ALA A CA 1
ATOM 2620 C C . ALA A 1 331 ? -2.284 -11.392 -5.450 1.00 93.06 331 ALA A C 1
ATOM 2622 O O . ALA A 1 331 ? -1.700 -12.085 -6.286 1.00 93.06 331 ALA A O 1
ATOM 2623 N N . HIS A 1 332 ? -2.988 -11.920 -4.447 1.00 90.25 332 HIS A N 1
ATOM 2624 C CA . HIS A 1 332 ? -3.058 -13.360 -4.230 1.00 90.25 332 HIS A CA 1
ATOM 2625 C C . HIS A 1 332 ? -4.157 -14.007 -5.064 1.00 90.25 332 HIS A C 1
ATOM 2627 O O . HIS A 1 332 ? -3.856 -14.908 -5.840 1.00 90.25 332 HIS A O 1
ATOM 2633 N N . GLU A 1 333 ? -5.410 -13.560 -4.955 1.00 93.94 333 GLU A N 1
ATOM 2634 C CA . GLU A 1 333 ? -6.553 -14.066 -5.727 1.00 93.94 333 GLU A CA 1
ATOM 2635 C C . GLU A 1 333 ? -6.503 -13.607 -7.189 1.00 93.94 333 GLU A C 1
ATOM 2637 O O . GLU A 1 333 ? -6.777 -14.402 -8.083 1.00 93.94 333 GLU A O 1
ATOM 2642 N N . GLY A 1 334 ? -6.070 -12.377 -7.461 1.00 94.25 334 GLY A N 1
ATOM 2643 C CA . GLY A 1 334 ? -6.034 -11.827 -8.814 1.00 94.25 334 GLY A CA 1
ATOM 2644 C C . GLY A 1 334 ? -7.421 -11.589 -9.413 1.00 94.25 334 GLY A C 1
ATOM 2645 O O . GLY A 1 334 ? -8.451 -12.014 -8.892 1.00 94.25 334 GLY A O 1
ATOM 2646 N N . VAL A 1 335 ? -7.448 -10.913 -10.558 1.00 95.88 335 VAL A N 1
ATOM 2647 C CA . VAL A 1 335 ? -8.689 -10.599 -11.279 1.00 95.88 335 VAL A CA 1
ATOM 2648 C C . VAL A 1 335 ? -8.840 -11.455 -12.534 1.00 95.88 335 VAL A C 1
ATOM 2650 O O . VAL A 1 335 ? -7.853 -11.832 -13.168 1.00 95.88 335 VAL A O 1
ATOM 2653 N N . LEU A 1 336 ? -10.081 -11.780 -12.904 1.00 94.62 336 LEU A N 1
ATOM 2654 C CA . LEU A 1 336 ? -10.378 -12.513 -14.135 1.00 94.62 336 LEU A CA 1
ATOM 2655 C C . LEU A 1 336 ? -10.610 -11.540 -15.290 1.00 94.62 336 LEU A C 1
ATOM 2657 O O . LEU A 1 336 ? -11.577 -10.785 -15.284 1.00 94.62 336 LEU A O 1
ATOM 2661 N N . TYR A 1 337 ? -9.766 -11.614 -16.314 1.00 94.06 337 TYR A N 1
ATOM 2662 C CA . TYR A 1 337 ? -9.875 -10.815 -17.529 1.00 94.06 337 TYR A CA 1
ATOM 2663 C C . TYR A 1 337 ? -9.727 -11.719 -18.754 1.00 94.06 337 TYR A C 1
ATOM 2665 O O . TYR A 1 337 ? -8.804 -12.527 -18.832 1.00 94.06 337 TYR A O 1
ATOM 2673 N N . GLN A 1 338 ? -10.679 -11.643 -19.690 1.00 91.38 338 GLN A N 1
ATOM 2674 C CA . GLN A 1 338 ? -10.715 -12.483 -20.902 1.00 91.38 338 GLN A CA 1
ATOM 2675 C C . GLN A 1 338 ? -10.540 -13.997 -20.631 1.00 91.38 338 GLN A C 1
ATOM 2677 O O . GLN A 1 338 ? -9.918 -14.724 -21.402 1.00 91.38 338 GLN A O 1
ATOM 2682 N N . GLY A 1 339 ? -11.097 -14.489 -19.517 1.00 88.69 339 GLY A N 1
ATOM 2683 C CA . GLY A 1 339 ? -11.021 -15.903 -19.126 1.00 88.69 339 GLY A CA 1
ATOM 2684 C C . GLY A 1 339 ? -9.673 -16.341 -18.542 1.00 88.69 339 GLY A C 1
ATOM 2685 O O . GLY A 1 339 ? -9.494 -17.526 -18.267 1.00 88.69 339 GLY A O 1
ATOM 2686 N N . GLN A 1 340 ? -8.741 -15.410 -18.326 1.00 89.00 340 GLN A N 1
ATOM 2687 C CA . GLN A 1 340 ? -7.455 -15.651 -17.678 1.00 89.00 340 GLN A CA 1
ATOM 2688 C C . GLN A 1 340 ? -7.365 -14.892 -16.354 1.00 89.00 340 GLN A C 1
ATOM 2690 O O . GLN A 1 340 ? -8.002 -13.858 -16.160 1.00 89.00 340 GLN A O 1
ATOM 2695 N N . ARG A 1 341 ? -6.576 -15.428 -15.424 1.00 92.69 341 ARG A N 1
ATOM 2696 C CA . ARG A 1 341 ? -6.331 -14.824 -14.113 1.00 92.69 341 ARG A CA 1
ATOM 2697 C C . ARG A 1 341 ? -5.087 -13.945 -14.175 1.00 92.69 341 ARG A C 1
ATOM 2699 O O . ARG A 1 341 ? -4.029 -14.418 -14.580 1.00 92.69 341 ARG A O 1
ATOM 2706 N N . TYR A 1 342 ? -5.220 -12.708 -13.714 1.00 94.50 342 TYR A N 1
ATOM 2707 C CA . TYR A 1 342 ? -4.144 -11.728 -13.630 1.00 94.50 342 TYR A CA 1
ATOM 2708 C C . TYR A 1 342 ? -3.921 -11.335 -12.165 1.00 94.50 342 TYR A C 1
ATOM 2710 O O . TYR A 1 342 ? -4.737 -10.595 -11.609 1.00 94.50 342 TYR A O 1
ATOM 2718 N N . PRO A 1 343 ? -2.858 -11.836 -11.512 1.00 95.75 343 PRO A N 1
ATOM 2719 C CA . PRO A 1 343 ? -2.455 -11.334 -10.204 1.00 95.75 343 PRO A CA 1
ATOM 2720 C C . PRO A 1 343 ? -1.850 -9.938 -10.352 1.00 95.75 343 PRO A C 1
ATOM 2722 O O . PRO A 1 343 ? -1.110 -9.680 -11.299 1.00 95.75 343 PRO A O 1
ATOM 2725 N N . LEU A 1 344 ? -2.124 -9.043 -9.414 1.00 96.56 344 LEU A N 1
ATOM 2726 C CA . LEU A 1 344 ? -1.430 -7.766 -9.319 1.00 96.56 344 LEU A CA 1
ATOM 2727 C C . LEU A 1 344 ? -0.166 -7.925 -8.467 1.00 96.56 344 LEU A C 1
ATOM 2729 O O . LEU A 1 344 ? -0.127 -8.716 -7.530 1.00 96.56 344 LEU A O 1
ATOM 2733 N N . ALA A 1 345 ? 0.900 -7.190 -8.765 1.00 96.44 345 ALA A N 1
ATOM 2734 C CA . ALA A 1 345 ? 2.055 -7.198 -7.876 1.00 96.44 345 ALA A CA 1
ATOM 2735 C C . ALA A 1 345 ? 1.682 -6.490 -6.551 1.00 96.44 345 ALA A C 1
ATOM 2737 O O . ALA A 1 345 ? 1.139 -5.386 -6.619 1.00 96.44 345 ALA A O 1
ATOM 2738 N N . PRO A 1 346 ? 1.967 -7.058 -5.360 1.00 95.00 346 PRO A N 1
ATOM 2739 C CA . PRO A 1 346 ? 1.740 -6.382 -4.076 1.00 95.00 346 PRO A CA 1
ATOM 2740 C C . PRO A 1 346 ? 2.352 -4.975 -4.026 1.00 95.00 346 PRO A C 1
ATOM 2742 O O . PRO A 1 346 ? 1.737 -4.021 -3.560 1.00 95.00 346 PRO A O 1
ATOM 2745 N N . GLU A 1 347 ? 3.544 -4.812 -4.606 1.00 92.88 347 GLU A N 1
ATOM 2746 C CA . GLU A 1 347 ? 4.224 -3.524 -4.745 1.00 92.88 347 GLU A CA 1
ATOM 2747 C C . GLU A 1 347 ? 3.466 -2.471 -5.577 1.00 92.88 347 GLU A C 1
ATOM 2749 O O . GLU A 1 347 ? 3.762 -1.282 -5.442 1.00 92.88 347 GLU A O 1
ATOM 2754 N N . ALA A 1 348 ? 2.482 -2.874 -6.388 1.00 94.62 348 ALA A N 1
ATOM 2755 C CA . ALA A 1 348 ? 1.651 -1.976 -7.186 1.00 94.62 348 ALA A CA 1
ATOM 2756 C C . ALA A 1 348 ? 0.501 -1.334 -6.392 1.00 94.62 348 ALA A C 1
ATOM 2758 O O . ALA A 1 348 ? -0.117 -0.376 -6.861 1.00 94.62 348 ALA A O 1
ATOM 2759 N N . ILE A 1 349 ? 0.255 -1.796 -5.163 1.00 92.94 349 ILE A N 1
ATOM 2760 C CA . ILE A 1 349 ? -0.566 -1.093 -4.177 1.00 92.94 349 ILE A CA 1
ATOM 2761 C C . ILE A 1 349 ? 0.335 -0.030 -3.530 1.00 92.94 349 ILE A C 1
ATOM 2763 O O . ILE A 1 349 ? 1.123 -0.308 -2.625 1.00 92.94 349 ILE A O 1
ATOM 2767 N N . LEU A 1 350 ? 0.269 1.199 -4.045 1.00 88.00 350 LEU A N 1
ATOM 2768 C CA . LEU A 1 350 ? 1.125 2.310 -3.611 1.00 88.00 350 LEU A CA 1
ATOM 2769 C C . LEU A 1 350 ? 0.729 2.822 -2.222 1.00 88.00 350 LEU A C 1
ATOM 2771 O O . LEU A 1 350 ? 1.581 3.256 -1.446 1.00 88.00 350 LEU A O 1
ATOM 2775 N N . TYR A 1 351 ? -0.566 2.768 -1.918 1.00 85.06 351 TYR A N 1
ATOM 2776 C CA . TYR A 1 351 ? -1.153 3.165 -0.645 1.00 85.06 351 TYR A CA 1
ATOM 2777 C C . TYR A 1 351 ? -2.419 2.347 -0.386 1.00 85.06 351 TYR A C 1
ATOM 2779 O O . TYR A 1 351 ? -3.203 2.146 -1.309 1.00 85.06 351 TYR A O 1
ATOM 2787 N N . ALA A 1 352 ? -2.622 1.905 0.856 1.00 83.56 352 ALA A N 1
ATOM 2788 C CA . ALA A 1 352 ? -3.872 1.313 1.328 1.00 83.56 352 ALA A CA 1
ATOM 2789 C C . ALA A 1 352 ? -3.999 1.516 2.849 1.00 83.56 352 ALA A C 1
ATOM 2791 O O . ALA A 1 352 ? -3.420 0.773 3.647 1.00 83.56 352 ALA A O 1
ATOM 2792 N N . ALA A 1 353 ? -4.683 2.581 3.267 1.00 73.38 353 ALA A N 1
ATOM 2793 C CA . ALA A 1 353 ? -4.919 2.903 4.676 1.00 73.38 353 ALA A CA 1
ATOM 2794 C C . ALA A 1 353 ? -6.083 3.894 4.827 1.00 73.38 353 ALA A C 1
ATOM 2796 O O . ALA A 1 353 ? -6.481 4.546 3.871 1.00 73.38 353 ALA A O 1
ATOM 2797 N N . GLY A 1 354 ? -6.638 4.015 6.038 1.00 68.94 354 GLY A N 1
ATOM 2798 C CA . GLY A 1 354 ? -7.625 5.058 6.358 1.00 68.94 354 GLY A CA 1
ATOM 2799 C C . GLY A 1 354 ? -8.957 4.982 5.598 1.00 68.94 354 GLY A C 1
ATOM 2800 O O . GLY A 1 354 ? -9.759 5.896 5.716 1.00 68.94 354 GLY A O 1
ATOM 2801 N N . GLY A 1 355 ? -9.221 3.907 4.849 1.00 75.44 355 GLY A N 1
ATOM 2802 C CA . GLY A 1 355 ? -10.364 3.829 3.935 1.00 75.44 355 GLY A CA 1
ATOM 2803 C C . GLY A 1 355 ? -10.006 4.084 2.471 1.00 75.44 355 GLY A C 1
ATOM 2804 O O . GLY A 1 355 ? -10.817 3.756 1.616 1.00 75.44 355 GLY A O 1
ATOM 2805 N N . GLY A 1 356 ? -8.807 4.583 2.169 1.00 84.81 356 GLY A N 1
ATOM 2806 C CA . GLY A 1 356 ? -8.359 4.866 0.810 1.00 84.81 356 GLY A CA 1
ATOM 2807 C C . GLY A 1 356 ? -7.312 3.880 0.294 1.00 84.81 356 GLY A C 1
ATOM 2808 O O . GLY A 1 356 ? -6.520 3.329 1.062 1.00 84.81 356 GLY A O 1
ATOM 2809 N N . ALA A 1 357 ? -7.257 3.708 -1.026 1.00 90.94 357 ALA A N 1
ATOM 2810 C CA . ALA A 1 357 ? -6.187 2.991 -1.708 1.00 90.94 357 ALA A CA 1
ATOM 2811 C C . ALA A 1 357 ? -5.793 3.660 -3.032 1.00 90.94 357 ALA A C 1
ATOM 2813 O O . ALA A 1 357 ? -6.652 4.117 -3.783 1.00 90.94 357 ALA A O 1
ATOM 2814 N N . LEU A 1 358 ? -4.493 3.683 -3.332 1.00 92.88 358 LEU A N 1
ATOM 2815 C CA . LEU A 1 358 ? -3.940 4.106 -4.619 1.00 92.88 358 LEU A CA 1
ATOM 2816 C C . LEU A 1 358 ? -3.177 2.935 -5.235 1.00 92.88 358 LEU A C 1
ATOM 2818 O O . LEU A 1 358 ? -2.232 2.419 -4.637 1.00 92.88 358 LEU A O 1
ATOM 2822 N N . ILE A 1 359 ? -3.595 2.521 -6.424 1.00 95.50 359 ILE A N 1
ATOM 2823 C CA . ILE A 1 359 ? -3.153 1.287 -7.070 1.00 95.50 359 ILE A CA 1
ATOM 2824 C C . ILE A 1 359 ? -2.683 1.611 -8.488 1.00 95.50 359 ILE A C 1
ATOM 2826 O O . ILE A 1 359 ? -3.379 2.297 -9.234 1.00 95.50 359 ILE A O 1
ATOM 2830 N N . LEU A 1 360 ? -1.512 1.105 -8.865 1.00 95.88 360 LEU A N 1
ATOM 2831 C CA . LEU A 1 360 ? -1.031 1.089 -10.243 1.00 95.88 360 LEU A CA 1
ATOM 2832 C C . LEU A 1 360 ? -1.369 -0.267 -10.870 1.00 95.88 360 LEU A C 1
ATOM 2834 O O . LEU A 1 360 ? -1.117 -1.303 -10.266 1.00 95.88 360 LEU A O 1
ATOM 2838 N N . ALA A 1 361 ? -1.931 -0.278 -12.073 1.00 97.06 361 ALA A N 1
ATOM 2839 C CA . ALA A 1 361 ? -2.335 -1.509 -12.745 1.00 97.06 361 ALA A CA 1
ATOM 2840 C C . ALA A 1 361 ? -2.170 -1.411 -14.271 1.00 97.06 361 ALA A C 1
ATOM 2842 O O . ALA A 1 361 ? -2.091 -0.297 -14.800 1.00 97.06 361 ALA A O 1
ATOM 2843 N N . PRO A 1 362 ? -2.165 -2.546 -14.999 1.00 97.38 362 PRO A N 1
ATOM 2844 C CA . PRO A 1 362 ? -2.404 -2.545 -16.441 1.00 97.38 362 PRO A CA 1
ATOM 2845 C C . PRO A 1 362 ? -3.701 -1.803 -16.773 1.00 97.38 362 PRO A C 1
ATOM 2847 O O . PRO A 1 362 ? -4.718 -1.984 -16.091 1.00 97.38 362 PRO A O 1
ATOM 2850 N N . ALA A 1 363 ? -3.684 -0.983 -17.822 1.00 97.00 363 ALA A N 1
ATOM 2851 C CA . ALA A 1 363 ? -4.851 -0.207 -18.228 1.00 97.00 363 ALA A CA 1
ATOM 2852 C C . ALA A 1 363 ? -6.058 -1.105 -18.532 1.00 97.00 363 ALA A C 1
ATOM 2854 O O . ALA A 1 363 ? -7.186 -0.758 -18.177 1.00 97.00 363 ALA A O 1
ATOM 2855 N N . CYS A 1 364 ? -5.830 -2.285 -19.120 1.00 95.50 364 CYS A N 1
ATOM 2856 C CA . CYS A 1 364 ? -6.897 -3.219 -19.468 1.00 95.50 364 CYS A CA 1
ATOM 2857 C C . CYS A 1 364 ? -7.616 -3.820 -18.248 1.00 95.50 364 CYS A C 1
ATOM 2859 O O . CYS A 1 364 ? -8.746 -4.286 -18.382 1.00 95.50 364 CYS A O 1
ATOM 2861 N N . LEU A 1 365 ? -6.988 -3.807 -17.066 1.00 97.00 365 LEU A N 1
ATOM 2862 C CA . LEU A 1 365 ? -7.538 -4.388 -15.837 1.00 97.00 365 LEU A CA 1
ATOM 2863 C C . LEU A 1 365 ? -8.275 -3.370 -14.959 1.00 97.00 365 LEU A C 1
ATOM 2865 O O . LEU A 1 365 ? -8.887 -3.773 -13.973 1.00 97.00 365 LEU A O 1
ATOM 2869 N N . ALA A 1 366 ? -8.241 -2.075 -15.289 1.00 96.88 366 ALA A N 1
ATOM 2870 C CA . ALA A 1 366 ? -8.717 -1.016 -14.398 1.00 96.88 366 ALA A CA 1
ATOM 2871 C C . ALA A 1 366 ? -10.185 -1.185 -13.967 1.00 96.88 366 ALA A C 1
ATOM 2873 O O . ALA A 1 366 ? -10.491 -1.109 -12.778 1.00 96.88 366 ALA A O 1
ATOM 2874 N N . GLU A 1 367 ? -11.084 -1.469 -14.913 1.00 95.94 367 GLU A N 1
ATOM 2875 C CA . GLU A 1 367 ? -12.505 -1.707 -14.620 1.00 95.94 367 GLU A CA 1
ATOM 2876 C C . GLU A 1 367 ? -12.717 -3.008 -13.838 1.00 95.94 367 GLU A C 1
ATOM 2878 O O . GLU A 1 367 ? -13.503 -3.050 -12.897 1.00 95.94 367 GLU A O 1
ATOM 2883 N N . THR A 1 368 ? -11.975 -4.068 -14.172 1.00 97.06 368 THR A N 1
ATOM 2884 C CA . THR A 1 368 ? -12.092 -5.362 -13.484 1.00 97.06 368 THR A CA 1
ATOM 2885 C C . THR A 1 368 ? -11.626 -5.267 -12.031 1.00 97.06 368 THR A C 1
ATOM 2887 O O . THR A 1 368 ? -12.258 -5.833 -11.141 1.00 97.06 368 THR A O 1
ATOM 2890 N N . ILE A 1 369 ? -10.549 -4.520 -11.775 1.00 97.69 369 ILE A N 1
ATOM 2891 C CA . ILE A 1 369 ? -10.071 -4.219 -10.422 1.00 97.69 369 ILE A CA 1
ATOM 2892 C C . ILE A 1 369 ? -11.116 -3.399 -9.666 1.00 97.69 369 ILE A C 1
ATOM 2894 O O . ILE A 1 369 ? -11.403 -3.723 -8.515 1.00 97.69 369 ILE A O 1
ATOM 2898 N N . ALA A 1 370 ? -11.719 -2.387 -10.301 1.00 95.81 370 ALA A N 1
ATOM 2899 C CA . ALA A 1 370 ? -12.765 -1.589 -9.669 1.00 95.81 370 ALA A CA 1
ATOM 2900 C C . ALA A 1 370 ? -13.938 -2.470 -9.202 1.00 95.81 370 ALA A C 1
ATOM 2902 O O . ALA A 1 370 ? -14.255 -2.496 -8.013 1.00 95.81 370 ALA A O 1
ATOM 2903 N N . THR A 1 371 ? -14.487 -3.297 -10.094 1.00 94.94 371 THR A N 1
ATOM 2904 C CA . THR A 1 371 ? -15.566 -4.233 -9.749 1.00 94.94 371 THR A CA 1
ATOM 2905 C C . THR A 1 371 ? -15.155 -5.227 -8.658 1.00 94.94 371 THR A C 1
ATOM 2907 O O . THR A 1 371 ? -15.934 -5.504 -7.747 1.00 94.94 371 THR A O 1
ATOM 2910 N N . ALA A 1 372 ? -13.929 -5.758 -8.710 1.00 95.88 372 ALA A N 1
ATOM 2911 C CA . ALA A 1 372 ? -13.441 -6.702 -7.706 1.00 95.88 372 ALA A CA 1
ATOM 2912 C C . ALA A 1 372 ? -13.356 -6.076 -6.304 1.00 95.88 372 ALA A C 1
ATOM 2914 O O . ALA A 1 372 ? -13.660 -6.751 -5.317 1.00 95.88 372 ALA A O 1
ATOM 2915 N N . LEU A 1 373 ? -12.967 -4.800 -6.211 1.00 95.12 373 LEU A N 1
ATOM 2916 C CA . LEU A 1 373 ? -12.920 -4.056 -4.953 1.00 95.12 373 LEU A CA 1
ATOM 2917 C C . LEU A 1 373 ? -14.320 -3.685 -4.453 1.00 95.12 373 LEU A C 1
ATOM 2919 O O . LEU A 1 373 ? -14.601 -3.858 -3.269 1.00 95.12 373 LEU A O 1
ATOM 2923 N N . GLU A 1 374 ? -15.222 -3.243 -5.330 1.00 93.12 374 GLU A N 1
ATOM 2924 C CA . GLU A 1 374 ? -16.624 -2.978 -4.973 1.00 93.12 374 GLU A CA 1
ATOM 2925 C C . GLU A 1 374 ? -17.298 -4.217 -4.371 1.00 93.12 374 GLU A C 1
ATOM 2927 O O . GLU A 1 374 ? -17.917 -4.139 -3.305 1.00 93.12 374 GLU A O 1
ATOM 2932 N N . GLN A 1 375 ? -17.100 -5.378 -5.004 1.00 92.75 375 GLN A N 1
ATOM 2933 C CA . GLN A 1 375 ? -17.587 -6.663 -4.507 1.00 92.75 375 GLN A CA 1
ATOM 2934 C C . GLN A 1 375 ? -16.952 -7.030 -3.168 1.00 92.75 375 GLN A C 1
ATOM 2936 O O . GLN A 1 375 ? -17.677 -7.345 -2.229 1.00 92.75 375 GLN A O 1
ATOM 2941 N N . LEU A 1 376 ? -15.625 -6.929 -3.044 1.00 94.31 376 LEU A N 1
ATOM 2942 C CA . LEU A 1 376 ? -14.908 -7.246 -1.807 1.00 94.31 376 LEU A CA 1
ATOM 2943 C C . LEU A 1 376 ? -15.463 -6.461 -0.607 1.00 94.31 376 LEU A C 1
ATOM 2945 O O . LEU A 1 376 ? -15.719 -7.035 0.454 1.00 94.31 376 LEU A O 1
ATOM 2949 N N . TYR A 1 377 ? -15.657 -5.150 -0.766 1.00 92.75 377 TYR A N 1
ATOM 2950 C CA . TYR A 1 377 ? -16.155 -4.298 0.313 1.00 92.75 377 TYR A CA 1
ATOM 2951 C C . TYR A 1 377 ? -17.595 -4.634 0.698 1.00 92.75 377 TYR A C 1
ATOM 2953 O O . TYR A 1 377 ? -17.914 -4.700 1.891 1.00 92.75 377 TYR A O 1
ATOM 2961 N N . LEU A 1 378 ? -18.455 -4.905 -0.284 1.00 90.25 378 LEU A N 1
ATOM 2962 C CA . LEU A 1 378 ? -19.836 -5.287 -0.019 1.00 90.25 378 LEU A CA 1
ATOM 2963 C C . LEU A 1 378 ? -19.931 -6.680 0.625 1.00 90.25 378 LEU A C 1
ATOM 2965 O O . LEU A 1 378 ? -20.647 -6.838 1.610 1.00 90.25 378 LEU A O 1
ATOM 2969 N N . GLU A 1 379 ? -19.174 -7.663 0.131 1.00 91.56 379 GLU A N 1
ATOM 2970 C CA . GLU A 1 379 ? -19.109 -9.034 0.662 1.00 91.56 379 GLU A CA 1
ATOM 2971 C C . GLU A 1 379 ? -18.675 -9.057 2.131 1.00 91.56 379 GLU A C 1
ATOM 2973 O O . GLU A 1 379 ? -19.243 -9.783 2.945 1.00 91.56 379 GLU A O 1
ATOM 2978 N N . ARG A 1 380 ? -17.666 -8.254 2.486 1.00 91.69 380 ARG A N 1
ATOM 2979 C CA . ARG A 1 380 ? -17.058 -8.282 3.824 1.00 91.69 380 ARG A CA 1
ATOM 2980 C C . ARG A 1 380 ? -17.775 -7.416 4.852 1.00 91.69 380 ARG A C 1
ATOM 2982 O O . ARG A 1 380 ? -17.655 -7.681 6.045 1.00 91.69 380 ARG A O 1
ATOM 2989 N N . THR A 1 381 ? -18.488 -6.375 4.426 1.00 91.75 381 THR A N 1
ATOM 2990 C CA . THR A 1 381 ? -19.167 -5.449 5.352 1.00 91.75 381 THR A CA 1
ATOM 2991 C C . THR A 1 381 ? -20.688 -5.573 5.337 1.00 91.75 381 THR A C 1
ATOM 2993 O O . THR A 1 381 ? -21.350 -5.084 6.256 1.00 91.75 381 THR A O 1
ATOM 2996 N N . GLY A 1 382 ? -21.256 -6.157 4.278 1.00 88.31 382 GLY A N 1
ATOM 2997 C CA . GLY A 1 382 ? -22.694 -6.220 4.017 1.00 88.31 382 GLY A CA 1
ATOM 2998 C C . GLY A 1 382 ? -23.373 -4.854 3.864 1.00 88.31 382 GLY A C 1
ATOM 2999 O O . GLY A 1 382 ? -24.603 -4.786 3.823 1.00 88.31 382 GLY A O 1
ATOM 3000 N N . TRP A 1 383 ? -22.613 -3.751 3.856 1.00 86.56 383 TRP A N 1
ATOM 3001 C CA . TRP A 1 383 ? -23.181 -2.404 3.876 1.00 86.56 383 TRP A CA 1
ATOM 3002 C C . TRP A 1 383 ? -22.256 -1.298 3.391 1.00 86.56 383 TRP A C 1
ATOM 3004 O O . TRP A 1 383 ? -22.682 -0.443 2.614 1.00 86.56 383 TRP A O 1
ATOM 3014 N N . ALA A 1 384 ? -21.031 -1.254 3.915 1.00 89.06 384 ALA A N 1
ATOM 3015 C CA . ALA A 1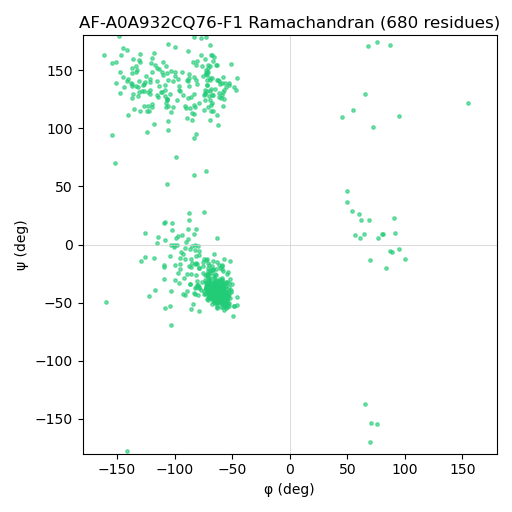 384 ? -20.072 -0.266 3.472 1.00 89.06 384 ALA A CA 1
ATOM 3016 C C . ALA A 1 384 ? -19.696 -0.580 2.027 1.00 89.06 384 ALA A C 1
ATOM 3018 O O . ALA A 1 384 ? -19.615 -1.727 1.592 1.00 89.06 384 ALA A O 1
ATOM 3019 N N . THR A 1 385 ? -19.507 0.482 1.278 1.00 89.56 385 THR A N 1
ATOM 3020 C CA . THR A 1 385 ? -19.242 0.436 -0.150 1.00 89.56 385 THR A CA 1
ATOM 3021 C C . THR A 1 385 ? -18.026 1.309 -0.408 1.00 89.56 385 THR A C 1
ATOM 3023 O O . THR A 1 385 ? -17.618 2.079 0.463 1.00 89.56 385 THR A O 1
ATOM 3026 N N . ILE A 1 386 ? -17.417 1.159 -1.573 1.00 91.56 386 ILE A N 1
ATOM 3027 C CA . ILE A 1 386 ? -16.212 1.885 -1.955 1.00 91.56 386 ILE A CA 1
ATOM 3028 C C . ILE A 1 386 ? -16.476 2.589 -3.279 1.00 91.56 386 ILE A C 1
ATOM 3030 O O . ILE A 1 386 ? -17.166 2.045 -4.139 1.00 91.56 386 ILE A O 1
ATOM 3034 N N . SER A 1 387 ? -15.990 3.816 -3.409 1.00 93.44 387 SER A N 1
ATOM 3035 C CA . SER A 1 387 ? -16.039 4.573 -4.655 1.00 93.44 387 SER A CA 1
ATOM 3036 C C . SER A 1 387 ? -14.674 4.508 -5.304 1.00 93.44 387 SER A C 1
ATOM 3038 O O . SER A 1 387 ? -13.656 4.548 -4.612 1.00 93.44 387 SER A O 1
ATOM 3040 N N . ILE A 1 388 ? -14.643 4.382 -6.626 1.00 95.00 388 ILE A N 1
ATOM 3041 C CA . ILE A 1 388 ? -13.409 4.126 -7.364 1.00 95.00 388 ILE A CA 1
ATOM 3042 C C . ILE A 1 388 ? -13.341 5.057 -8.567 1.00 95.00 388 ILE A C 1
ATOM 3044 O O . ILE A 1 388 ? -14.318 5.260 -9.284 1.00 95.00 388 ILE A O 1
ATOM 3048 N N . ALA A 1 389 ? -12.166 5.630 -8.793 1.00 95.81 389 ALA A N 1
ATOM 3049 C CA . ALA A 1 389 ? -11.841 6.393 -9.980 1.00 95.81 389 ALA A CA 1
ATOM 3050 C C . ALA A 1 389 ? -10.555 5.855 -10.596 1.00 95.81 389 ALA A C 1
ATOM 3052 O O . ALA A 1 389 ? -9.575 5.607 -9.899 1.00 95.81 389 ALA A O 1
ATOM 3053 N N . SER A 1 390 ? -10.537 5.729 -11.918 1.00 95.94 390 SER A N 1
ATOM 3054 C CA . SER A 1 390 ? -9.348 5.333 -12.664 1.00 95.94 390 SER A CA 1
ATOM 3055 C C . SER A 1 390 ? -8.890 6.438 -13.613 1.00 95.94 390 SER A C 1
ATOM 3057 O O . SER A 1 390 ? -9.656 7.315 -14.039 1.00 95.94 390 SER A O 1
ATOM 3059 N N . CYS A 1 391 ? -7.602 6.423 -13.933 1.00 94.06 391 CYS A N 1
ATOM 3060 C CA . CYS A 1 391 ? -7.010 7.256 -14.960 1.00 94.06 391 CYS A CA 1
ATOM 3061 C C . CYS A 1 391 ? -5.975 6.444 -15.741 1.00 94.06 391 CYS A C 1
ATOM 3063 O O . CYS A 1 391 ? -4.925 6.138 -15.173 1.00 94.06 391 CYS A O 1
ATOM 3065 N N . PRO A 1 392 ? -6.241 6.137 -17.024 1.00 93.62 392 PRO A N 1
ATOM 3066 C CA . PRO A 1 392 ? -5.229 5.624 -17.939 1.00 93.62 392 PRO A CA 1
ATOM 3067 C C . PRO A 1 392 ? -4.101 6.643 -18.111 1.00 93.62 392 PRO A C 1
ATOM 3069 O O . PRO A 1 392 ? -4.375 7.848 -18.163 1.00 93.62 392 PRO A O 1
ATOM 3072 N N . LEU A 1 393 ? -2.861 6.163 -18.169 1.00 90.56 393 LEU A N 1
ATOM 3073 C CA . LEU A 1 393 ? -1.647 6.977 -18.174 1.00 90.56 393 LEU A CA 1
ATOM 3074 C C . LEU A 1 393 ? -0.585 6.361 -19.072 1.00 90.56 393 LEU A C 1
ATOM 3076 O O . LEU A 1 393 ? -0.346 5.148 -19.032 1.00 90.56 393 LEU A O 1
ATOM 3080 N N . HIS A 1 394 ? 0.054 7.213 -19.864 1.00 88.12 394 HIS A N 1
ATOM 3081 C CA . HIS A 1 394 ? 1.300 6.852 -20.522 1.00 88.12 394 HIS A CA 1
ATOM 3082 C C . HIS A 1 394 ? 2.421 6.781 -19.475 1.00 88.12 394 HIS A C 1
ATOM 3084 O O . HIS A 1 394 ? 2.386 7.466 -18.450 1.00 88.12 394 HIS A O 1
ATOM 3090 N N . LEU A 1 395 ? 3.441 5.965 -19.718 1.00 86.00 395 LEU A N 1
ATOM 3091 C CA . LEU A 1 395 ? 4.540 5.716 -18.786 1.00 86.00 395 LEU A CA 1
ATOM 3092 C C . LEU A 1 395 ? 5.280 7.000 -18.409 1.00 86.00 395 LEU A C 1
ATOM 3094 O O . LEU A 1 395 ? 5.635 7.197 -17.247 1.00 86.00 395 LEU A O 1
ATOM 3098 N N . PHE A 1 396 ? 5.461 7.901 -19.375 1.00 78.94 396 PHE A N 1
ATOM 3099 C CA . PHE A 1 396 ? 6.100 9.191 -19.139 1.00 78.94 396 PHE A CA 1
ATOM 3100 C C . PHE A 1 396 ? 5.221 10.143 -18.309 1.00 78.94 396 PHE A C 1
ATOM 3102 O O . PHE A 1 396 ? 5.746 11.057 -17.688 1.00 78.94 396 PHE A O 1
ATOM 3109 N N . GLU A 1 397 ? 3.904 9.947 -18.234 1.00 81.81 397 GLU A N 1
ATOM 3110 C CA . GLU A 1 397 ? 3.041 10.818 -17.427 1.00 81.81 397 GLU A CA 1
ATOM 3111 C C . GLU A 1 397 ? 3.236 10.576 -15.923 1.00 81.81 397 GLU A C 1
ATOM 3113 O O . GLU A 1 397 ? 3.100 11.510 -15.138 1.00 81.81 397 GLU A O 1
ATOM 3118 N N . LEU A 1 398 ? 3.641 9.370 -15.499 1.00 81.75 398 LEU A N 1
ATOM 3119 C CA . LEU A 1 398 ? 3.888 9.053 -14.082 1.00 81.75 398 LEU A CA 1
ATOM 3120 C C . LEU A 1 398 ? 4.855 10.043 -13.395 1.00 81.75 398 LEU A C 1
ATOM 3122 O O . LEU A 1 398 ? 4.487 10.600 -12.360 1.00 81.75 398 LEU A O 1
ATOM 3126 N N . PRO A 1 399 ? 6.059 10.303 -13.936 1.00 71.12 399 PRO A N 1
ATOM 3127 C CA . PRO A 1 399 ? 6.973 11.299 -13.375 1.00 71.12 399 PRO A CA 1
ATOM 3128 C C . PRO A 1 399 ? 6.663 12.762 -13.754 1.00 71.12 399 PRO A C 1
ATOM 3130 O O . PRO A 1 399 ? 7.183 13.660 -13.095 1.00 71.12 399 PRO A O 1
ATOM 3133 N N . TYR A 1 400 ? 5.858 13.039 -14.792 1.00 70.75 400 TYR A N 1
ATOM 3134 C CA . TYR A 1 400 ? 5.739 14.397 -15.368 1.00 70.75 400 TYR A CA 1
ATOM 3135 C C . TYR A 1 400 ? 4.317 14.960 -15.462 1.00 70.75 400 TYR A C 1
ATOM 3137 O O . TYR A 1 400 ? 4.112 15.999 -16.098 1.00 70.75 400 TYR A O 1
ATOM 3145 N N . GLY A 1 401 ? 3.335 14.303 -14.851 1.00 74.25 401 GLY A N 1
ATOM 3146 C CA . GLY A 1 401 ? 1.938 14.718 -14.924 1.00 74.25 401 GLY A CA 1
ATOM 3147 C C . GLY A 1 401 ? 1.325 14.523 -16.313 1.00 74.25 401 GLY A C 1
ATOM 3148 O O . GLY A 1 401 ? 1.903 13.890 -17.197 1.00 74.25 401 GLY A O 1
ATOM 3149 N N . PHE A 1 402 ? 0.129 15.072 -16.520 1.00 72.50 402 PHE A N 1
ATOM 3150 C CA . PHE A 1 402 ? -0.575 14.911 -17.790 1.00 72.50 402 PHE A CA 1
ATOM 3151 C C . PHE A 1 402 ? 0.112 15.672 -18.911 1.00 72.50 402 PHE A C 1
ATOM 3153 O O . PHE A 1 402 ? 0.483 16.846 -18.769 1.00 72.50 402 PHE A O 1
ATOM 3160 N N . THR A 1 403 ? 0.127 15.041 -20.080 1.00 62.41 403 THR A N 1
ATOM 3161 C CA . THR A 1 403 ? 0.537 15.665 -21.335 1.00 62.41 403 THR A CA 1
ATOM 3162 C C . THR A 1 403 ? -0.411 16.818 -21.682 1.00 62.41 403 THR A C 1
ATOM 3164 O O . THR A 1 403 ? -1.591 16.597 -21.971 1.00 62.41 403 THR A O 1
ATOM 3167 N N . PRO A 1 404 ? 0.058 18.080 -21.634 1.00 53.38 404 PRO A N 1
ATOM 3168 C CA . PRO A 1 404 ? 0.043 18.903 -22.845 1.00 53.38 404 PRO A CA 1
ATOM 3169 C C . PRO A 1 404 ? 1.171 19.959 -22.828 1.00 53.38 404 PRO A C 1
ATOM 3171 O O . PRO A 1 404 ? 0.907 21.155 -22.683 1.00 53.38 404 PRO A O 1
ATOM 3174 N N . TYR A 1 405 ? 2.435 19.535 -22.959 1.00 54.66 405 TYR A N 1
ATOM 3175 C CA . TYR A 1 405 ? 3.604 20.409 -22.733 1.00 54.66 405 TYR A CA 1
ATOM 3176 C C . TYR A 1 405 ? 3.669 21.666 -23.625 1.00 54.66 405 TYR A C 1
ATOM 3178 O O . TYR A 1 405 ? 4.153 22.694 -23.166 1.00 54.66 405 TYR A O 1
ATOM 3186 N N . GLN A 1 406 ? 3.147 21.632 -24.859 1.00 47.03 406 GLN A N 1
ATOM 3187 C CA . GLN A 1 406 ? 3.082 22.816 -25.739 1.00 47.03 406 GLN A CA 1
ATOM 3188 C C . GLN A 1 406 ? 1.674 23.413 -25.832 1.00 47.03 406 GLN A C 1
ATOM 3190 O O . GLN A 1 406 ? 1.476 24.580 -25.519 1.00 47.03 406 GLN A O 1
ATOM 3195 N N . SER A 1 407 ? 0.656 22.616 -26.169 1.00 50.25 407 SER A N 1
ATOM 3196 C CA . SER A 1 407 ? -0.680 23.148 -26.490 1.00 50.25 407 SER A CA 1
ATOM 3197 C C . SER A 1 407 ? -1.399 23.845 -25.330 1.00 50.25 407 SER A C 1
ATOM 3199 O O . SER A 1 407 ? -2.282 24.666 -25.565 1.00 50.25 407 SER A O 1
ATOM 3201 N N . TRP A 1 408 ? -1.097 23.514 -24.073 1.00 59.91 408 TRP A N 1
ATOM 3202 C CA . TRP A 1 408 ? -1.761 24.134 -22.923 1.00 59.91 408 TRP A CA 1
ATOM 3203 C C . TRP A 1 408 ? -1.038 25.388 -22.459 1.00 59.91 408 TRP A C 1
ATOM 3205 O O . TRP A 1 408 ? -1.704 26.393 -22.237 1.00 59.91 408 TRP A O 1
ATOM 3215 N N . PHE A 1 409 ? 0.297 25.387 -22.455 1.00 64.31 409 PHE A N 1
ATOM 3216 C CA . PHE A 1 409 ? 1.063 26.615 -22.256 1.00 64.31 409 PHE A CA 1
ATOM 3217 C C . PHE A 1 409 ? 0.830 27.621 -23.394 1.00 64.31 409 PHE A C 1
ATOM 3219 O O . PHE A 1 409 ? 0.604 28.796 -23.130 1.00 64.31 409 PHE A O 1
ATOM 3226 N N . ASP A 1 410 ? 0.768 27.169 -24.650 1.00 63.50 410 ASP A N 1
ATOM 3227 C CA . ASP A 1 410 ? 0.459 28.031 -25.798 1.00 63.50 410 ASP A CA 1
ATOM 3228 C C . ASP A 1 410 ? -0.978 28.577 -25.775 1.00 63.50 410 ASP A C 1
ATOM 3230 O O . ASP A 1 410 ? -1.235 29.615 -26.381 1.00 63.50 410 ASP A O 1
ATOM 3234 N N . ARG A 1 411 ? -1.906 27.924 -25.059 1.00 70.88 411 ARG A N 1
ATOM 3235 C CA . ARG A 1 411 ? -3.248 28.466 -24.772 1.00 70.88 411 ARG A CA 1
ATOM 3236 C C . ARG A 1 411 ? -3.240 29.411 -23.573 1.00 70.88 411 ARG A C 1
ATOM 3238 O O . ARG A 1 411 ? -3.870 30.457 -23.631 1.00 70.88 411 ARG A O 1
ATOM 3245 N N . LEU A 1 412 ? -2.523 29.066 -22.508 1.00 76.94 412 LEU A N 1
ATOM 3246 C CA . LEU A 1 412 ? -2.438 29.843 -21.272 1.00 76.94 412 LEU A CA 1
ATOM 3247 C C . LEU A 1 412 ? -1.699 31.172 -21.473 1.00 76.94 412 LEU A C 1
ATOM 3249 O O . LEU A 1 412 ? -2.167 32.200 -20.992 1.00 76.94 412 LEU A O 1
ATOM 3253 N N . ARG A 1 413 ? -0.568 31.164 -22.192 1.00 80.50 413 ARG A N 1
ATOM 3254 C CA . ARG A 1 413 ? 0.299 32.335 -22.380 1.00 80.50 413 ARG A CA 1
ATOM 3255 C C . ARG A 1 413 ? -0.467 33.531 -22.963 1.00 80.50 413 ARG A C 1
ATOM 3257 O O . ARG A 1 413 ? -0.423 34.575 -22.324 1.00 80.50 413 ARG A O 1
ATOM 3264 N N . PRO A 1 414 ? -1.217 33.416 -24.079 1.00 82.12 414 PRO A N 1
ATOM 3265 C CA . PRO A 1 414 ? -1.995 34.540 -24.603 1.00 82.12 414 PRO A CA 1
ATOM 3266 C C . PRO A 1 414 ? -3.033 35.086 -23.614 1.00 82.12 414 PRO A C 1
ATOM 3268 O O . PRO A 1 414 ? -3.243 36.295 -23.558 1.00 82.12 414 PRO A O 1
ATOM 3271 N N . HIS A 1 415 ? -3.672 34.218 -22.818 1.00 84.25 415 HIS A N 1
ATOM 3272 C CA . HIS A 1 415 ? -4.613 34.654 -21.782 1.00 84.25 415 HIS A CA 1
ATOM 3273 C C . HIS A 1 415 ? -3.904 35.410 -20.659 1.00 84.25 415 HIS A C 1
ATOM 3275 O O . HIS A 1 415 ? -4.381 36.461 -20.252 1.00 84.25 415 HIS A O 1
ATOM 3281 N N . TRP A 1 416 ? -2.753 34.921 -20.196 1.00 86.75 416 TRP A N 1
ATOM 3282 C CA . TRP A 1 416 ? -1.960 35.585 -19.162 1.00 86.75 416 TRP A CA 1
ATOM 3283 C C . TRP A 1 416 ? -1.374 36.919 -19.653 1.00 86.75 416 TRP A C 1
ATOM 3285 O O . TRP A 1 416 ? -1.471 37.936 -18.968 1.00 86.75 416 TRP A O 1
ATOM 3295 N N . GLU A 1 417 ? -0.841 36.960 -20.877 1.00 84.44 417 GLU A N 1
ATOM 3296 C CA . GLU A 1 417 ? -0.335 38.181 -21.517 1.00 84.44 417 GLU A CA 1
ATOM 3297 C C . GLU A 1 417 ? -1.450 39.221 -21.724 1.00 84.44 417 GLU A C 1
ATOM 3299 O O . GLU A 1 417 ? -1.205 40.416 -21.562 1.00 84.44 417 GLU A O 1
ATOM 3304 N N . GLY A 1 418 ? -2.681 38.793 -22.021 1.00 84.88 418 GLY A N 1
ATOM 3305 C CA . GLY A 1 418 ? -3.845 39.674 -22.183 1.00 84.88 418 GLY A CA 1
ATOM 3306 C C . GLY A 1 418 ? -4.597 40.026 -20.891 1.00 84.88 418 GLY A C 1
ATOM 3307 O O . GLY A 1 418 ? -5.432 40.930 -20.918 1.00 84.88 418 GLY A O 1
ATOM 3308 N N . ALA A 1 419 ? -4.325 39.332 -19.784 1.00 87.56 419 ALA A N 1
ATOM 3309 C CA . ALA A 1 419 ? -5.039 39.479 -18.516 1.00 87.56 419 ALA A CA 1
ATOM 3310 C C . ALA A 1 419 ? -4.705 40.791 -17.789 1.00 87.56 419 ALA A C 1
ATOM 3312 O O . ALA A 1 419 ? -3.587 41.311 -17.874 1.00 87.56 419 ALA A O 1
ATOM 3313 N N . GLN A 1 420 ? -5.673 41.307 -17.027 1.00 92.62 420 GLN A N 1
ATOM 3314 C CA . GLN A 1 420 ? -5.452 42.437 -16.121 1.00 92.62 420 GLN A CA 1
ATOM 3315 C C . GLN A 1 420 ? -4.544 42.036 -14.947 1.00 92.62 420 GLN A C 1
ATOM 3317 O O . GLN A 1 420 ? -4.386 40.859 -14.640 1.00 92.62 420 GLN A O 1
ATOM 3322 N N . GLU A 1 421 ? -3.968 43.011 -14.242 1.00 87.31 421 GLU A N 1
ATOM 3323 C CA . GLU A 1 421 ? -3.025 42.760 -13.138 1.00 87.31 421 GLU A CA 1
ATOM 3324 C C . GLU A 1 421 ? -3.599 41.836 -12.048 1.00 87.31 421 GLU A C 1
ATOM 3326 O O . GLU A 1 421 ? -2.933 40.894 -11.623 1.00 87.31 421 GLU A O 1
ATOM 3331 N N . ALA A 1 422 ? -4.862 42.038 -11.660 1.00 85.88 422 ALA A N 1
ATOM 3332 C CA . ALA A 1 422 ? -5.541 41.188 -10.681 1.00 85.88 422 ALA A CA 1
ATOM 3333 C C . ALA A 1 422 ? -5.755 39.748 -11.186 1.00 85.88 422 ALA A C 1
ATOM 3335 O O . ALA A 1 422 ? -5.602 38.793 -10.428 1.00 85.88 422 ALA A O 1
ATOM 3336 N N . GLU A 1 423 ? -6.075 39.583 -12.471 1.00 84.88 423 GLU A N 1
ATOM 3337 C CA . GLU A 1 423 ? -6.255 38.271 -13.102 1.00 84.88 423 GLU A CA 1
ATOM 3338 C C . GLU A 1 423 ? -4.917 37.539 -13.251 1.00 84.88 423 GLU A C 1
ATOM 3340 O O . GLU A 1 423 ? -4.839 36.344 -12.975 1.00 84.88 423 GLU A O 1
ATOM 3345 N N . ARG A 1 424 ? -3.840 38.252 -13.612 1.00 84.62 424 ARG A N 1
ATOM 3346 C CA . ARG A 1 424 ? -2.480 37.696 -13.636 1.00 84.62 424 ARG A CA 1
ATOM 3347 C C . ARG A 1 424 ? -2.039 37.243 -12.254 1.00 84.62 424 ARG A C 1
ATOM 3349 O O . ARG A 1 424 ? -1.532 36.137 -12.129 1.00 84.62 424 ARG A O 1
ATOM 3356 N N . ALA A 1 425 ? -2.275 38.051 -11.221 1.00 82.75 425 ALA A N 1
ATOM 3357 C CA . ALA A 1 425 ? -1.960 37.678 -9.845 1.00 82.75 425 ALA A CA 1
ATOM 3358 C C . ALA A 1 425 ? -2.740 36.428 -9.399 1.00 82.75 425 ALA A C 1
ATOM 3360 O O . ALA A 1 425 ? -2.175 35.550 -8.749 1.00 82.75 425 ALA A O 1
ATOM 3361 N N . ALA A 1 426 ? -4.014 36.311 -9.788 1.00 82.19 426 ALA A N 1
ATOM 3362 C CA . ALA A 1 426 ? -4.822 35.126 -9.510 1.00 82.19 426 ALA A CA 1
ATOM 3363 C C . ALA A 1 426 ? -4.317 33.878 -10.259 1.00 82.19 426 ALA A C 1
ATOM 3365 O O . ALA A 1 426 ? -4.221 32.808 -9.661 1.00 82.19 426 ALA A O 1
ATOM 3366 N N . LEU A 1 427 ? -3.953 34.009 -11.540 1.00 79.75 427 LEU A N 1
ATOM 3367 C CA . LEU A 1 427 ? -3.361 32.925 -12.334 1.00 79.75 427 LEU A CA 1
ATOM 3368 C C . LEU A 1 427 ? -2.002 32.484 -11.774 1.00 79.75 427 LEU A C 1
ATOM 3370 O O . LEU A 1 427 ? -1.742 31.289 -11.662 1.00 79.75 427 LEU A O 1
ATOM 3374 N N . ASP A 1 428 ? -1.158 33.436 -11.383 1.00 80.81 428 ASP A N 1
ATOM 3375 C CA . ASP A 1 428 ? 0.149 33.168 -10.783 1.00 80.81 428 ASP A CA 1
ATOM 3376 C C . ASP A 1 428 ? 0.018 32.464 -9.427 1.00 80.81 428 ASP A C 1
ATOM 3378 O O . ASP A 1 428 ? 0.791 31.553 -9.132 1.00 80.81 428 ASP A O 1
ATOM 3382 N N . ALA A 1 429 ? -0.975 32.846 -8.618 1.00 78.00 429 ALA A N 1
ATOM 3383 C CA . ALA A 1 429 ? -1.286 32.166 -7.364 1.00 78.00 429 ALA A CA 1
ATOM 3384 C C . ALA A 1 429 ? -1.812 30.742 -7.603 1.00 78.00 429 ALA A C 1
ATOM 3386 O O . ALA A 1 429 ? -1.402 29.816 -6.906 1.00 78.00 429 ALA A O 1
ATOM 3387 N N . TYR A 1 430 ? -2.672 30.556 -8.610 1.00 75.62 430 TYR A N 1
ATOM 3388 C CA . TYR A 1 430 ? -3.218 29.248 -8.979 1.00 75.62 430 TYR A CA 1
ATOM 3389 C C . TYR A 1 430 ? -2.132 28.266 -9.443 1.00 75.62 430 TYR A C 1
ATOM 3391 O O . TYR A 1 430 ? -2.144 27.103 -9.055 1.00 75.62 430 TYR A O 1
ATOM 3399 N N . LEU A 1 431 ? -1.153 28.730 -10.226 1.00 72.31 431 LEU A N 1
ATOM 3400 C CA . LEU A 1 431 ? -0.036 27.907 -10.718 1.00 72.31 431 LEU A CA 1
ATOM 3401 C C . LEU A 1 431 ? 1.100 27.732 -9.693 1.00 72.31 431 LEU A C 1
ATOM 3403 O O . LEU A 1 431 ? 2.176 27.254 -10.045 1.00 72.31 431 LEU A O 1
ATOM 3407 N N . SER A 1 432 ? 0.847 28.085 -8.431 1.00 70.19 432 SER A N 1
ATOM 3408 C CA . SER A 1 432 ? 1.808 28.180 -7.330 1.00 70.19 432 SER A CA 1
ATOM 3409 C C . SER A 1 432 ? 2.880 29.269 -7.509 1.00 70.19 432 SER A C 1
ATOM 3411 O O . SER A 1 432 ? 3.598 29.294 -8.511 1.00 70.19 432 SER A O 1
ATOM 3413 N N . PRO A 1 433 ? 3.089 30.143 -6.506 1.00 72.56 433 PRO A N 1
ATOM 3414 C CA . PRO A 1 433 ? 4.143 31.150 -6.561 1.00 72.56 433 PRO A CA 1
ATOM 3415 C C . PRO A 1 433 ? 5.548 30.519 -6.607 1.00 72.56 433 PRO A C 1
ATOM 3417 O O . PRO A 1 433 ? 5.779 29.390 -6.158 1.00 72.56 433 PRO A O 1
ATOM 3420 N N . LEU A 1 434 ? 6.501 31.266 -7.171 1.00 67.69 434 LEU A N 1
ATOM 3421 C CA . LEU A 1 434 ? 7.924 30.913 -7.144 1.00 67.69 434 LEU A CA 1
ATOM 3422 C C . LEU A 1 434 ? 8.524 31.334 -5.796 1.00 67.69 434 LEU A C 1
ATOM 3424 O O . LEU A 1 434 ? 8.169 32.396 -5.276 1.00 67.69 434 LEU A O 1
ATOM 3428 N N . SER A 1 435 ? 9.423 30.524 -5.235 1.00 68.12 435 SER A N 1
ATOM 3429 C CA . SER A 1 435 ? 10.217 30.937 -4.071 1.00 68.12 435 SER A CA 1
ATOM 3430 C C . SER A 1 435 ? 11.166 32.094 -4.437 1.00 68.12 435 SER A C 1
ATOM 3432 O O . SER A 1 435 ? 11.447 32.306 -5.620 1.00 68.12 435 SER A O 1
ATOM 3434 N N . PRO A 1 436 ? 11.697 32.851 -3.459 1.00 67.25 436 PRO A N 1
ATOM 3435 C CA . PRO A 1 436 ? 12.691 33.893 -3.732 1.00 67.25 436 PRO A CA 1
ATOM 3436 C C . PRO A 1 436 ? 13.935 33.376 -4.471 1.00 67.25 436 PRO A C 1
ATOM 3438 O O . PRO A 1 436 ? 14.491 34.090 -5.300 1.00 67.25 436 PRO A O 1
ATOM 3441 N N . GLU A 1 437 ? 14.341 32.136 -4.194 1.00 62.84 437 GLU A N 1
ATOM 3442 C CA . GLU A 1 437 ? 15.457 31.456 -4.865 1.00 62.84 437 GLU A CA 1
ATOM 3443 C C . GLU A 1 437 ? 15.081 31.064 -6.299 1.00 62.84 437 GLU A C 1
ATOM 3445 O O . GLU A 1 437 ? 15.865 31.263 -7.219 1.00 62.84 437 GLU A O 1
ATOM 3450 N N . GLU A 1 438 ? 13.860 30.560 -6.509 1.00 62.03 438 GLU A N 1
ATOM 3451 C CA . GLU A 1 438 ? 13.346 30.207 -7.839 1.00 62.03 438 GLU A CA 1
ATOM 3452 C C . GLU A 1 438 ? 13.164 31.448 -8.723 1.00 62.03 438 GLU A C 1
ATOM 3454 O O . GLU A 1 438 ? 13.407 31.392 -9.922 1.00 62.03 438 GLU A O 1
ATOM 3459 N N . ALA A 1 439 ? 12.770 32.581 -8.141 1.00 65.31 439 ALA A N 1
ATOM 3460 C CA . ALA A 1 439 ? 12.631 33.849 -8.851 1.00 65.31 439 ALA A CA 1
ATOM 3461 C C . ALA A 1 439 ? 13.984 34.512 -9.178 1.00 65.31 439 ALA A C 1
ATOM 3463 O O . ALA A 1 439 ? 14.037 35.471 -9.954 1.00 65.31 439 ALA A O 1
ATOM 3464 N N . GLN A 1 440 ? 15.084 34.035 -8.588 1.00 60.19 440 GLN A N 1
ATOM 3465 C CA . GLN A 1 440 ? 16.396 34.647 -8.741 1.00 60.19 440 GLN A CA 1
ATOM 3466 C C . GLN A 1 440 ? 16.916 34.469 -10.176 1.00 60.19 440 GLN A C 1
ATOM 3468 O O . GLN A 1 440 ? 17.109 33.360 -10.660 1.00 60.19 440 GLN A O 1
ATOM 3473 N N . GLY A 1 441 ? 17.166 35.585 -10.866 1.00 59.31 441 GLY A N 1
ATOM 3474 C CA . GLY A 1 441 ? 17.652 35.586 -12.253 1.00 59.31 441 GLY A CA 1
ATOM 3475 C C . GLY A 1 441 ? 16.553 35.572 -13.321 1.00 59.31 441 GLY A C 1
ATOM 3476 O O . GLY A 1 441 ? 16.862 35.777 -14.490 1.00 59.31 441 GLY A O 1
ATOM 3477 N N . ILE A 1 442 ? 15.278 35.429 -12.944 1.00 64.12 442 ILE A N 1
ATOM 3478 C CA . ILE A 1 442 ? 14.155 35.489 -13.888 1.00 64.12 442 ILE A CA 1
ATOM 3479 C C . ILE A 1 442 ? 13.687 36.935 -14.014 1.00 64.12 442 ILE A C 1
ATOM 3481 O O . ILE A 1 442 ? 13.102 37.500 -13.092 1.00 64.12 442 ILE A O 1
ATOM 3485 N N . GLN A 1 443 ? 13.960 37.547 -15.165 1.00 63.38 443 GLN A N 1
ATOM 3486 C CA . GLN A 1 443 ? 13.586 38.940 -15.434 1.00 63.38 443 GLN A CA 1
ATOM 3487 C C . GLN A 1 443 ? 12.316 39.065 -16.282 1.00 63.38 443 GLN A C 1
ATOM 3489 O O . GLN A 1 443 ? 11.697 40.129 -16.293 1.00 63.38 443 GLN A O 1
ATOM 3494 N N . ASP A 1 444 ? 11.907 37.997 -16.976 1.00 74.25 444 ASP A N 1
ATOM 3495 C CA . ASP A 1 444 ? 10.747 38.007 -17.861 1.00 74.25 444 ASP A CA 1
ATOM 3496 C C . ASP A 1 444 ? 9.558 37.214 -17.290 1.00 74.25 444 ASP A C 1
ATOM 3498 O O . ASP A 1 444 ? 9.684 36.120 -16.732 1.00 74.25 444 ASP A O 1
ATOM 3502 N N . GLY A 1 445 ? 8.364 37.791 -17.435 1.00 70.88 445 GLY A N 1
ATOM 3503 C CA . GLY A 1 445 ? 7.133 37.222 -16.887 1.00 70.88 445 GLY A CA 1
ATOM 3504 C C . GLY A 1 445 ? 6.688 35.920 -17.559 1.00 70.88 445 GLY A C 1
ATOM 3505 O O . GLY A 1 445 ? 6.016 35.110 -16.925 1.00 70.88 445 GLY A O 1
ATOM 3506 N N . THR A 1 446 ? 7.086 35.677 -18.809 1.00 68.44 446 THR A N 1
ATOM 3507 C CA . THR A 1 446 ? 6.691 34.481 -19.565 1.00 68.44 446 THR A CA 1
ATOM 3508 C C . THR A 1 446 ? 7.484 33.251 -19.116 1.00 68.44 446 THR A C 1
ATOM 3510 O O . THR A 1 446 ? 6.901 32.178 -18.962 1.00 68.44 446 THR A O 1
ATOM 3513 N N . THR A 1 447 ? 8.777 33.399 -18.830 1.00 67.56 447 THR A N 1
ATOM 3514 C CA . THR A 1 447 ? 9.613 32.368 -18.202 1.00 67.56 447 THR A CA 1
ATOM 3515 C C . THR A 1 447 ? 9.139 32.092 -16.784 1.00 67.56 447 THR A C 1
ATOM 3517 O O . THR A 1 447 ? 9.002 30.927 -16.413 1.00 67.56 447 THR A O 1
ATOM 3520 N N . ALA A 1 448 ? 8.795 33.132 -16.012 1.00 70.62 448 ALA A N 1
ATOM 3521 C CA . ALA A 1 448 ? 8.202 32.951 -14.687 1.00 70.62 448 ALA A CA 1
ATOM 3522 C C . ALA A 1 448 ? 6.889 32.147 -14.763 1.00 70.62 448 ALA A C 1
ATOM 3524 O O . ALA A 1 448 ? 6.715 31.177 -14.026 1.00 70.62 448 ALA A O 1
ATOM 3525 N N . LEU A 1 449 ? 5.992 32.486 -15.696 1.00 73.25 449 LEU A N 1
ATOM 3526 C CA . LEU A 1 449 ? 4.751 31.747 -15.945 1.00 73.25 449 LEU A CA 1
ATOM 3527 C C . LEU A 1 449 ? 5.017 30.289 -16.345 1.00 73.25 449 LEU A C 1
ATOM 3529 O O . LEU A 1 449 ? 4.348 29.382 -15.850 1.00 73.25 449 LEU A O 1
ATOM 3533 N N . PHE A 1 450 ? 5.986 30.049 -17.229 1.00 70.56 450 PHE A N 1
ATOM 3534 C CA . PHE A 1 450 ? 6.329 28.701 -17.679 1.00 70.56 450 PHE A CA 1
ATOM 3535 C C . PHE A 1 450 ? 6.902 27.843 -16.549 1.00 70.56 450 PHE A C 1
ATOM 3537 O O . PHE A 1 450 ? 6.524 26.682 -16.407 1.00 70.56 450 PHE A O 1
ATOM 3544 N N . GLN A 1 451 ? 7.762 28.406 -15.699 1.00 68.19 451 GLN A N 1
ATOM 3545 C CA . GLN A 1 451 ? 8.271 27.681 -14.539 1.00 68.19 451 GLN A CA 1
ATOM 3546 C C . GLN A 1 451 ? 7.158 27.316 -13.553 1.00 68.19 451 GLN A C 1
ATOM 3548 O O . GLN A 1 451 ? 7.122 26.182 -13.078 1.00 68.19 451 GLN A O 1
ATOM 3553 N N . ARG A 1 452 ? 6.211 28.229 -13.293 1.00 73.38 452 ARG A N 1
ATOM 3554 C CA . ARG A 1 452 ? 5.019 27.926 -12.480 1.00 73.38 452 ARG A CA 1
ATOM 3555 C C . ARG A 1 452 ? 4.193 26.804 -13.103 1.00 73.38 452 ARG A C 1
ATOM 3557 O O . ARG A 1 452 ? 3.866 25.835 -12.431 1.00 73.38 452 ARG A O 1
ATOM 3564 N N . PHE A 1 453 ? 3.953 26.870 -14.412 1.00 72.75 453 PHE A N 1
ATOM 3565 C CA . PHE A 1 453 ? 3.280 25.805 -15.155 1.00 72.75 453 PHE A CA 1
ATOM 3566 C C . PHE A 1 453 ? 3.980 24.446 -15.002 1.00 72.75 453 PHE A C 1
ATOM 3568 O O . PHE A 1 453 ? 3.325 23.447 -14.739 1.00 72.75 453 PHE A O 1
ATOM 3575 N N . LEU A 1 454 ? 5.310 24.382 -15.104 1.00 69.88 454 LEU A N 1
ATOM 3576 C CA . LEU A 1 454 ? 6.043 23.127 -14.905 1.00 69.88 454 LEU A CA 1
ATOM 3577 C C . LEU A 1 454 ? 5.956 22.604 -13.464 1.00 69.88 454 LEU A C 1
ATOM 3579 O O . LEU A 1 454 ? 6.001 21.393 -13.257 1.00 69.88 454 LEU A O 1
ATOM 3583 N N . LYS A 1 455 ? 5.774 23.470 -12.457 1.00 70.69 455 LYS A N 1
ATOM 3584 C CA . LYS A 1 455 ? 5.529 23.023 -11.073 1.00 70.69 455 LYS A CA 1
ATOM 3585 C C . LYS A 1 455 ? 4.218 22.252 -10.944 1.00 70.69 455 LYS A C 1
ATOM 3587 O O . LYS A 1 455 ? 4.143 21.381 -10.086 1.00 70.69 455 LYS A O 1
ATOM 3592 N N . THR A 1 456 ? 3.240 22.502 -11.815 1.00 71.00 456 THR A N 1
ATOM 3593 C CA . THR A 1 456 ? 1.993 21.727 -11.847 1.00 71.00 456 THR A CA 1
ATOM 3594 C C . THR A 1 456 ? 2.123 20.417 -12.629 1.00 71.00 456 THR A C 1
ATOM 3596 O O . THR A 1 456 ? 1.158 19.669 -12.682 1.00 71.00 456 THR A O 1
ATOM 3599 N N . LYS A 1 457 ? 3.263 20.132 -13.277 1.00 73.62 457 LYS A N 1
ATOM 3600 C CA . LYS A 1 457 ? 3.493 18.937 -14.112 1.00 73.62 457 LYS A CA 1
ATOM 3601 C C . LYS A 1 457 ? 4.240 17.860 -13.341 1.00 73.62 457 LYS A C 1
ATOM 3603 O O . LYS A 1 457 ? 5.446 17.679 -13.486 1.00 73.62 457 LYS A O 1
ATOM 3608 N N . ARG A 1 458 ? 3.497 17.199 -12.456 1.00 76.75 458 ARG A N 1
ATOM 3609 C CA . ARG A 1 458 ? 3.994 16.246 -11.456 1.00 76.75 458 ARG A CA 1
ATOM 3610 C C . ARG A 1 458 ? 3.002 15.113 -11.248 1.00 76.75 458 ARG A C 1
ATOM 3612 O O . ARG A 1 458 ? 1.843 15.229 -11.646 1.00 76.75 458 ARG A O 1
ATOM 3619 N N . PHE A 1 459 ? 3.424 14.069 -10.538 1.00 81.38 459 PHE A N 1
ATOM 3620 C CA . PHE A 1 459 ? 2.522 13.008 -10.091 1.00 81.38 459 PHE A CA 1
ATOM 3621 C C . PHE A 1 459 ? 1.301 13.549 -9.324 1.00 81.38 459 PHE A C 1
ATOM 3623 O O . PHE A 1 459 ? 0.185 13.073 -9.538 1.00 81.38 459 PHE A O 1
ATOM 3630 N N . GLY A 1 460 ? 1.485 14.601 -8.518 1.00 82.12 460 GLY A N 1
ATOM 3631 C CA . GLY A 1 460 ? 0.402 15.306 -7.832 1.00 82.12 460 GLY A CA 1
ATOM 3632 C C . GLY A 1 460 ? -0.725 15.811 -8.748 1.00 82.12 460 GLY A C 1
ATOM 3633 O O . GLY A 1 460 ? -1.889 15.759 -8.374 1.00 82.12 460 GLY A O 1
ATOM 3634 N N . GLU A 1 461 ? -0.435 16.194 -9.998 1.00 83.12 461 GLU A N 1
ATOM 3635 C CA . GLU A 1 461 ? -1.471 16.589 -10.971 1.00 83.12 461 GLU A CA 1
ATOM 3636 C C . GLU A 1 461 ? -2.433 15.431 -11.279 1.00 83.12 461 GLU A C 1
ATOM 3638 O O . GLU A 1 461 ? -3.649 15.607 -11.430 1.00 83.12 461 GLU A O 1
ATOM 3643 N N . ILE A 1 462 ? -1.873 14.224 -11.375 1.00 87.62 462 ILE A N 1
ATOM 3644 C CA . ILE A 1 462 ? -2.617 13.008 -11.683 1.00 87.62 462 ILE A CA 1
ATOM 3645 C C . ILE A 1 462 ? -3.499 12.628 -10.497 1.00 87.62 462 ILE A C 1
ATOM 3647 O O . ILE A 1 462 ? -4.690 12.355 -10.683 1.00 87.62 462 ILE A O 1
ATOM 3651 N N . THR A 1 463 ? -2.945 12.655 -9.283 1.00 87.44 463 THR A N 1
ATOM 3652 C CA . THR A 1 463 ? -3.696 12.341 -8.063 1.00 87.44 463 THR A CA 1
ATOM 3653 C C . THR A 1 463 ? -4.779 13.386 -7.783 1.00 87.44 463 THR A C 1
ATOM 3655 O O . THR A 1 463 ? -5.897 12.996 -7.451 1.00 87.44 463 THR A O 1
ATOM 3658 N N . SER A 1 464 ? -4.546 14.682 -8.024 1.00 85.94 464 SER A N 1
ATOM 3659 C CA . SER A 1 464 ? -5.586 15.725 -7.941 1.00 85.94 464 SER A CA 1
ATOM 3660 C C . SER A 1 464 ? -6.755 15.455 -8.890 1.00 85.94 464 SER A C 1
ATOM 3662 O O . SER A 1 464 ? -7.924 15.520 -8.496 1.00 85.94 464 SER A O 1
ATOM 3664 N N . ARG A 1 465 ? -6.475 15.084 -10.149 1.00 87.19 465 ARG A N 1
ATOM 3665 C CA . ARG A 1 465 ? -7.534 14.737 -11.112 1.00 87.19 465 ARG A CA 1
ATOM 3666 C C . ARG A 1 465 ? -8.296 13.480 -10.694 1.00 87.19 465 ARG A C 1
ATOM 3668 O O . ARG A 1 465 ? -9.518 13.433 -10.859 1.00 87.19 465 ARG A O 1
ATOM 3675 N N . LEU A 1 466 ? -7.597 12.470 -10.176 1.00 91.25 466 LEU A N 1
ATOM 3676 C CA . LEU A 1 466 ? -8.214 11.258 -9.636 1.00 91.25 466 LEU A CA 1
ATOM 3677 C C . LEU A 1 466 ? -9.118 11.574 -8.445 1.00 91.25 466 LEU A C 1
ATOM 3679 O O . LEU A 1 466 ? -10.254 11.117 -8.436 1.00 91.25 466 LEU A O 1
ATOM 3683 N N . ASN A 1 467 ? -8.674 12.414 -7.508 1.00 89.56 467 ASN A N 1
ATOM 3684 C CA . ASN A 1 467 ? -9.483 12.871 -6.377 1.00 89.56 467 ASN A CA 1
ATOM 3685 C C . ASN A 1 467 ? -10.765 13.576 -6.836 1.00 89.56 467 ASN A C 1
ATOM 3687 O O . ASN A 1 467 ? -11.849 13.297 -6.325 1.00 89.56 467 ASN A O 1
ATOM 3691 N N . TYR A 1 468 ? -10.679 14.439 -7.854 1.00 90.00 468 TYR A N 1
ATOM 3692 C CA . TYR A 1 468 ? -11.866 15.065 -8.439 1.00 90.00 468 TYR A CA 1
ATOM 3693 C C . TYR A 1 468 ? -12.829 14.035 -9.051 1.00 90.00 468 TYR A C 1
ATOM 3695 O O . TYR A 1 468 ? -14.037 14.095 -8.816 1.00 90.00 468 TYR A O 1
ATOM 3703 N N . ARG A 1 469 ? -12.311 13.066 -9.820 1.00 92.94 469 ARG A N 1
ATOM 3704 C CA . ARG A 1 469 ? -13.125 11.982 -10.399 1.00 92.94 469 ARG A CA 1
ATOM 3705 C C . ARG A 1 469 ? -13.762 11.109 -9.323 1.00 92.94 469 ARG A C 1
ATOM 3707 O O . ARG A 1 469 ? -14.933 10.773 -9.445 1.00 92.94 469 ARG A O 1
ATOM 3714 N N . LEU A 1 470 ? -13.018 10.789 -8.271 1.00 92.81 470 LEU A N 1
ATOM 3715 C CA . LEU A 1 470 ? -13.500 10.017 -7.135 1.00 92.81 470 LEU A CA 1
ATOM 3716 C C . LEU A 1 470 ? -14.629 10.760 -6.419 1.00 92.81 470 LEU A C 1
ATOM 3718 O O . LEU A 1 470 ? -15.668 10.172 -6.139 1.00 92.81 470 LEU A O 1
ATOM 3722 N N . LYS A 1 471 ? -14.470 12.066 -6.178 1.00 91.12 471 LYS A N 1
ATOM 3723 C CA . LYS A 1 471 ? -15.529 12.893 -5.591 1.00 91.12 471 LYS A CA 1
ATOM 3724 C C . LYS A 1 471 ? -16.801 12.866 -6.437 1.00 91.12 471 LYS A C 1
ATOM 3726 O O . LYS A 1 471 ? -17.885 12.707 -5.887 1.00 91.12 471 LYS A O 1
ATOM 3731 N N . ARG A 1 472 ? -16.671 12.955 -7.763 1.00 90.56 472 ARG A N 1
ATOM 3732 C CA . ARG A 1 472 ? -17.815 12.792 -8.668 1.00 90.56 472 ARG A CA 1
ATOM 3733 C C . ARG A 1 472 ? -18.448 11.408 -8.553 1.00 90.56 472 ARG A C 1
ATOM 3735 O O . ARG A 1 472 ? -19.658 11.334 -8.404 1.00 90.56 472 ARG A O 1
ATOM 3742 N N . ALA A 1 473 ? -17.653 10.338 -8.538 1.00 90.00 473 ALA A N 1
ATOM 3743 C CA . ALA A 1 473 ? -18.160 8.973 -8.371 1.00 90.00 473 ALA A CA 1
ATOM 3744 C C . ALA A 1 473 ? -18.945 8.797 -7.055 1.00 90.00 473 ALA A C 1
ATOM 3746 O O . ALA A 1 473 ? -19.985 8.143 -7.033 1.00 90.00 473 ALA A O 1
ATOM 3747 N N . LYS A 1 474 ? -18.500 9.448 -5.972 1.00 88.94 474 LYS A N 1
ATOM 3748 C CA . LYS A 1 474 ? -19.210 9.472 -4.683 1.00 88.94 474 LYS A CA 1
ATOM 3749 C C . LYS A 1 474 ? -20.554 10.199 -4.736 1.00 88.94 474 LYS A C 1
ATOM 3751 O O . LYS A 1 474 ? -21.491 9.813 -4.036 1.00 88.94 474 LYS A O 1
ATOM 3756 N N . GLU A 1 475 ? -20.632 11.282 -5.507 1.00 87.62 475 GLU A N 1
ATOM 3757 C CA . GLU A 1 475 ? -21.835 12.110 -5.658 1.00 87.62 475 GLU A CA 1
ATOM 3758 C C . GLU A 1 475 ? -22.846 11.498 -6.644 1.00 87.62 475 GLU A C 1
ATOM 3760 O O . GLU A 1 475 ? -24.050 11.595 -6.423 1.00 87.62 475 GLU A O 1
ATOM 3765 N N . GLU A 1 476 ? -22.368 10.829 -7.695 1.00 84.94 476 GLU A N 1
ATOM 3766 C CA . GLU A 1 476 ? -23.160 10.232 -8.787 1.00 84.94 476 GLU A CA 1
ATOM 3767 C C . GLU A 1 476 ? -23.622 8.796 -8.478 1.00 84.94 476 GLU A C 1
ATOM 3769 O O . GLU A 1 476 ? -23.921 8.010 -9.373 1.00 84.94 476 GLU A O 1
ATOM 3774 N N . ARG A 1 477 ? -23.669 8.417 -7.201 1.00 72.75 477 ARG A N 1
ATOM 3775 C CA . ARG A 1 477 ? -23.870 7.025 -6.816 1.00 72.75 477 ARG A CA 1
ATOM 3776 C C . ARG A 1 477 ? -25.289 6.527 -7.100 1.00 72.75 477 ARG A C 1
ATOM 3778 O O . ARG A 1 477 ? -26.246 6.998 -6.486 1.00 72.75 477 ARG A O 1
ATOM 3785 N N . GLU A 1 478 ? -25.403 5.523 -7.966 1.00 64.69 478 GLU A N 1
ATOM 3786 C CA . GLU A 1 478 ? -26.700 4.964 -8.375 1.00 64.69 478 GLU A CA 1
ATOM 3787 C C . GLU A 1 478 ? -27.208 3.858 -7.436 1.00 64.69 478 GLU A C 1
ATOM 3789 O O . GLU A 1 478 ? -28.410 3.770 -7.179 1.00 64.69 478 GLU A O 1
ATOM 3794 N N . GLU A 1 479 ? -26.308 3.051 -6.866 1.00 66.56 479 GLU A N 1
ATOM 3795 C CA . GLU A 1 479 ? -26.670 1.886 -6.055 1.00 66.56 479 GLU A CA 1
ATOM 3796 C C . GLU A 1 479 ? -26.246 2.041 -4.590 1.00 66.56 479 GLU A C 1
ATOM 3798 O O . GLU A 1 479 ? -25.089 2.307 -4.255 1.00 66.56 479 GLU A O 1
ATOM 3803 N N . VAL A 1 480 ? -27.208 1.848 -3.687 1.00 70.25 480 VAL A N 1
ATOM 3804 C CA . VAL A 1 480 ? -26.986 1.737 -2.242 1.00 70.25 480 VAL A CA 1
ATOM 3805 C C . VAL A 1 480 ? -27.637 0.433 -1.797 1.00 70.25 480 VAL A C 1
ATOM 3807 O O . VAL A 1 480 ? -28.792 0.201 -2.164 1.00 70.25 480 VAL A O 1
ATOM 3810 N N . PRO A 1 481 ? -26.962 -0.421 -1.006 1.00 73.44 481 PRO A N 1
ATOM 3811 C CA . PRO A 1 481 ? -27.593 -1.623 -0.482 1.00 73.44 481 PRO A CA 1
ATOM 3812 C C . PRO A 1 481 ? -28.764 -1.211 0.419 1.00 73.44 481 PRO A C 1
ATOM 3814 O O . PRO A 1 481 ? -28.562 -0.751 1.536 1.00 73.44 481 PRO A O 1
ATOM 3817 N N . ILE A 1 482 ? -30.003 -1.323 -0.063 1.00 73.19 482 ILE A N 1
ATOM 3818 C CA . ILE A 1 482 ? -31.209 -1.075 0.736 1.00 73.19 482 ILE A CA 1
ATOM 3819 C C . ILE A 1 482 ? -31.774 -2.440 1.132 1.00 73.19 482 ILE A C 1
ATOM 3821 O O . ILE A 1 482 ? -32.147 -3.223 0.257 1.00 73.19 482 ILE A O 1
ATOM 3825 N N . PRO A 1 483 ? -31.861 -2.760 2.434 1.00 72.88 483 PRO A N 1
ATOM 3826 C CA . PRO A 1 483 ? -32.432 -4.020 2.856 1.00 72.88 483 PRO A CA 1
ATOM 3827 C C . PRO A 1 483 ? -33.944 -3.960 2.632 1.00 72.88 483 PRO A C 1
ATOM 3829 O O . PRO A 1 483 ? -34.593 -2.965 2.959 1.00 72.88 483 PRO A O 1
ATOM 3832 N N . ALA A 1 484 ? -34.529 -5.036 2.114 1.00 78.31 484 ALA A N 1
ATOM 3833 C CA . ALA A 1 484 ? -35.979 -5.161 2.077 1.00 78.31 484 ALA A CA 1
ATOM 3834 C C . ALA A 1 484 ? -36.508 -5.282 3.518 1.00 78.31 484 ALA A C 1
ATOM 3836 O O . ALA A 1 484 ? -36.209 -6.250 4.221 1.00 78.31 484 ALA A O 1
ATOM 3837 N N . ILE A 1 485 ? -37.285 -4.295 3.971 1.00 82.62 485 ILE A N 1
ATOM 3838 C CA . ILE A 1 485 ? -37.893 -4.287 5.307 1.00 82.62 485 ILE A CA 1
ATOM 3839 C C . ILE A 1 485 ? -39.387 -4.560 5.159 1.00 82.62 485 ILE A C 1
ATOM 3841 O O . ILE A 1 485 ? -40.092 -3.854 4.441 1.00 82.62 485 ILE A O 1
ATOM 3845 N N . THR A 1 486 ? -39.881 -5.576 5.866 1.00 83.94 486 THR A N 1
ATOM 3846 C CA . THR A 1 486 ? -41.323 -5.821 5.978 1.00 83.94 486 THR A CA 1
ATOM 3847 C C . THR A 1 486 ? -41.873 -5.134 7.235 1.00 83.94 486 THR A C 1
ATOM 3849 O O . THR A 1 486 ? -41.159 -5.070 8.238 1.00 83.94 486 THR A O 1
ATOM 3852 N N . PRO A 1 487 ? -43.137 -4.666 7.248 1.00 84.69 487 PRO A N 1
ATOM 3853 C CA . PRO A 1 487 ? -43.734 -4.018 8.426 1.00 84.69 487 PRO A CA 1
ATOM 3854 C C . PRO A 1 487 ? -43.771 -4.879 9.699 1.00 84.69 487 PRO A C 1
ATOM 3856 O O . PRO A 1 487 ? -43.960 -4.352 10.790 1.00 84.69 487 PRO A O 1
ATOM 3859 N N . PHE A 1 488 ? -43.610 -6.199 9.567 1.00 88.00 488 PHE A N 1
ATOM 3860 C CA . PHE A 1 488 ? -43.659 -7.160 10.672 1.00 88.00 488 PHE A CA 1
ATOM 3861 C C . PHE A 1 488 ? -42.267 -7.605 11.145 1.00 88.00 488 PHE A C 1
ATOM 3863 O O . PHE A 1 488 ? -42.161 -8.422 12.059 1.00 88.00 488 PHE A O 1
ATOM 3870 N N . ALA A 1 489 ? -41.194 -7.104 10.525 1.00 88.94 489 ALA A N 1
ATOM 3871 C CA . ALA A 1 489 ? -39.838 -7.454 10.914 1.00 88.94 489 ALA A CA 1
ATOM 3872 C C . ALA A 1 489 ? -39.449 -6.771 12.235 1.00 88.94 489 ALA A C 1
ATOM 3874 O O . ALA A 1 489 ? -39.564 -5.554 12.383 1.00 88.94 489 ALA A O 1
ATOM 3875 N N . ARG A 1 490 ? -38.915 -7.546 13.187 1.00 91.06 490 ARG A N 1
ATOM 3876 C CA . ARG A 1 490 ? -38.237 -6.992 14.369 1.00 91.06 490 ARG A CA 1
ATOM 3877 C C . ARG A 1 490 ? -36.927 -6.353 13.913 1.00 91.06 490 ARG A C 1
ATOM 3879 O O . ARG A 1 490 ? -36.114 -7.019 13.277 1.00 91.06 490 ARG A O 1
ATOM 3886 N N . LEU A 1 491 ? -36.719 -5.076 14.223 1.00 92.19 491 LEU A N 1
ATOM 3887 C CA . LEU A 1 491 ? -35.485 -4.369 13.875 1.00 92.19 491 LEU A CA 1
ATOM 3888 C C . LEU A 1 491 ? -34.334 -4.769 14.803 1.00 92.19 491 LEU A C 1
ATOM 3890 O O . LEU A 1 491 ? -34.534 -5.167 15.952 1.00 92.19 491 LEU A O 1
ATOM 3894 N N . CYS A 1 492 ? -33.115 -4.651 14.285 1.00 92.56 492 CYS A N 1
ATOM 3895 C CA . CYS A 1 492 ? -31.886 -4.880 15.026 1.00 92.56 492 CYS A CA 1
ATOM 3896 C C . CYS A 1 492 ? -31.800 -3.946 16.243 1.00 92.56 492 CYS A C 1
ATOM 3898 O O . CYS A 1 492 ? -31.867 -2.728 16.102 1.00 92.56 492 CYS A O 1
ATOM 3900 N N . SER A 1 493 ? -31.547 -4.504 17.427 1.00 92.38 493 SER A N 1
ATOM 3901 C CA . SER A 1 493 ? -31.390 -3.773 18.690 1.00 92.38 493 SER A CA 1
ATOM 3902 C C . SER A 1 493 ? -30.163 -2.860 18.725 1.00 92.38 493 SER A C 1
ATOM 3904 O O . SER A 1 493 ? -29.966 -2.162 19.718 1.00 92.38 493 SER A O 1
ATOM 3906 N N . SER A 1 494 ? -29.285 -2.934 17.723 1.00 91.50 494 SER A N 1
ATOM 3907 C CA . SER A 1 494 ? -28.070 -2.122 17.624 1.00 91.50 494 SER A CA 1
ATOM 3908 C C . SER A 1 494 ? -28.201 -0.991 16.627 1.00 91.50 494 SER A C 1
ATOM 3910 O O . SER A 1 494 ? -28.283 0.158 17.042 1.00 91.50 494 SER A O 1
ATOM 3912 N N . CYS A 1 495 ? -28.267 -1.303 15.329 1.00 90.94 495 CYS A N 1
ATOM 3913 C CA . CYS A 1 495 ? -28.370 -0.261 14.309 1.00 90.94 495 CYS A CA 1
ATOM 3914 C C . CYS A 1 495 ? -29.781 0.312 14.170 1.00 90.94 495 CYS A C 1
ATOM 3916 O O . CYS A 1 495 ? -29.933 1.376 13.592 1.00 90.94 495 CYS A O 1
ATOM 3918 N N . GLN A 1 496 ? -30.818 -0.404 14.622 1.00 90.50 496 GLN A N 1
ATOM 3919 C CA . GLN A 1 496 ? -32.234 -0.035 14.456 1.00 90.50 496 GLN A CA 1
ATOM 3920 C C . GLN A 1 496 ? -32.693 0.188 13.002 1.00 90.50 496 GLN A C 1
ATOM 3922 O O . GLN A 1 496 ? -33.828 0.583 12.774 1.00 90.50 496 GLN A O 1
ATOM 3927 N N . THR A 1 497 ? -31.852 -0.129 12.016 1.00 87.44 497 THR A N 1
ATOM 3928 C CA . THR A 1 497 ? -32.150 0.066 10.589 1.00 87.44 497 THR A CA 1
ATOM 3929 C C . THR A 1 497 ? -32.522 -1.239 9.894 1.00 87.44 497 THR A C 1
ATOM 3931 O O . THR A 1 497 ? -33.408 -1.270 9.049 1.00 87.44 497 THR A O 1
ATOM 3934 N N . ARG A 1 498 ? -31.835 -2.339 10.224 1.00 90.69 498 ARG A N 1
ATOM 3935 C CA . ARG A 1 498 ? -31.942 -3.617 9.497 1.00 90.69 498 ARG A CA 1
ATOM 3936 C C . ARG A 1 498 ? -32.804 -4.624 10.261 1.00 90.69 498 ARG A C 1
ATOM 3938 O O . ARG A 1 498 ? -32.781 -4.593 11.495 1.00 90.69 498 ARG A O 1
ATOM 3945 N N . PRO A 1 499 ? -33.515 -5.538 9.575 1.00 92.69 499 PRO A N 1
ATOM 3946 C CA . PRO A 1 499 ? -34.242 -6.614 10.240 1.00 92.69 499 PRO A CA 1
ATOM 3947 C C . PRO A 1 499 ? -33.271 -7.503 11.024 1.00 92.69 499 PRO A C 1
ATOM 3949 O O . PRO A 1 499 ? -32.170 -7.814 10.562 1.00 92.69 499 PRO A O 1
ATOM 3952 N N . ALA A 1 500 ? -33.668 -7.889 12.232 1.00 93.19 500 ALA A N 1
ATOM 3953 C CA . ALA A 1 500 ? -32.913 -8.826 13.041 1.00 93.19 500 ALA A CA 1
ATOM 3954 C C . ALA A 1 500 ? -33.026 -10.234 12.447 1.00 93.19 500 ALA A C 1
ATOM 3956 O O . ALA A 1 500 ? -34.119 -10.708 12.141 1.00 93.19 500 ALA A O 1
ATOM 3957 N N . THR A 1 501 ? -31.886 -10.901 12.316 1.00 92.81 501 THR A N 1
ATOM 3958 C CA . THR A 1 501 ? -31.768 -12.276 11.814 1.00 92.81 501 THR A CA 1
ATOM 3959 C C . THR A 1 501 ? -31.186 -13.221 12.865 1.00 92.81 501 THR A C 1
ATOM 3961 O O . THR A 1 501 ? -31.245 -14.433 12.698 1.00 92.81 501 THR A O 1
ATOM 3964 N N . HIS A 1 502 ? -30.661 -12.673 13.965 1.00 91.94 502 HIS A N 1
ATOM 3965 C CA . HIS A 1 502 ? -29.969 -13.400 15.023 1.00 91.94 502 HIS A CA 1
ATOM 3966 C C . HIS A 1 502 ? -30.487 -12.980 16.392 1.00 91.94 502 HIS A C 1
ATOM 3968 O O . HIS A 1 502 ? -30.890 -11.832 16.589 1.00 91.94 502 HIS A O 1
ATOM 3974 N N . LEU A 1 503 ? -30.441 -13.909 17.343 1.00 90.25 503 LEU A N 1
ATOM 3975 C CA . LEU A 1 503 ? -30.758 -13.663 18.743 1.00 90.25 503 LEU A CA 1
ATOM 3976 C C . LEU A 1 503 ? -29.566 -14.092 19.600 1.00 90.25 503 LEU A C 1
ATOM 3978 O O . LEU A 1 503 ? -29.224 -15.271 19.649 1.00 90.25 503 LEU A O 1
ATOM 3982 N N . GLU A 1 504 ? -28.939 -13.134 20.268 1.00 82.88 504 GLU A N 1
ATOM 3983 C CA . GLU A 1 504 ? -27.903 -13.367 21.273 1.00 82.88 504 GLU A CA 1
ATOM 3984 C C . GLU A 1 504 ? -28.568 -13.297 22.649 1.00 82.88 504 GLU A C 1
ATOM 3986 O O . GLU A 1 504 ? -29.248 -12.322 22.947 1.00 82.88 504 GLU A O 1
ATOM 3991 N N . LEU A 1 505 ? -28.441 -14.347 23.466 1.00 77.12 505 LEU A N 1
ATOM 3992 C CA . LEU A 1 505 ? -29.179 -14.470 24.735 1.00 77.12 505 LEU A CA 1
ATOM 3993 C C . LEU A 1 505 ? -28.384 -13.990 25.960 1.00 77.12 505 LEU A C 1
ATOM 3995 O O . LEU A 1 505 ? -28.971 -13.769 27.018 1.00 77.12 505 LEU A O 1
ATOM 3999 N N . GLN A 1 506 ? -27.060 -13.855 25.847 1.00 64.38 506 GLN A N 1
ATOM 4000 C CA . GLN A 1 506 ? -26.176 -13.459 26.945 1.00 64.38 506 GLN A CA 1
ATOM 4001 C C . GLN A 1 506 ? -25.081 -12.508 26.451 1.00 64.38 506 GLN A C 1
ATOM 4003 O O . GLN A 1 506 ? -24.568 -12.722 25.357 1.00 64.38 506 GLN A O 1
ATOM 4008 N N . PRO A 1 507 ? -24.681 -11.494 27.245 1.00 63.62 507 PRO A N 1
ATOM 4009 C CA . PRO A 1 507 ? -25.148 -11.186 28.605 1.00 63.62 507 PRO A CA 1
ATOM 4010 C C . PRO A 1 507 ? -26.515 -10.472 28.662 1.00 63.62 507 PRO A C 1
ATOM 4012 O O . PRO A 1 507 ? -27.086 -10.328 29.738 1.00 63.62 507 PRO A O 1
ATOM 4015 N N . GLN A 1 508 ? -27.055 -10.041 27.519 1.00 70.31 508 GLN A N 1
ATOM 4016 C CA . GLN A 1 508 ? -28.397 -9.465 27.374 1.00 70.31 508 GLN A CA 1
ATOM 4017 C C . GLN A 1 508 ? -29.058 -10.034 26.117 1.00 70.31 508 GLN A C 1
ATOM 4019 O O . GLN A 1 508 ? -28.353 -10.354 25.162 1.00 70.31 508 GLN A O 1
ATOM 4024 N N . GLU A 1 509 ? -30.394 -10.110 26.098 1.00 83.56 509 GLU A N 1
ATOM 4025 C CA . GLU A 1 509 ? -31.134 -10.512 24.899 1.00 83.56 509 GLU A CA 1
ATOM 4026 C C . GLU A 1 509 ? -31.034 -9.420 23.823 1.00 83.56 509 GLU A C 1
ATOM 4028 O O . GLU A 1 509 ? -31.650 -8.354 23.922 1.00 83.56 509 GLU A O 1
ATOM 4033 N N . LEU A 1 510 ? -30.257 -9.687 22.777 1.00 87.19 510 LEU A N 1
ATOM 4034 C CA . LEU A 1 510 ? -30.066 -8.794 21.644 1.00 87.19 510 LEU A CA 1
ATOM 4035 C C . LEU A 1 510 ? -30.532 -9.470 20.360 1.00 87.19 510 LEU A C 1
ATOM 4037 O O . LEU A 1 510 ? -29.977 -10.475 19.922 1.00 87.19 510 LEU A O 1
ATOM 4041 N N . SER A 1 511 ? -31.538 -8.877 19.721 1.00 93.31 511 SER A N 1
ATOM 4042 C CA . SER A 1 511 ? -31.932 -9.232 18.362 1.00 93.31 511 SER A CA 1
ATOM 4043 C C . SER A 1 511 ? -31.058 -8.453 17.383 1.00 93.31 511 SER A C 1
ATOM 4045 O O . SER A 1 511 ? -31.215 -7.240 17.264 1.00 93.31 511 SER A O 1
ATOM 4047 N N . LEU A 1 512 ? -30.120 -9.111 16.709 1.00 93.38 512 LEU A N 1
ATOM 4048 C CA . LEU A 1 512 ? -29.121 -8.477 15.846 1.00 93.38 512 LEU A CA 1
ATOM 4049 C C . LEU A 1 512 ? -29.378 -8.794 14.370 1.00 93.38 512 LEU A C 1
ATOM 4051 O O . LEU A 1 512 ? -29.824 -9.886 14.020 1.00 93.38 512 LEU A O 1
ATOM 4055 N N . CYS A 1 513 ? -29.084 -7.841 13.487 1.00 92.81 513 CYS A N 1
ATOM 4056 C CA . CYS A 1 513 ? -28.895 -8.143 12.069 1.00 92.81 513 CYS A CA 1
ATOM 4057 C C . CYS A 1 513 ? -27.512 -8.773 11.844 1.00 92.81 513 CYS A C 1
ATOM 4059 O O . CYS A 1 513 ? -26.619 -8.623 12.677 1.00 92.81 513 CYS A O 1
ATOM 4061 N N . GLU A 1 514 ? -27.337 -9.412 10.691 1.00 92.25 514 GLU A N 1
ATOM 4062 C CA . GLU A 1 514 ? -26.073 -10.001 10.226 1.00 92.25 514 GLU A CA 1
ATOM 4063 C C . GLU A 1 514 ? -24.881 -9.039 10.364 1.00 92.25 514 GLU A C 1
ATOM 4065 O O . GLU A 1 514 ? -23.936 -9.335 11.085 1.00 92.25 514 GLU A O 1
ATOM 4070 N N . VAL A 1 515 ? -24.993 -7.821 9.825 1.00 93.06 515 VAL A N 1
ATOM 4071 C CA . VAL A 1 515 ? -23.921 -6.810 9.895 1.00 93.06 515 VAL A CA 1
ATOM 4072 C C . VAL A 1 515 ? -23.525 -6.463 11.339 1.00 93.06 515 VAL A C 1
ATOM 4074 O O . VAL A 1 515 ? -22.344 -6.360 11.659 1.00 93.06 515 VAL A O 1
ATOM 4077 N N . CYS A 1 516 ? -24.493 -6.260 12.243 1.00 93.12 516 CYS A N 1
ATOM 4078 C CA . CYS A 1 516 ? -24.187 -5.936 13.643 1.00 93.12 516 CYS A CA 1
ATOM 4079 C C . CYS A 1 516 ? -23.623 -7.138 14.407 1.00 93.12 516 CYS A C 1
ATOM 4081 O O . CYS A 1 516 ? -22.764 -6.943 15.265 1.00 93.12 516 CYS A O 1
ATOM 4083 N N . ARG A 1 517 ? -24.083 -8.357 14.099 1.00 92.62 517 ARG A N 1
ATOM 4084 C CA . ARG A 1 517 ? -23.513 -9.598 14.635 1.00 92.62 517 ARG A CA 1
ATOM 4085 C C . ARG A 1 517 ? -22.042 -9.706 14.237 1.00 92.62 517 ARG A C 1
ATOM 4087 O O . ARG A 1 517 ? -21.208 -9.868 15.117 1.00 92.62 517 ARG A O 1
ATOM 4094 N N . ASP A 1 518 ? -21.714 -9.520 12.962 1.00 91.88 518 ASP A N 1
ATOM 4095 C CA . ASP A 1 518 ? -20.342 -9.676 12.460 1.00 91.88 518 ASP A CA 1
ATOM 4096 C C . ASP A 1 518 ? -19.391 -8.639 13.057 1.00 91.88 518 ASP A C 1
ATOM 4098 O O . ASP A 1 518 ? -18.326 -8.986 13.571 1.00 91.88 518 ASP A O 1
ATOM 4102 N N . LYS A 1 519 ? -19.821 -7.369 13.108 1.00 92.69 519 LYS A N 1
ATOM 4103 C CA . LYS A 1 519 ? -19.103 -6.312 13.838 1.00 92.69 519 LYS A CA 1
ATOM 4104 C C . LYS A 1 519 ? -18.832 -6.741 15.279 1.00 92.69 519 LYS A C 1
ATOM 4106 O O . LYS A 1 519 ? -17.705 -6.667 15.757 1.00 92.69 519 LYS A O 1
ATOM 4111 N N . ARG A 1 520 ? -19.853 -7.220 15.987 1.00 89.62 520 ARG A N 1
ATOM 4112 C CA . ARG A 1 520 ? -19.715 -7.636 17.384 1.00 89.62 520 ARG A CA 1
ATOM 4113 C C . ARG A 1 520 ? -18.772 -8.827 17.543 1.00 89.62 520 ARG A C 1
ATOM 4115 O O . ARG A 1 520 ? -17.943 -8.801 18.445 1.00 89.62 520 ARG A O 1
ATOM 4122 N N . GLU A 1 521 ? -18.851 -9.833 16.674 1.00 87.81 521 GLU A N 1
ATOM 4123 C CA . GLU A 1 521 ? -17.957 -10.995 16.705 1.00 87.81 521 GLU A CA 1
ATOM 4124 C C . GLU A 1 521 ? -16.490 -10.583 16.551 1.00 87.81 521 GLU A C 1
ATOM 4126 O O . GLU A 1 521 ? -15.650 -11.007 17.348 1.00 87.81 521 GLU A O 1
ATOM 4131 N N . VAL A 1 522 ? -16.190 -9.706 15.590 1.00 87.19 522 VAL A N 1
ATOM 4132 C CA . VAL A 1 522 ? -14.828 -9.199 15.365 1.00 87.19 522 VAL A CA 1
ATOM 4133 C C . VAL A 1 522 ? -14.344 -8.346 16.543 1.00 87.19 522 VAL A C 1
ATOM 4135 O O . VAL A 1 522 ? -13.202 -8.488 16.983 1.00 87.19 522 VAL A O 1
ATOM 4138 N N . GLY A 1 523 ? -15.195 -7.472 17.087 1.00 85.00 523 GLY A N 1
ATOM 4139 C CA . GLY A 1 523 ? -14.814 -6.564 18.173 1.00 85.00 523 GLY A CA 1
ATOM 4140 C C . GLY A 1 523 ? -14.828 -7.174 19.580 1.00 85.00 523 GLY A C 1
ATOM 4141 O O . GLY A 1 523 ? -14.250 -6.587 20.503 1.00 85.00 523 GLY A O 1
ATOM 4142 N N . ALA A 1 524 ? -15.466 -8.335 19.767 1.00 76.94 524 ALA A N 1
ATOM 4143 C CA . ALA A 1 524 ? -15.535 -9.043 21.046 1.00 76.94 524 ALA A CA 1
ATOM 4144 C C . ALA A 1 524 ? -14.530 -10.201 21.160 1.00 76.94 524 ALA A C 1
ATOM 4146 O O . ALA A 1 524 ? -14.064 -10.483 22.267 1.00 76.94 524 ALA A O 1
ATOM 4147 N N . ARG A 1 525 ? -14.166 -10.874 20.056 1.00 68.81 525 ARG A N 1
ATOM 4148 C CA . ARG A 1 525 ? -13.230 -12.008 20.103 1.00 68.81 525 ARG A CA 1
ATOM 4149 C C . ARG A 1 525 ? -11.790 -11.537 20.341 1.00 68.81 525 ARG A C 1
ATOM 4151 O O . ARG A 1 525 ? -11.260 -10.678 19.633 1.00 68.81 525 ARG A O 1
ATOM 4158 N N . ARG A 1 526 ? -11.126 -12.156 21.326 1.00 60.12 526 ARG A N 1
ATOM 4159 C CA . ARG A 1 526 ? -9.657 -12.175 21.404 1.00 60.12 526 ARG A CA 1
ATOM 4160 C C . ARG A 1 526 ? -9.168 -13.040 20.241 1.00 60.12 526 ARG A C 1
ATOM 4162 O O . ARG A 1 526 ? -9.486 -14.226 20.188 1.00 60.12 526 ARG A O 1
ATOM 4169 N N . SER A 1 527 ? -8.460 -12.436 19.296 1.00 61.25 527 SER A N 1
ATOM 4170 C CA . SER A 1 527 ? -7.784 -13.179 18.235 1.00 61.25 527 SER A CA 1
ATOM 4171 C C . SER A 1 527 ? -6.580 -13.930 18.810 1.00 61.25 527 SER A C 1
ATOM 4173 O O . SER A 1 527 ? -5.963 -13.458 19.766 1.00 61.25 527 SER A O 1
ATOM 4175 N N . GLN A 1 528 ? -6.246 -15.088 18.233 1.00 59.41 528 GLN A N 1
ATOM 4176 C CA . GLN A 1 528 ? -4.960 -15.748 18.492 1.00 59.41 528 GLN A CA 1
ATOM 4177 C C . GLN A 1 528 ? -3.800 -14.975 17.848 1.00 59.41 528 GLN A C 1
ATOM 4179 O O . GLN A 1 528 ? -2.693 -14.993 18.378 1.00 59.41 528 GLN A O 1
ATOM 4184 N N . ASP A 1 529 ? -4.065 -14.273 16.742 1.00 60.97 529 ASP A N 1
ATOM 4185 C CA . ASP A 1 529 ? -3.121 -13.337 16.136 1.00 60.97 529 ASP A CA 1
ATOM 4186 C C . ASP A 1 529 ? -3.188 -11.983 16.871 1.00 60.97 529 ASP A C 1
ATOM 4188 O O . ASP A 1 529 ? -4.252 -11.349 16.865 1.00 60.97 529 ASP A O 1
ATOM 4192 N N . PRO A 1 530 ? -2.093 -11.513 17.499 1.00 62.66 530 PRO A N 1
ATOM 4193 C CA . PRO A 1 530 ? -2.051 -10.216 18.170 1.00 62.66 530 PRO A CA 1
ATOM 4194 C C . PRO A 1 530 ? -2.256 -9.022 17.221 1.00 62.66 530 PRO A C 1
ATOM 4196 O O . PRO A 1 530 ? -2.549 -7.922 17.694 1.00 62.66 530 PRO A O 1
ATOM 4199 N N . ASN A 1 531 ? -2.149 -9.207 15.905 1.00 59.91 531 ASN A N 1
ATOM 4200 C CA . ASN A 1 531 ? -2.436 -8.177 14.908 1.00 59.91 531 ASN A CA 1
ATOM 4201 C C . ASN A 1 531 ? -3.923 -8.146 14.476 1.00 59.91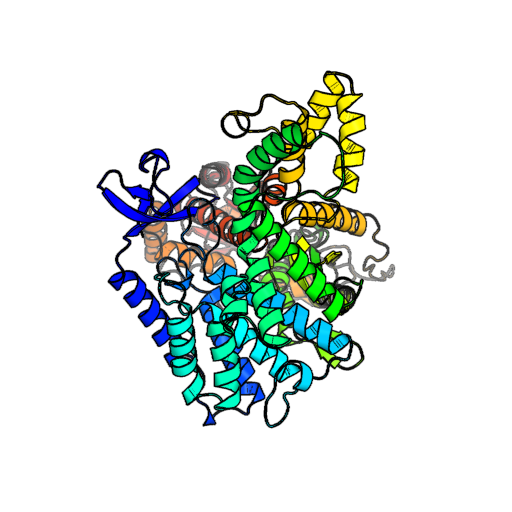 531 ASN A C 1
ATOM 4203 O O . ASN A 1 531 ? -4.312 -7.343 13.622 1.00 59.91 531 ASN A O 1
ATOM 4207 N N . HIS A 1 532 ? -4.794 -8.951 15.102 1.00 61.88 532 HIS A N 1
ATOM 4208 C CA . HIS A 1 532 ? -6.217 -9.039 14.748 1.00 61.88 532 HIS A CA 1
ATOM 4209 C C . HIS A 1 532 ? -7.138 -8.923 15.977 1.00 61.88 532 HIS A C 1
ATOM 4211 O O . HIS A 1 532 ? -6.757 -9.169 17.122 1.00 61.88 532 HIS A O 1
ATOM 4217 N N . GLY A 1 533 ? -8.401 -8.548 15.742 1.00 69.56 533 GLY A N 1
ATOM 4218 C CA . GLY A 1 533 ? -9.465 -8.554 16.759 1.00 69.56 533 GLY A CA 1
ATOM 4219 C C . GLY A 1 533 ? -9.350 -7.488 17.861 1.00 69.56 533 GLY A C 1
ATOM 4220 O O . GLY A 1 533 ? -8.771 -6.419 17.663 1.00 69.56 533 GLY A O 1
ATOM 4221 N N . LYS A 1 534 ? -9.931 -7.789 19.038 1.00 72.81 534 LYS A N 1
ATOM 4222 C CA . LYS A 1 534 ? -10.147 -6.854 20.168 1.00 72.81 534 LYS A CA 1
ATOM 4223 C C . LYS A 1 534 ? -8.882 -6.124 20.665 1.00 72.81 534 LYS A C 1
ATOM 4225 O O . LYS A 1 534 ? -9.006 -5.056 21.251 1.00 72.81 534 LYS A O 1
ATOM 4230 N N . GLY A 1 535 ? -7.689 -6.692 20.466 1.00 78.62 535 GLY A N 1
ATOM 4231 C CA . GLY A 1 535 ? -6.429 -6.204 21.045 1.00 78.62 535 GLY A CA 1
ATOM 4232 C C . GLY A 1 535 ? -5.498 -5.441 20.101 1.00 78.62 535 GLY A C 1
ATOM 4233 O O . GLY A 1 535 ? -4.443 -5.022 20.560 1.00 78.62 535 GLY A O 1
ATOM 4234 N N . PHE A 1 536 ? -5.848 -5.253 18.824 1.00 83.94 536 PHE A N 1
ATOM 4235 C CA . PHE A 1 536 ? -4.923 -4.751 17.792 1.00 83.94 536 PHE A CA 1
ATOM 4236 C C . PHE A 1 536 ? -4.139 -3.489 18.203 1.00 83.94 536 PHE A C 1
ATOM 4238 O O . PHE A 1 536 ? -2.914 -3.527 18.328 1.00 83.94 536 PHE A O 1
ATOM 4245 N N . PHE A 1 537 ? -4.840 -2.387 18.486 1.00 88.25 537 PHE A N 1
ATOM 4246 C CA . PHE A 1 537 ? -4.198 -1.122 18.858 1.00 88.25 537 PHE A CA 1
ATOM 4247 C C . PHE A 1 537 ? -3.476 -1.191 20.205 1.00 88.25 537 PHE A C 1
ATOM 4249 O O . PHE A 1 537 ? -2.439 -0.558 20.381 1.00 88.25 537 PHE A O 1
ATOM 4256 N N . VAL A 1 538 ? -3.983 -1.989 21.149 1.00 90.56 538 VAL A N 1
ATOM 4257 C CA . VAL A 1 538 ? -3.307 -2.208 22.434 1.00 90.56 538 VAL A CA 1
ATOM 4258 C C . VAL A 1 538 ? -1.995 -2.959 22.228 1.00 90.56 538 VAL A C 1
ATOM 4260 O O . VAL A 1 538 ? -0.992 -2.588 22.821 1.00 90.56 538 VAL A O 1
ATOM 4263 N N . ASN A 1 539 ? -1.949 -3.956 21.347 1.00 89.81 539 ASN A N 1
ATOM 4264 C CA . ASN A 1 539 ? -0.719 -4.677 21.031 1.00 89.81 539 ASN A CA 1
ATOM 4265 C C . ASN A 1 539 ? 0.309 -3.780 20.327 1.00 89.81 539 ASN A C 1
ATOM 4267 O O . ASN A 1 539 ? 1.497 -3.864 20.648 1.00 89.81 539 ASN A O 1
ATOM 4271 N N . GLY A 1 540 ? -0.143 -2.895 19.429 1.00 90.56 540 GLY A N 1
ATOM 4272 C CA . GLY A 1 540 ? 0.689 -1.836 18.844 1.00 90.56 540 GLY A CA 1
ATOM 4273 C C . GLY A 1 540 ? 1.258 -0.899 19.913 1.00 90.56 540 GLY A C 1
ATOM 4274 O O . GLY A 1 540 ? 2.470 -0.718 19.998 1.00 90.56 540 GLY A O 1
ATOM 4275 N N . PHE A 1 541 ? 0.411 -0.418 20.821 1.00 94.00 541 PHE A N 1
ATOM 4276 C CA . PHE A 1 541 ? 0.826 0.414 21.949 1.00 94.00 541 PHE A CA 1
ATOM 4277 C C . PHE A 1 541 ? 1.821 -0.304 22.881 1.00 94.00 541 PHE A C 1
ATOM 4279 O O . PHE A 1 541 ? 2.839 0.262 23.265 1.00 94.00 541 PHE A O 1
ATOM 4286 N N . LEU A 1 542 ? 1.596 -1.580 23.206 1.00 92.75 542 LEU A N 1
ATOM 4287 C CA . LEU A 1 542 ? 2.520 -2.372 24.026 1.00 92.75 542 LEU A CA 1
ATOM 4288 C C . LEU A 1 542 ? 3.867 -2.597 23.327 1.00 92.75 542 LEU A C 1
ATOM 4290 O O . LEU A 1 542 ? 4.891 -2.705 24.001 1.00 92.75 542 LEU A O 1
ATOM 4294 N N . ARG A 1 543 ? 3.882 -2.690 21.992 1.00 92.31 543 ARG A N 1
ATOM 4295 C CA . ARG A 1 543 ? 5.116 -2.720 21.198 1.00 92.31 543 ARG A CA 1
ATOM 4296 C C . ARG A 1 543 ? 5.848 -1.383 21.294 1.00 92.31 543 ARG A C 1
ATOM 4298 O O . ARG A 1 543 ? 7.015 -1.388 21.672 1.00 92.31 543 ARG A O 1
ATOM 4305 N N . TYR A 1 544 ? 5.135 -0.274 21.096 1.00 93.44 544 TYR A N 1
ATOM 4306 C CA . TYR A 1 544 ? 5.673 1.079 21.253 1.00 93.44 544 TYR A CA 1
ATOM 4307 C C . TYR A 1 544 ? 6.320 1.289 22.628 1.00 93.44 544 TYR A C 1
ATOM 4309 O O . TYR A 1 544 ? 7.450 1.766 22.699 1.00 93.44 544 TYR A O 1
ATOM 4317 N N . LEU A 1 545 ? 5.665 0.858 23.713 1.00 93.62 545 LEU A N 1
ATOM 4318 C CA . LEU A 1 545 ? 6.215 0.958 25.072 1.00 93.62 545 LEU A CA 1
ATOM 4319 C C . LEU A 1 545 ? 7.545 0.208 25.250 1.00 93.62 545 LEU A C 1
ATOM 4321 O O . LEU A 1 545 ? 8.400 0.668 25.996 1.00 93.62 545 LEU A O 1
ATOM 4325 N N . ARG A 1 546 ? 7.729 -0.944 24.587 1.00 91.12 546 ARG A N 1
ATOM 4326 C CA . ARG A 1 546 ? 8.976 -1.729 24.675 1.00 91.12 546 ARG A CA 1
ATOM 4327 C C . ARG A 1 546 ? 10.112 -1.126 23.855 1.00 91.12 546 ARG A C 1
ATOM 4329 O O . ARG A 1 546 ? 11.275 -1.296 24.211 1.00 91.12 546 ARG A O 1
ATOM 4336 N N . GLU A 1 547 ? 9.775 -0.494 22.738 1.00 89.94 547 GLU A N 1
ATOM 4337 C CA . GLU A 1 547 ? 10.739 0.050 21.779 1.00 89.94 547 GLU A CA 1
ATOM 4338 C C . GLU A 1 547 ? 11.209 1.464 22.154 1.00 89.94 547 GLU A C 1
ATOM 4340 O O . GLU A 1 547 ? 12.281 1.885 21.720 1.00 89.94 547 GLU A O 1
ATOM 4345 N N . ASN A 1 548 ? 10.461 2.174 23.006 1.00 89.19 548 ASN A N 1
ATOM 4346 C CA . ASN A 1 548 ? 10.745 3.553 23.396 1.00 89.19 548 ASN A CA 1
ATOM 4347 C C . ASN A 1 548 ? 11.086 3.672 24.886 1.00 89.19 548 ASN A C 1
ATOM 4349 O O . ASN A 1 548 ? 10.486 3.033 25.744 1.00 89.19 548 ASN A O 1
ATOM 4353 N N . GLN A 1 549 ? 12.058 4.529 25.211 1.00 86.56 549 GLN A N 1
ATOM 4354 C CA . GLN A 1 549 ? 12.542 4.729 26.586 1.00 86.56 549 GLN A CA 1
ATOM 4355 C C . GLN A 1 549 ? 12.127 6.070 27.200 1.00 86.56 549 GLN A C 1
ATOM 4357 O O . GLN A 1 549 ? 12.763 6.524 28.153 1.00 86.56 549 GLN A O 1
ATOM 4362 N N . GLU A 1 550 ? 11.099 6.714 26.657 1.00 90.56 550 GLU A N 1
ATOM 4363 C CA . GLU A 1 550 ? 10.558 7.975 27.168 1.00 90.56 550 GLU A CA 1
ATOM 4364 C C . GLU A 1 550 ? 9.982 7.803 28.583 1.00 90.56 550 GLU A C 1
ATOM 4366 O O . GLU A 1 550 ? 9.584 6.705 28.982 1.00 90.56 550 GLU A O 1
ATOM 4371 N N . GLU A 1 551 ? 9.936 8.887 29.361 1.00 91.81 551 GLU A N 1
ATOM 4372 C CA . GLU A 1 551 ? 9.504 8.843 30.767 1.00 91.81 551 GLU A CA 1
ATOM 4373 C C . GLU A 1 551 ? 8.062 8.327 30.915 1.00 91.81 551 GLU A C 1
ATOM 4375 O O . GLU A 1 551 ? 7.801 7.447 31.740 1.00 91.81 551 GLU A O 1
ATOM 4380 N N . GLY A 1 552 ? 7.138 8.791 30.062 1.00 92.12 552 GLY A N 1
ATOM 4381 C CA . GLY A 1 552 ? 5.769 8.278 29.990 1.00 92.12 552 GLY A CA 1
ATOM 4382 C C . GLY A 1 552 ? 5.709 6.771 29.741 1.00 92.12 552 GLY A C 1
ATOM 4383 O O . GLY A 1 552 ? 4.980 6.060 30.439 1.00 92.12 552 GLY A O 1
ATOM 4384 N N . CYS A 1 553 ? 6.542 6.259 28.826 1.00 94.12 553 CYS A N 1
ATOM 4385 C CA . CYS A 1 553 ? 6.624 4.830 28.523 1.00 94.12 553 CYS A CA 1
ATOM 4386 C C . CYS A 1 553 ? 7.070 4.012 29.741 1.00 94.12 553 CYS A C 1
ATOM 4388 O O . CYS A 1 553 ? 6.405 3.040 30.110 1.00 94.12 553 CYS A O 1
ATOM 4390 N N . ARG A 1 554 ? 8.144 4.442 30.420 1.00 94.31 554 ARG A N 1
ATOM 4391 C CA . ARG A 1 554 ? 8.657 3.770 31.629 1.00 94.31 554 ARG A CA 1
ATOM 4392 C C . ARG A 1 554 ? 7.616 3.745 32.737 1.00 94.31 554 ARG A C 1
ATOM 4394 O O . ARG A 1 554 ? 7.330 2.687 33.292 1.00 94.31 554 ARG A O 1
ATOM 4401 N N . ARG A 1 555 ? 6.987 4.890 33.015 1.00 95.06 555 ARG A N 1
ATOM 4402 C CA . ARG A 1 555 ? 5.954 5.006 34.050 1.00 95.06 555 ARG A CA 1
ATOM 4403 C C . ARG A 1 555 ? 4.754 4.107 33.756 1.00 95.06 555 ARG A C 1
ATOM 4405 O O . ARG A 1 555 ? 4.219 3.480 34.675 1.00 95.06 555 ARG A O 1
ATOM 4412 N N . TYR A 1 556 ? 4.326 4.035 32.494 1.00 96.19 556 TYR A N 1
ATOM 4413 C CA . TYR A 1 556 ? 3.241 3.145 32.088 1.00 96.19 556 TYR A CA 1
ATOM 4414 C C . TYR A 1 556 ? 3.624 1.680 32.309 1.00 96.19 556 TYR A C 1
ATOM 4416 O O . TYR A 1 556 ? 2.841 0.920 32.883 1.00 96.19 556 TYR A O 1
ATOM 4424 N N . GLN A 1 557 ? 4.835 1.292 31.903 1.00 94.12 557 GLN A N 1
ATOM 4425 C CA . GLN A 1 557 ? 5.341 -0.068 32.055 1.00 94.12 557 GLN A CA 1
ATOM 4426 C C . GLN A 1 557 ? 5.474 -0.474 33.530 1.00 94.12 557 GLN A C 1
ATOM 4428 O O . GLN A 1 557 ? 4.983 -1.529 33.918 1.00 94.12 557 GLN A O 1
ATOM 4433 N N . GLU A 1 558 ? 5.985 0.399 34.397 1.00 93.94 558 GLU A N 1
ATOM 4434 C CA . GLU A 1 558 ? 6.015 0.151 35.844 1.00 93.94 558 GLU A CA 1
ATOM 4435 C C . GLU A 1 558 ? 4.608 -0.005 36.444 1.00 93.94 558 GLU A C 1
ATOM 4437 O O . GLU A 1 558 ? 4.362 -0.871 37.290 1.00 93.94 558 GLU A O 1
ATOM 4442 N N . ALA A 1 559 ? 3.652 0.832 36.025 1.00 94.25 559 ALA A N 1
ATOM 4443 C CA . ALA A 1 559 ? 2.266 0.730 36.474 1.00 94.25 559 ALA A CA 1
ATOM 4444 C C . ALA A 1 559 ? 1.602 -0.576 36.009 1.00 94.25 559 ALA A C 1
ATOM 4446 O O . ALA A 1 559 ? 0.804 -1.154 36.752 1.00 94.25 559 ALA A O 1
ATOM 4447 N N . MET A 1 560 ? 1.951 -1.037 34.810 1.00 94.44 560 MET A N 1
ATOM 4448 C CA . MET A 1 560 ? 1.536 -2.313 34.236 1.00 94.44 560 MET A CA 1
ATOM 4449 C C . MET A 1 560 ? 2.110 -3.497 35.029 1.00 94.44 560 MET A C 1
ATOM 4451 O O . MET A 1 560 ? 1.360 -4.372 35.468 1.00 94.44 560 MET A O 1
ATOM 4455 N N . ASP A 1 561 ? 3.414 -3.486 35.303 1.00 92.81 561 ASP A N 1
ATOM 4456 C CA . ASP A 1 561 ? 4.110 -4.553 36.027 1.00 92.81 561 ASP A CA 1
ATOM 4457 C C . ASP A 1 561 ? 3.594 -4.692 37.465 1.00 92.81 561 ASP A C 1
ATOM 4459 O O . ASP A 1 561 ? 3.304 -5.801 37.923 1.00 92.81 561 ASP A O 1
ATOM 4463 N N . ARG A 1 562 ? 3.336 -3.567 38.154 1.00 93.56 562 ARG A N 1
ATOM 4464 C CA . ARG A 1 562 ? 2.704 -3.556 39.491 1.00 93.56 562 ARG A CA 1
ATOM 4465 C C . ARG A 1 562 ? 1.334 -4.235 39.530 1.00 93.56 562 ARG A C 1
ATOM 4467 O O . ARG A 1 562 ? 0.888 -4.642 40.601 1.00 93.56 562 ARG A O 1
ATOM 4474 N N . ARG A 1 563 ? 0.650 -4.344 38.390 1.00 91.31 563 ARG A N 1
ATOM 4475 C CA . ARG A 1 563 ? -0.682 -4.955 38.269 1.00 91.31 563 ARG A CA 1
ATOM 4476 C C . ARG A 1 563 ? -0.641 -6.370 37.683 1.00 91.31 563 ARG A C 1
ATOM 4478 O O . ARG A 1 563 ? -1.687 -6.947 37.390 1.00 91.31 563 ARG A O 1
ATOM 4485 N N . GLY A 1 564 ? 0.550 -6.963 37.606 1.00 84.19 564 GLY A N 1
ATOM 4486 C CA . GLY A 1 564 ? 0.756 -8.350 37.202 1.00 84.19 564 GLY A CA 1
ATOM 4487 C C . GLY A 1 564 ? 0.975 -8.547 35.702 1.00 84.19 564 GLY A C 1
ATOM 4488 O O . GLY A 1 564 ? 0.763 -9.660 35.226 1.00 84.19 564 GLY A O 1
ATOM 4489 N N . GLY A 1 565 ? 1.411 -7.499 34.995 1.00 87.56 565 GLY A N 1
ATOM 4490 C CA . GLY A 1 565 ? 1.853 -7.557 33.601 1.00 87.56 565 GLY A CA 1
ATOM 4491 C C . GLY A 1 565 ? 0.737 -7.387 32.567 1.00 87.56 565 GLY A C 1
ATOM 4492 O O . GLY A 1 565 ? -0.450 -7.361 32.898 1.00 87.56 565 GLY A O 1
ATOM 4493 N N . ALA A 1 566 ? 1.141 -7.269 31.298 1.00 83.56 566 ALA A N 1
ATOM 4494 C CA . ALA A 1 566 ? 0.254 -6.997 30.163 1.00 83.56 566 ALA A CA 1
ATOM 4495 C C . ALA A 1 566 ? -0.878 -8.032 30.012 1.00 83.56 566 ALA A C 1
ATOM 4497 O O . ALA A 1 566 ? -2.014 -7.658 29.745 1.00 83.56 566 ALA A O 1
ATOM 4498 N N . ASP A 1 567 ? -0.603 -9.315 30.268 1.00 83.94 567 ASP A N 1
ATOM 4499 C CA . ASP A 1 567 ? -1.567 -10.410 30.063 1.00 83.94 567 ASP A CA 1
ATOM 4500 C C . ASP A 1 567 ? -2.812 -10.320 30.962 1.00 83.94 567 ASP A C 1
ATOM 4502 O O . ASP A 1 567 ? -3.851 -10.910 30.660 1.00 83.94 567 ASP A O 1
ATOM 4506 N N . ARG A 1 568 ? -2.721 -9.588 32.081 1.00 86.44 568 ARG A N 1
ATOM 4507 C CA . ARG A 1 568 ? -3.826 -9.396 33.034 1.00 86.44 568 ARG A CA 1
ATOM 4508 C C . ARG A 1 568 ? -4.664 -8.152 32.764 1.00 86.44 568 ARG A C 1
ATOM 4510 O O . ARG A 1 568 ? -5.671 -7.955 33.443 1.00 86.44 568 ARG A O 1
ATOM 4517 N N . ILE A 1 569 ? -4.234 -7.304 31.836 1.00 90.06 569 ILE A N 1
ATOM 4518 C CA . ILE A 1 569 ? -4.899 -6.046 31.521 1.00 90.06 569 ILE A CA 1
ATOM 4519 C C . ILE A 1 569 ? -5.650 -6.229 30.207 1.00 90.06 569 ILE A C 1
ATOM 4521 O O . ILE A 1 569 ? -5.118 -6.724 29.216 1.00 90.06 569 ILE A O 1
ATOM 4525 N N . GLU A 1 570 ? -6.923 -5.861 30.209 1.00 89.25 570 GLU A N 1
ATOM 4526 C CA . GLU A 1 570 ? -7.809 -6.032 29.068 1.00 89.25 570 GLU A CA 1
ATOM 4527 C C . GLU A 1 570 ? -8.105 -4.709 28.353 1.00 89.25 570 GLU A C 1
ATOM 4529 O O . GLU A 1 570 ? -7.740 -3.616 28.791 1.00 89.25 570 GLU A O 1
ATOM 4534 N N . VAL A 1 571 ? -8.786 -4.815 27.214 1.00 89.44 571 VAL A N 1
ATOM 4535 C CA . VAL A 1 571 ? -9.409 -3.669 26.541 1.00 89.44 571 VAL A CA 1
ATOM 4536 C C . VAL A 1 571 ? -10.821 -3.505 27.091 1.00 89.44 571 VAL A C 1
ATOM 4538 O O . VAL A 1 571 ? -11.508 -4.513 27.296 1.00 89.44 571 VAL A O 1
ATOM 4541 N N . ALA A 1 572 ? -11.253 -2.256 27.281 1.00 89.81 572 ALA A N 1
ATOM 4542 C CA . ALA A 1 572 ? -12.568 -1.915 27.819 1.00 89.81 572 ALA A CA 1
ATOM 4543 C C . ALA A 1 572 ? -13.701 -2.711 27.149 1.00 89.81 572 ALA A C 1
ATOM 4545 O O . ALA A 1 572 ? -13.765 -2.844 25.920 1.00 89.81 572 ALA A O 1
ATOM 4546 N N . SER A 1 573 ? -14.600 -3.268 27.955 1.00 87.25 573 SER A N 1
ATOM 4547 C CA . SER A 1 573 ? -15.782 -3.981 27.461 1.00 87.25 573 SER A CA 1
ATOM 4548 C C . SER A 1 573 ? -16.829 -3.019 26.889 1.00 87.25 573 SER A C 1
ATOM 4550 O O . SER A 1 573 ? -17.423 -3.301 25.844 1.00 87.25 573 SER A O 1
ATOM 4552 N N . ASP A 1 574 ? -16.994 -1.856 27.519 1.00 89.19 574 ASP A N 1
ATOM 4553 C CA . ASP A 1 574 ? -17.928 -0.810 27.118 1.00 89.19 574 ASP A CA 1
ATOM 4554 C C . ASP A 1 574 ? -17.427 0.613 27.450 1.00 89.19 574 ASP A C 1
ATOM 4556 O O . ASP A 1 574 ? -16.332 0.826 27.972 1.00 89.19 574 ASP A O 1
ATOM 4560 N N . LEU A 1 575 ? -18.232 1.622 27.099 1.00 91.75 575 LEU A N 1
ATOM 4561 C CA . LEU A 1 575 ? -17.909 3.028 27.357 1.00 91.75 575 LEU A CA 1
ATOM 4562 C C . LEU A 1 575 ? -17.989 3.406 28.845 1.00 91.75 575 LEU A C 1
ATOM 4564 O O . LEU A 1 575 ? -17.308 4.344 29.262 1.00 91.75 575 LEU A O 1
ATOM 4568 N N . ALA A 1 576 ? -18.800 2.708 29.648 1.00 91.38 576 ALA A N 1
ATOM 4569 C CA . ALA A 1 576 ? -18.911 2.992 31.077 1.00 91.38 576 ALA A CA 1
ATOM 4570 C C . ALA A 1 576 ? -17.609 2.624 31.790 1.00 91.38 576 ALA A C 1
ATOM 4572 O O . ALA A 1 576 ? -17.136 3.403 32.615 1.00 91.38 576 ALA A O 1
ATOM 4573 N N . SER A 1 577 ? -16.966 1.524 31.397 1.00 92.69 577 SER A N 1
ATOM 4574 C CA . SER A 1 577 ? -15.639 1.146 31.885 1.00 92.69 577 SER A CA 1
ATOM 4575 C C . SER A 1 577 ? -14.595 2.249 31.719 1.00 92.69 577 SER A C 1
ATOM 4577 O O . SER A 1 577 ? -13.846 2.545 32.658 1.00 92.69 577 SER A O 1
ATOM 4579 N N . LEU A 1 578 ? -14.565 2.891 30.544 1.00 93.44 578 LEU A N 1
ATOM 4580 C CA . LEU A 1 578 ? -13.674 4.019 30.259 1.00 93.44 578 LEU A CA 1
ATOM 4581 C C . LEU A 1 578 ? -14.062 5.257 31.072 1.00 93.44 578 LEU A C 1
ATOM 4583 O O . LEU A 1 578 ? -13.199 5.878 31.691 1.00 93.44 578 LEU A O 1
ATOM 4587 N N . GLY A 1 579 ? -15.354 5.594 31.120 1.00 94.38 579 GLY A N 1
ATOM 4588 C CA . GLY A 1 579 ? -15.847 6.751 31.869 1.00 94.38 579 GLY A CA 1
ATOM 4589 C C . GLY A 1 579 ? -15.590 6.639 33.373 1.00 94.38 579 GLY A C 1
ATOM 4590 O O . GLY A 1 579 ? -15.210 7.609 34.027 1.00 94.38 579 GLY A O 1
ATOM 4591 N N . ASN A 1 580 ? -15.711 5.435 33.927 1.00 95.25 580 ASN A N 1
ATOM 4592 C CA . ASN A 1 580 ? -15.423 5.125 35.326 1.00 95.25 580 ASN A CA 1
ATOM 4593 C C . ASN A 1 580 ? -13.931 5.253 35.682 1.00 95.25 580 ASN A C 1
ATOM 4595 O O . ASN A 1 580 ? -13.602 5.388 36.861 1.00 95.25 580 ASN A O 1
ATOM 4599 N N . CYS A 1 581 ? -13.025 5.252 34.695 1.00 95.38 581 CYS A N 1
ATOM 4600 C CA . CYS A 1 581 ? -11.607 5.530 34.938 1.00 95.38 581 CYS A CA 1
ATOM 4601 C C . CYS A 1 581 ? -11.321 7.019 35.186 1.00 95.38 581 CYS A C 1
ATOM 4603 O O . CYS A 1 581 ? -10.260 7.337 35.730 1.00 95.38 581 CYS A O 1
ATOM 4605 N N . ALA A 1 582 ? -12.235 7.916 34.798 1.00 95.06 582 ALA A N 1
ATOM 4606 C CA . ALA A 1 582 ? -12.067 9.344 35.016 1.00 95.06 582 ALA A CA 1
ATOM 4607 C C . ALA A 1 582 ? -12.202 9.713 36.500 1.00 95.06 582 ALA A C 1
ATOM 4609 O O . ALA A 1 582 ? -12.950 9.088 37.254 1.00 95.06 582 ALA A O 1
ATOM 4610 N N . ILE A 1 583 ? -11.479 10.749 36.930 1.00 92.31 583 ILE A N 1
ATOM 4611 C CA . ILE A 1 583 ? -11.427 11.167 38.340 1.00 92.31 583 ILE A CA 1
ATOM 4612 C C . ILE A 1 583 ? -12.138 12.501 38.595 1.00 92.31 583 ILE A C 1
ATOM 4614 O O . ILE A 1 583 ? -12.278 13.357 37.718 1.00 92.31 583 ILE A O 1
ATOM 4618 N N . GLY A 1 584 ? -12.552 12.713 39.846 1.00 93.50 584 GLY A N 1
ATOM 4619 C CA . GLY A 1 584 ? -13.170 13.963 40.283 1.00 93.50 584 GLY A CA 1
ATOM 4620 C C . GLY A 1 584 ? -14.516 14.215 39.601 1.00 93.50 584 GLY A C 1
ATOM 4621 O O . GLY A 1 584 ? -15.328 13.308 39.458 1.00 93.50 584 GLY A O 1
ATOM 4622 N N . ARG A 1 585 ? -14.764 15.459 39.170 1.00 92.62 585 ARG A N 1
ATOM 4623 C CA . ARG A 1 585 ? -16.041 15.849 38.535 1.00 92.62 585 ARG A CA 1
ATOM 4624 C C . ARG A 1 585 ? -16.283 15.196 37.169 1.00 92.62 585 ARG A C 1
ATOM 4626 O O . ARG A 1 585 ? -17.403 15.258 36.680 1.00 92.62 585 ARG A O 1
ATOM 4633 N N . ALA A 1 586 ? -15.251 14.611 36.565 1.00 92.75 586 ALA A N 1
ATOM 4634 C CA . ALA A 1 586 ? -15.324 13.956 35.263 1.00 92.75 586 ALA A CA 1
ATOM 4635 C C . ALA A 1 586 ? -15.649 12.454 35.358 1.00 92.75 586 ALA A C 1
ATOM 4637 O O . ALA A 1 586 ? -15.784 11.803 34.327 1.00 92.75 586 ALA A O 1
ATOM 4638 N N . GLN A 1 587 ? -15.771 11.892 36.567 1.00 93.69 587 GLN A N 1
ATOM 4639 C CA . GLN A 1 587 ? -16.080 10.475 36.757 1.00 93.69 587 GLN A CA 1
ATOM 4640 C C . GLN A 1 587 ? -17.394 10.086 36.060 1.00 93.69 587 GLN A C 1
ATOM 4642 O O . GLN A 1 587 ? -18.407 10.770 36.199 1.00 93.69 587 GLN A O 1
ATOM 4647 N N . GLY A 1 588 ? -17.364 8.978 35.317 1.00 92.50 588 GLY A N 1
ATOM 4648 C CA . GLY A 1 588 ? -18.486 8.483 34.514 1.00 92.50 588 GLY A CA 1
ATOM 4649 C C . GLY A 1 588 ? -18.559 9.074 33.101 1.00 92.50 588 GLY A C 1
ATOM 4650 O O . GLY A 1 588 ? -19.371 8.614 32.304 1.00 92.50 588 GLY A O 1
ATOM 4651 N N . TYR A 1 589 ? -17.704 10.044 32.760 1.00 95.69 589 TYR A N 1
ATOM 4652 C CA . TYR A 1 589 ? -17.653 10.653 31.430 1.00 95.69 589 TYR A CA 1
ATOM 4653 C C . TYR A 1 589 ? -16.433 10.184 30.635 1.00 95.69 589 TYR A C 1
ATOM 4655 O O . TYR A 1 589 ? -15.319 10.077 31.153 1.00 95.69 589 TYR A O 1
ATOM 4663 N N . VAL A 1 590 ? -16.641 9.974 29.337 1.00 96.06 590 VAL A N 1
ATOM 4664 C CA . VAL A 1 590 ? -15.570 9.778 28.354 1.00 96.06 590 VAL A CA 1
ATOM 4665 C C . VAL A 1 590 ? -15.314 11.076 27.595 1.00 96.06 590 VAL A C 1
ATOM 4667 O O . VAL A 1 590 ? -16.223 11.875 27.377 1.00 96.06 590 VAL A O 1
ATOM 4670 N N . GLY A 1 591 ? -14.070 11.287 27.190 1.00 96.19 591 GLY A N 1
ATOM 4671 C CA . GLY A 1 591 ? -13.697 12.260 26.177 1.00 96.19 591 GLY A CA 1
ATOM 4672 C C . GLY A 1 591 ? -13.568 11.572 24.825 1.00 96.19 591 GLY A C 1
ATOM 4673 O O . GLY A 1 591 ? -12.979 10.496 24.726 1.00 96.19 591 GLY A O 1
ATOM 4674 N N . VAL A 1 592 ? -14.112 12.208 23.792 1.00 95.00 592 VAL A N 1
ATOM 4675 C CA . VAL A 1 592 ? -13.954 11.789 22.399 1.00 95.00 592 VAL A CA 1
ATOM 4676 C C . VAL A 1 592 ? -13.019 12.780 21.727 1.00 95.00 592 VAL A C 1
ATOM 4678 O O . VAL A 1 592 ? -13.281 13.982 21.724 1.00 95.00 592 VAL A O 1
ATOM 4681 N N . LEU A 1 593 ? -11.919 12.268 21.194 1.00 94.62 593 LEU A N 1
ATOM 4682 C CA . LEU A 1 593 ? -10.926 13.018 20.449 1.00 94.62 593 LEU A CA 1
ATOM 4683 C C . LEU A 1 593 ? -11.091 12.678 18.974 1.00 94.62 593 LEU A C 1
ATOM 4685 O O . LEU A 1 593 ? -10.958 11.519 18.582 1.00 94.62 593 LEU A O 1
ATOM 4689 N N . TYR A 1 594 ? -11.394 13.700 18.184 1.00 91.94 594 TYR A N 1
ATOM 4690 C CA . TYR A 1 594 ? -11.389 13.639 16.733 1.00 91.94 594 TYR A CA 1
ATOM 4691 C C . TYR A 1 594 ? -10.407 14.686 16.218 1.00 91.94 594 TYR A C 1
ATOM 4693 O O . TYR A 1 594 ? -10.474 15.840 16.649 1.00 91.94 594 TYR A O 1
ATOM 4701 N N . ALA A 1 595 ? -9.504 14.280 15.335 1.00 88.06 595 ALA A N 1
ATOM 4702 C CA . ALA A 1 595 ? -8.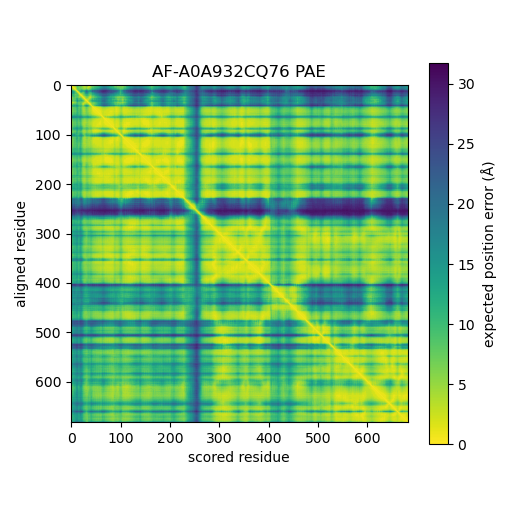576 15.179 14.667 1.00 88.06 595 ALA A CA 1
ATOM 4703 C C . ALA A 1 595 ? -8.489 14.812 13.188 1.00 88.06 595 ALA A C 1
ATOM 4705 O O . ALA A 1 595 ? -8.621 13.642 12.839 1.00 88.06 595 ALA A O 1
ATOM 4706 N N . ASP A 1 596 ? -8.274 15.827 12.363 1.00 86.88 596 ASP A N 1
ATOM 4707 C CA . ASP A 1 596 ? -8.053 15.718 10.927 1.00 86.88 596 ASP A CA 1
ATOM 4708 C C . ASP A 1 596 ? -6.829 16.572 10.589 1.00 86.88 596 ASP A C 1
ATOM 4710 O O . ASP A 1 596 ? -6.659 17.671 11.137 1.00 86.88 596 ASP A O 1
ATOM 4714 N N . GLY A 1 597 ? -5.931 16.043 9.766 1.00 81.00 597 GLY A N 1
ATOM 4715 C CA . GLY A 1 597 ? -4.690 16.723 9.434 1.00 81.00 597 GLY A CA 1
ATOM 4716 C C . GLY A 1 597 ? -4.922 17.899 8.489 1.00 81.00 597 GLY A C 1
ATOM 4717 O O . GLY A 1 597 ? -5.457 17.757 7.392 1.00 81.00 597 GLY A O 1
ATOM 4718 N N . ASN A 1 598 ? -4.466 19.082 8.898 1.00 81.31 598 ASN A N 1
ATOM 4719 C CA . ASN A 1 598 ? -4.626 20.284 8.091 1.00 81.31 598 ASN A CA 1
ATOM 4720 C C . ASN A 1 598 ? -3.804 20.191 6.802 1.00 81.31 598 ASN A C 1
ATOM 4722 O O . ASN A 1 598 ? -2.595 19.974 6.847 1.00 81.31 598 ASN A O 1
ATOM 4726 N N . ASP A 1 599 ? -4.461 20.450 5.674 1.00 74.25 599 ASP A N 1
ATOM 4727 C CA . ASP A 1 599 ? -3.821 20.676 4.376 1.00 74.25 599 ASP A CA 1
ATOM 4728 C C . ASP A 1 599 ? -3.000 19.488 3.829 1.00 74.25 599 ASP A C 1
ATOM 4730 O O . ASP A 1 599 ? -2.169 19.653 2.939 1.00 74.25 599 ASP A O 1
ATOM 4734 N N . ILE A 1 600 ? -3.264 18.262 4.305 1.00 76.75 600 ILE A N 1
ATOM 4735 C CA . ILE A 1 600 ? -2.608 17.045 3.790 1.00 76.75 600 ILE A CA 1
ATOM 4736 C C . ILE A 1 600 ? -2.863 16.892 2.288 1.00 76.75 600 ILE A C 1
ATOM 4738 O O . ILE A 1 600 ? -1.953 16.543 1.539 1.00 76.75 600 ILE A O 1
ATOM 4742 N N . GLY A 1 601 ? -4.083 17.204 1.839 1.00 72.88 601 GLY A N 1
ATOM 4743 C CA . GLY A 1 601 ? -4.446 17.181 0.425 1.00 72.88 601 GLY A CA 1
ATOM 4744 C C . GLY A 1 601 ? -3.500 18.026 -0.427 1.00 72.88 601 GLY A C 1
ATOM 4745 O O . GLY A 1 601 ? -2.933 17.491 -1.372 1.00 72.88 601 GLY A O 1
ATOM 4746 N N . SER A 1 602 ? -3.261 19.293 -0.059 1.00 72.44 602 SER A N 1
ATOM 4747 C CA . SER A 1 602 ? -2.371 20.184 -0.822 1.00 72.44 602 SER A CA 1
ATOM 4748 C C . SER A 1 602 ? -0.929 19.676 -0.840 1.00 72.44 602 SER A C 1
ATOM 4750 O O . SER A 1 602 ? -0.247 19.793 -1.860 1.00 72.44 602 SER A O 1
ATOM 4752 N N . GLN A 1 603 ? -0.469 19.057 0.255 1.00 75.69 603 GLN A N 1
ATOM 4753 C CA . GLN A 1 603 ? 0.854 18.444 0.302 1.00 75.69 603 GLN A CA 1
ATOM 4754 C C . GLN A 1 603 ? 0.957 17.277 -0.681 1.00 75.69 603 GLN A C 1
ATOM 4756 O O . GLN A 1 603 ? 1.945 17.196 -1.407 1.00 75.69 603 GLN A O 1
ATOM 4761 N N . LEU A 1 604 ? -0.077 16.433 -0.785 1.00 75.62 604 LEU A N 1
ATOM 4762 C CA . LEU A 1 604 ? -0.133 15.354 -1.776 1.00 75.62 604 LEU A CA 1
ATOM 4763 C C . LEU A 1 604 ? -0.123 15.878 -3.224 1.00 75.62 604 LEU A C 1
ATOM 4765 O O . LEU A 1 604 ? 0.451 15.221 -4.091 1.00 75.62 604 LEU A O 1
ATOM 4769 N N . GLU A 1 605 ? -0.702 17.053 -3.497 1.00 72.44 605 GLU A N 1
ATOM 4770 C CA . GLU A 1 605 ? -0.657 17.682 -4.834 1.00 72.44 605 GLU A CA 1
ATOM 4771 C C . GLU A 1 605 ? 0.745 18.195 -5.202 1.00 72.44 605 GLU A C 1
ATOM 4773 O O . GLU A 1 605 ? 1.081 18.327 -6.379 1.00 72.44 605 GLU A O 1
ATOM 4778 N N . GLN A 1 606 ? 1.584 18.486 -4.204 1.00 72.56 606 GLN A N 1
ATOM 4779 C CA . GLN A 1 606 ? 2.949 18.979 -4.413 1.00 72.56 606 GLN A CA 1
ATOM 4780 C C . GLN A 1 606 ? 3.969 17.854 -4.631 1.00 72.56 606 GLN A C 1
ATOM 4782 O O . GLN A 1 606 ? 5.069 18.127 -5.137 1.00 72.56 606 GLN A O 1
ATOM 4787 N N . ILE A 1 607 ? 3.603 16.615 -4.283 1.00 75.81 607 ILE A N 1
ATOM 4788 C CA . ILE A 1 607 ? 4.437 15.423 -4.448 1.00 75.81 607 ILE A CA 1
ATOM 4789 C C . ILE A 1 607 ? 4.761 15.204 -5.926 1.00 75.81 607 ILE A C 1
ATOM 4791 O O . ILE A 1 607 ? 3.894 15.225 -6.807 1.00 75.81 607 ILE A O 1
ATOM 4795 N N . SER A 1 608 ? 6.046 14.997 -6.199 1.00 71.50 608 SER A N 1
ATOM 4796 C CA . SER A 1 608 ? 6.569 14.974 -7.561 1.00 71.50 608 SER A CA 1
ATOM 4797 C C . SER A 1 608 ? 6.467 13.593 -8.193 1.00 71.50 608 SER A C 1
ATOM 4799 O O . SER A 1 608 ? 6.193 13.507 -9.390 1.00 71.50 608 SER A O 1
ATOM 4801 N N . THR A 1 609 ? 6.621 12.527 -7.400 1.00 74.69 609 THR A N 1
ATOM 4802 C CA . THR A 1 609 ? 6.695 11.150 -7.908 1.00 74.69 609 THR A CA 1
ATOM 4803 C C . THR A 1 609 ? 5.870 10.138 -7.112 1.00 74.69 609 THR A C 1
ATOM 4805 O O . THR A 1 609 ? 5.560 10.357 -5.938 1.00 74.69 609 THR A O 1
ATOM 4808 N N . PRO A 1 610 ? 5.545 8.974 -7.714 1.00 79.94 610 PRO A N 1
ATOM 4809 C CA . PRO A 1 610 ? 4.849 7.909 -6.996 1.00 79.94 610 PRO A CA 1
ATOM 4810 C C . PRO A 1 610 ? 5.661 7.336 -5.816 1.00 79.94 610 PRO A C 1
ATOM 4812 O O . PRO A 1 610 ? 5.076 6.910 -4.820 1.00 79.94 610 PRO A O 1
ATOM 4815 N N . ALA A 1 611 ? 6.998 7.331 -5.896 1.00 76.62 611 ALA A N 1
ATOM 4816 C CA . ALA A 1 611 ? 7.863 6.846 -4.817 1.00 76.62 611 ALA A CA 1
ATOM 4817 C C . ALA A 1 611 ? 7.835 7.789 -3.602 1.00 76.62 611 ALA A C 1
ATOM 4819 O O . ALA A 1 611 ? 7.681 7.328 -2.468 1.00 76.62 611 ALA A O 1
ATOM 4820 N N . GLU A 1 612 ? 7.907 9.104 -3.839 1.00 75.88 612 GLU A N 1
ATOM 4821 C CA . GLU A 1 612 ? 7.737 10.129 -2.802 1.00 75.88 612 GLU A CA 1
ATOM 4822 C C . GLU A 1 612 ? 6.334 10.046 -2.174 1.00 75.88 612 GLU A C 1
ATOM 4824 O O . GLU A 1 612 ? 6.210 10.102 -0.951 1.00 75.88 612 GLU A O 1
ATOM 4829 N N . TYR A 1 613 ? 5.290 9.788 -2.976 1.00 80.25 613 TYR A N 1
ATOM 4830 C CA . TYR A 1 613 ? 3.921 9.582 -2.482 1.00 80.25 613 TYR A CA 1
ATOM 4831 C C . TYR A 1 613 ? 3.831 8.416 -1.491 1.00 80.25 613 TYR A C 1
ATOM 4833 O O . TYR A 1 613 ? 3.292 8.562 -0.391 1.00 80.25 613 TYR A O 1
ATOM 4841 N N . ARG A 1 614 ? 4.389 7.256 -1.860 1.00 78.69 614 ARG A N 1
ATOM 4842 C CA . ARG A 1 614 ? 4.415 6.056 -1.008 1.00 78.69 614 ARG A CA 1
ATOM 4843 C C . ARG A 1 614 ? 5.157 6.317 0.303 1.00 78.69 614 ARG A C 1
ATOM 4845 O O . ARG A 1 614 ? 4.666 5.946 1.372 1.00 78.69 614 ARG A O 1
ATOM 4852 N N . LEU A 1 615 ? 6.322 6.964 0.232 1.00 76.81 615 LEU A N 1
ATOM 4853 C CA . LEU A 1 615 ? 7.115 7.314 1.408 1.00 76.81 615 LEU A CA 1
ATOM 4854 C C . LEU A 1 615 ? 6.348 8.269 2.332 1.00 76.81 615 LEU A C 1
ATOM 4856 O O . LEU A 1 615 ? 6.238 7.988 3.528 1.00 76.81 615 LEU A O 1
ATOM 4860 N N . PHE A 1 616 ? 5.789 9.349 1.778 1.00 79.19 616 PHE A N 1
ATOM 4861 C CA . PHE A 1 616 ? 5.010 10.340 2.517 1.00 79.19 616 PHE A CA 1
ATOM 4862 C C . PHE A 1 616 ? 3.839 9.683 3.249 1.00 79.19 616 PHE A C 1
ATOM 4864 O O . PHE A 1 616 ? 3.719 9.819 4.465 1.00 79.19 616 PHE A O 1
ATOM 4871 N N . ALA A 1 617 ? 3.027 8.894 2.542 1.00 79.44 617 ALA A N 1
ATOM 4872 C CA . ALA A 1 617 ? 1.854 8.255 3.123 1.00 79.44 617 ALA A CA 1
ATOM 4873 C C . ALA A 1 617 ? 2.213 7.250 4.236 1.00 79.44 617 ALA A C 1
ATOM 4875 O O . ALA A 1 617 ? 1.546 7.205 5.274 1.00 79.44 617 ALA A O 1
ATOM 4876 N N . ARG A 1 618 ? 3.293 6.469 4.061 1.00 79.25 618 ARG A N 1
ATOM 4877 C CA . ARG A 1 618 ? 3.800 5.554 5.098 1.00 79.25 618 ARG A CA 1
ATOM 4878 C C . ARG A 1 618 ? 4.255 6.323 6.337 1.00 79.25 618 ARG A C 1
ATOM 4880 O O . ARG A 1 618 ? 3.839 5.992 7.446 1.00 79.25 618 ARG A O 1
ATOM 4887 N N . THR A 1 619 ? 5.104 7.332 6.153 1.00 79.19 619 THR A N 1
ATOM 4888 C CA . THR A 1 619 ? 5.699 8.075 7.269 1.00 79.19 619 THR A CA 1
ATOM 4889 C C . THR A 1 619 ? 4.677 8.944 7.996 1.00 79.19 619 THR A C 1
ATOM 4891 O O . THR A 1 619 ? 4.760 9.049 9.219 1.00 79.19 619 THR A O 1
ATOM 4894 N N . LEU A 1 620 ? 3.687 9.505 7.297 1.00 82.88 620 LEU A N 1
ATOM 4895 C CA . LEU A 1 620 ? 2.561 10.206 7.912 1.00 82.88 620 LEU A CA 1
ATOM 4896 C C . LEU A 1 620 ? 1.810 9.281 8.884 1.00 82.88 620 LEU A C 1
ATOM 4898 O O . LEU A 1 620 ? 1.714 9.588 10.070 1.00 82.88 620 LEU A O 1
ATOM 4902 N N . ARG A 1 621 ? 1.388 8.098 8.418 1.00 82.88 621 ARG A N 1
ATOM 4903 C CA . ARG A 1 621 ? 0.704 7.094 9.253 1.00 82.88 621 ARG A CA 1
ATOM 4904 C C . ARG A 1 621 ? 1.529 6.688 10.478 1.00 82.88 621 ARG A C 1
ATOM 4906 O O . ARG A 1 621 ? 1.013 6.696 11.590 1.00 82.88 621 ARG A O 1
ATOM 4913 N N . GLU A 1 622 ? 2.800 6.332 10.279 1.00 83.06 622 GLU A N 1
ATOM 4914 C CA . GLU A 1 622 ? 3.703 5.928 11.371 1.00 83.06 622 GLU A CA 1
ATOM 4915 C C . GLU A 1 622 ? 3.895 7.045 12.404 1.00 83.06 622 GLU A C 1
ATOM 4917 O O . GLU A 1 622 ? 3.970 6.780 13.601 1.00 83.06 622 GLU A O 1
ATOM 4922 N N . THR A 1 623 ? 3.954 8.298 11.945 1.00 85.56 623 THR A N 1
ATOM 4923 C CA . THR A 1 623 ? 4.127 9.463 12.816 1.00 85.56 623 THR A CA 1
ATOM 4924 C C . THR A 1 623 ? 2.869 9.723 13.639 1.00 85.56 623 THR A C 1
ATOM 4926 O O . THR A 1 623 ? 2.976 9.861 14.853 1.00 85.56 623 THR A O 1
ATOM 4929 N N . VAL A 1 624 ? 1.681 9.723 13.022 1.00 88.38 624 VAL A N 1
ATOM 4930 C CA . VAL A 1 624 ? 0.412 9.905 13.747 1.00 88.38 624 VAL A CA 1
ATOM 4931 C C . VAL A 1 624 ? 0.227 8.798 14.788 1.00 88.38 624 VAL A C 1
ATOM 4933 O O . VAL A 1 624 ? -0.107 9.085 15.937 1.00 88.38 624 VAL A O 1
ATOM 4936 N N . GLU A 1 625 ? 0.504 7.542 14.425 1.00 90.69 625 GLU A N 1
ATOM 4937 C CA . GLU A 1 625 ? 0.431 6.409 15.353 1.00 90.69 625 GLU A CA 1
ATOM 4938 C C . GLU A 1 625 ? 1.380 6.589 16.551 1.00 90.69 625 GLU A C 1
ATOM 4940 O O . GLU A 1 625 ? 0.955 6.461 17.703 1.00 90.69 625 GLU A O 1
ATOM 4945 N N . ALA A 1 626 ? 2.637 6.968 16.298 1.00 90.44 626 ALA A N 1
ATOM 4946 C CA . ALA A 1 626 ? 3.615 7.236 17.349 1.00 90.44 626 ALA A CA 1
ATOM 4947 C C . ALA A 1 626 ? 3.193 8.401 18.263 1.00 90.44 626 ALA A C 1
ATOM 4949 O O . ALA A 1 626 ? 3.265 8.266 19.483 1.00 90.44 626 ALA A O 1
ATOM 4950 N N . CYS A 1 627 ? 2.691 9.511 17.709 1.00 92.19 627 CYS A N 1
ATOM 4951 C CA . CYS A 1 627 ? 2.198 10.658 18.484 1.00 92.19 627 CYS A CA 1
ATOM 4952 C C . CYS A 1 627 ? 1.014 10.276 19.387 1.00 92.19 627 CYS A C 1
ATOM 4954 O O . CYS A 1 627 ? 0.961 10.675 20.555 1.00 92.19 627 CYS A O 1
ATOM 4956 N N . VAL A 1 628 ? 0.083 9.457 18.883 1.00 94.94 628 VAL A N 1
ATOM 4957 C CA . VAL A 1 628 ? -1.034 8.921 19.678 1.00 94.94 628 VAL A CA 1
ATOM 4958 C C . VAL A 1 628 ? -0.510 8.058 20.822 1.00 94.94 628 VAL A C 1
ATOM 4960 O O . VAL A 1 628 ? -0.892 8.275 21.973 1.00 94.94 628 VAL A O 1
ATOM 4963 N N . PHE A 1 629 ? 0.387 7.111 20.546 1.00 96.06 629 PHE A N 1
ATOM 4964 C CA . PHE A 1 629 ? 0.948 6.238 21.579 1.00 96.06 629 PHE A CA 1
ATOM 4965 C C . PHE A 1 629 ? 1.765 7.002 22.621 1.00 96.06 629 PHE A C 1
ATOM 4967 O O . PHE A 1 629 ? 1.600 6.753 23.819 1.00 96.06 629 PHE A O 1
ATOM 4974 N N . HIS A 1 630 ? 2.557 7.986 22.201 1.00 95.38 630 HIS A N 1
ATOM 4975 C CA . HIS A 1 630 ? 3.250 8.897 23.102 1.00 95.38 630 HIS A CA 1
ATOM 4976 C C . HIS A 1 630 ? 2.258 9.592 24.047 1.00 95.38 630 HIS A C 1
ATOM 4978 O O . HIS A 1 630 ? 2.359 9.430 25.266 1.00 95.38 630 HIS A O 1
ATOM 4984 N N . GLY A 1 631 ? 1.229 10.259 23.505 1.00 96.31 631 GLY A N 1
ATOM 4985 C CA . GLY A 1 631 ? 0.203 10.944 24.297 1.00 96.31 631 GLY A CA 1
ATOM 4986 C C . GLY A 1 631 ? -0.548 10.021 25.266 1.00 96.31 631 GLY A C 1
ATOM 4987 O O . GLY A 1 631 ? -0.836 10.411 26.401 1.00 96.31 631 GLY A O 1
ATOM 4988 N N . LEU A 1 632 ? -0.830 8.777 24.867 1.00 97.31 632 LEU A N 1
ATOM 4989 C CA . LEU A 1 632 ? -1.440 7.777 25.748 1.00 97.31 632 LEU A CA 1
ATOM 4990 C C . LEU A 1 632 ? -0.495 7.370 26.889 1.00 97.31 632 LEU A C 1
ATOM 4992 O O . LEU A 1 632 ? -0.921 7.347 28.045 1.00 97.31 632 LEU A O 1
ATOM 4996 N N . SER A 1 633 ? 0.780 7.091 26.599 1.00 96.75 633 SER A N 1
ATOM 4997 C CA . SER A 1 633 ? 1.775 6.713 27.619 1.00 96.75 633 SER A CA 1
ATOM 4998 C C . SER A 1 633 ? 2.049 7.846 28.622 1.00 96.75 633 SER A C 1
ATOM 5000 O O . SER A 1 633 ? 2.219 7.614 29.825 1.00 96.75 633 SER A O 1
ATOM 5002 N N . GLU A 1 634 ? 1.999 9.092 28.150 1.00 96.44 634 GLU A N 1
ATOM 5003 C CA . GLU A 1 634 ? 2.323 10.280 28.936 1.00 96.44 634 GLU A CA 1
ATOM 5004 C C . GLU A 1 634 ? 1.189 10.716 29.876 1.00 96.44 634 GLU A C 1
ATOM 5006 O O . GLU A 1 634 ? 1.445 11.385 30.880 1.00 96.44 634 GLU A O 1
ATOM 5011 N N . HIS A 1 635 ? -0.058 10.297 29.637 1.00 96.81 635 HIS A N 1
ATOM 5012 C CA . HIS A 1 635 ? -1.201 10.758 30.446 1.00 96.81 635 HIS A CA 1
ATOM 5013 C C . HIS A 1 635 ? -2.052 9.658 31.071 1.00 96.81 635 HIS A C 1
ATOM 5015 O O . HIS A 1 635 ? -2.886 9.977 31.927 1.00 96.81 635 HIS A O 1
ATOM 5021 N N . LEU A 1 636 ? -1.857 8.397 30.683 1.00 96.62 636 LEU A N 1
ATOM 5022 C CA . LEU A 1 636 ? -2.640 7.263 31.168 1.00 96.62 636 LEU A CA 1
ATOM 5023 C C . LEU A 1 636 ? -1.783 6.240 31.919 1.00 96.62 636 LEU A C 1
ATOM 5025 O O . LEU A 1 636 ? -0.560 6.226 31.859 1.00 96.62 636 LEU A O 1
ATOM 5029 N N . GLU A 1 637 ? -2.470 5.365 32.643 1.00 95.62 637 GLU A N 1
ATOM 5030 C CA . GLU A 1 637 ? -1.928 4.174 33.297 1.00 95.62 637 GLU A CA 1
ATOM 5031 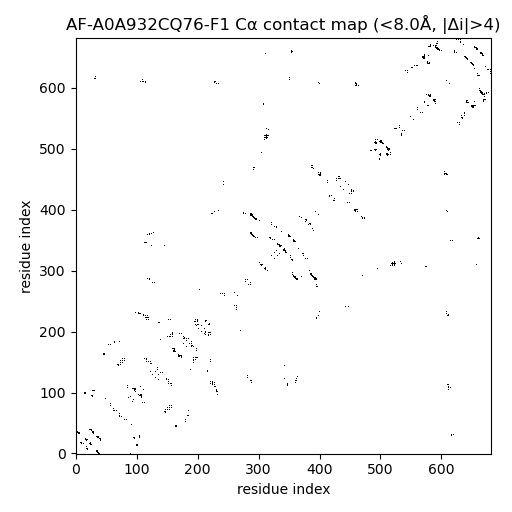C C . GLU A 1 637 ? -3.044 3.118 33.363 1.00 95.62 637 GLU A C 1
ATOM 5033 O O . GLU A 1 637 ? -4.220 3.498 33.351 1.00 95.62 637 GLU A O 1
ATOM 5038 N N . PRO A 1 638 ? -2.743 1.813 33.470 1.00 96.00 638 PRO A N 1
ATOM 5039 C CA . PRO A 1 638 ? -3.786 0.801 33.611 1.00 96.00 638 PRO A CA 1
ATOM 5040 C C . PRO A 1 638 ? -4.654 1.039 34.858 1.00 96.00 638 PRO A C 1
ATOM 5042 O O . PRO A 1 638 ? -4.145 1.379 35.933 1.00 96.00 638 PRO A O 1
ATOM 5045 N N . ARG A 1 639 ? -5.974 0.853 34.738 1.00 94.75 639 ARG A N 1
ATOM 5046 C CA . ARG A 1 639 ? -6.957 1.203 35.781 1.00 94.75 639 ARG A CA 1
ATOM 5047 C C . ARG A 1 639 ? -7.926 0.058 36.056 1.00 94.75 639 ARG A C 1
ATOM 5049 O O . ARG A 1 639 ? -8.370 -0.633 35.149 1.00 94.75 639 ARG A O 1
ATOM 5056 N N . GLN A 1 640 ? -8.251 -0.130 37.337 1.00 94.19 640 GLN A N 1
ATOM 5057 C CA . GLN A 1 640 ? -9.322 -1.037 37.750 1.00 94.19 640 GLN A CA 1
ATOM 5058 C C . GLN A 1 640 ? -10.647 -0.284 37.640 1.00 94.19 640 GLN A C 1
ATOM 5060 O O . GLN A 1 640 ? -10.765 0.811 38.190 1.00 94.19 640 GLN A O 1
ATOM 5065 N N . THR A 1 641 ? -11.624 -0.877 36.971 1.00 93.94 641 THR A N 1
ATOM 5066 C CA . THR A 1 641 ? -12.937 -0.285 36.718 1.00 93.94 641 THR A CA 1
ATOM 5067 C C . THR A 1 641 ? -14.041 -1.342 36.830 1.00 93.94 641 THR A C 1
ATOM 5069 O O . THR A 1 641 ? -13.778 -2.490 37.210 1.00 93.94 641 THR A O 1
ATOM 5072 N N . GLN A 1 642 ? -15.280 -0.928 36.578 1.00 90.81 642 GLN A N 1
ATOM 5073 C CA . GLN A 1 642 ? -16.453 -1.788 36.474 1.00 90.81 642 GLN A CA 1
ATOM 5074 C C . GLN A 1 642 ? -17.166 -1.520 35.149 1.00 90.81 642 GLN A C 1
ATOM 5076 O O . GLN A 1 642 ? -17.309 -0.353 34.770 1.00 90.81 642 GLN A O 1
ATOM 5081 N N . ASP A 1 643 ? -17.606 -2.591 34.491 1.00 85.69 643 ASP A N 1
ATOM 5082 C CA . ASP A 1 643 ? -18.439 -2.531 33.286 1.00 85.69 643 ASP A CA 1
ATOM 5083 C C . ASP A 1 643 ? -19.886 -2.094 33.605 1.00 85.69 643 ASP A C 1
ATOM 5085 O O . ASP A 1 643 ? -20.259 -1.884 34.766 1.00 85.69 643 ASP A O 1
ATOM 5089 N N . GLN A 1 644 ? -20.740 -1.976 32.582 1.00 83.56 644 GLN A N 1
ATOM 5090 C CA . GLN A 1 644 ? -22.166 -1.646 32.744 1.00 83.56 644 GLN A CA 1
ATOM 5091 C C . GLN A 1 644 ? -22.951 -2.646 33.613 1.00 83.56 644 GLN A C 1
ATOM 5093 O O . GLN A 1 644 ? -24.042 -2.317 34.080 1.00 83.56 644 GLN A O 1
ATOM 5098 N N . GLN A 1 645 ? -22.434 -3.857 33.829 1.00 83.00 645 GLN A N 1
ATOM 5099 C CA . GLN A 1 645 ? -23.042 -4.908 34.652 1.00 83.00 645 GLN A CA 1
ATOM 5100 C C . GLN A 1 645 ? -22.456 -4.946 36.076 1.00 83.00 645 GLN A C 1
ATOM 5102 O O . GLN A 1 645 ? -22.891 -5.754 36.898 1.00 83.00 645 GLN A O 1
ATOM 5107 N N . GLY A 1 646 ? -21.494 -4.073 36.390 1.00 83.06 646 GLY A N 1
ATOM 5108 C CA . GLY A 1 646 ? -20.803 -4.021 37.677 1.00 83.06 646 GLY A CA 1
ATOM 5109 C C . GLY A 1 646 ? -19.674 -5.048 37.828 1.00 83.06 646 GLY A C 1
ATOM 5110 O O . GLY A 1 646 ? -19.138 -5.206 38.931 1.00 83.06 646 GLY A O 1
ATOM 5111 N N . GLN A 1 647 ? -19.293 -5.755 36.761 1.00 86.19 647 GLN A N 1
ATOM 5112 C CA . GLN A 1 647 ? -18.182 -6.702 36.785 1.00 86.19 647 GLN A CA 1
ATOM 5113 C C . GLN A 1 647 ? -16.856 -5.947 36.815 1.00 86.19 647 GLN A C 1
ATOM 5115 O O . GLN A 1 647 ? -16.636 -5.001 36.063 1.00 86.19 647 GLN A O 1
ATOM 5120 N N . LYS A 1 648 ? -15.956 -6.357 37.712 1.00 91.19 648 LYS A N 1
ATOM 5121 C CA . LYS A 1 648 ? -14.643 -5.725 37.854 1.00 91.19 648 LYS A CA 1
ATOM 5122 C C . LYS A 1 648 ? -13.733 -6.130 36.700 1.00 91.19 648 LYS A C 1
ATOM 5124 O O . LYS A 1 648 ? -13.479 -7.315 36.516 1.00 91.19 648 LYS A O 1
ATOM 5129 N N . GLU A 1 649 ? -13.131 -5.147 36.046 1.00 91.94 649 GLU A N 1
ATOM 5130 C CA . GLU A 1 649 ? -12.127 -5.360 35.003 1.00 91.94 649 GLU A CA 1
ATOM 5131 C C . GLU A 1 649 ? -10.911 -4.450 35.214 1.00 91.94 649 GLU A C 1
ATOM 5133 O O . GLU A 1 649 ? -11.006 -3.367 35.800 1.00 91.94 649 GLU A O 1
ATOM 5138 N N . LEU A 1 650 ? -9.739 -4.932 34.809 1.00 94.31 650 LEU A N 1
ATOM 5139 C CA . LEU A 1 650 ? -8.495 -4.173 34.808 1.00 94.31 650 LEU A CA 1
ATOM 5140 C C . LEU A 1 650 ? -8.164 -3.852 33.355 1.00 94.31 650 LEU A C 1
ATOM 5142 O O . LEU A 1 650 ? -7.973 -4.780 32.577 1.00 94.31 650 LEU A O 1
ATOM 5146 N N . ILE A 1 651 ? -8.102 -2.569 32.996 1.00 94.75 651 ILE A N 1
ATOM 5147 C CA . ILE A 1 651 ? -8.047 -2.162 31.588 1.00 94.75 651 ILE A CA 1
ATOM 5148 C C . ILE A 1 651 ? -6.930 -1.176 31.260 1.00 94.75 651 ILE A C 1
ATOM 5150 O O . ILE A 1 651 ? -6.478 -0.409 32.117 1.00 94.75 651 ILE A O 1
ATOM 5154 N N . HIS A 1 652 ? -6.548 -1.159 29.984 1.00 95.31 652 HIS A N 1
ATOM 5155 C CA . HIS A 1 652 ? -5.924 -0.003 29.349 1.00 95.31 652 HIS A CA 1
ATOM 5156 C C . HIS A 1 652 ? -7.025 1.045 29.099 1.00 95.31 652 HIS A C 1
ATOM 5158 O O . HIS A 1 652 ? -7.963 0.755 28.356 1.00 95.31 652 HIS A O 1
ATOM 5164 N N . PRO A 1 653 ? -6.987 2.236 29.732 1.00 95.62 653 PRO A N 1
ATOM 5165 C CA . PRO A 1 653 ? -8.122 3.159 29.720 1.00 95.62 653 PRO A CA 1
ATOM 5166 C C . PRO A 1 653 ? -8.141 4.023 28.452 1.00 95.62 653 PRO A C 1
ATOM 5168 O O . PRO A 1 653 ? -8.058 5.246 28.521 1.00 95.62 653 PRO A O 1
ATOM 5171 N N . PHE A 1 654 ? -8.223 3.391 27.286 1.00 95.94 654 PHE A N 1
ATOM 5172 C CA . PHE A 1 654 ? -8.444 4.051 26.006 1.00 95.94 654 PHE A CA 1
ATOM 5173 C C . PHE A 1 654 ? -9.105 3.087 25.017 1.00 95.94 654 PHE A C 1
ATOM 5175 O O . PHE A 1 654 ? -8.958 1.872 25.131 1.00 95.94 654 PHE A O 1
ATOM 5182 N N . GLU A 1 655 ? -9.791 3.638 24.022 1.00 93.69 655 GLU A N 1
ATOM 5183 C CA . GLU A 1 655 ? -10.220 2.922 22.826 1.00 93.69 655 GLU A CA 1
ATOM 5184 C C . GLU A 1 655 ? -9.815 3.724 21.595 1.00 93.69 655 GLU A C 1
ATOM 5186 O O . GLU A 1 655 ? -10.339 4.812 21.349 1.00 93.69 655 GLU A O 1
ATOM 5191 N N . ILE A 1 656 ? -8.910 3.168 20.799 1.00 92.44 656 ILE A N 1
ATOM 5192 C CA . ILE A 1 656 ? -8.583 3.726 19.491 1.00 92.44 656 ILE A CA 1
ATOM 5193 C C . ILE A 1 656 ? -9.605 3.182 18.498 1.00 92.44 656 ILE A C 1
ATOM 5195 O O . ILE A 1 656 ? -9.637 1.980 18.243 1.00 92.44 656 ILE A O 1
ATOM 5199 N N . VAL A 1 657 ? -10.450 4.060 17.955 1.00 88.50 657 VAL A N 1
ATOM 5200 C CA . VAL A 1 657 ? -11.420 3.663 16.933 1.00 88.50 657 VAL A CA 1
ATOM 5201 C C . VAL A 1 657 ? -10.743 3.669 15.576 1.00 88.50 657 VAL A C 1
ATOM 5203 O O . VAL A 1 657 ? -10.800 2.659 14.896 1.00 88.50 657 VAL A O 1
ATOM 5206 N N . THR A 1 658 ? -10.066 4.747 15.181 1.00 85.88 658 THR A N 1
ATOM 5207 C CA . THR A 1 658 ? -9.278 4.773 13.939 1.00 85.88 658 THR A CA 1
ATOM 5208 C C . THR A 1 658 ? -8.019 5.615 14.097 1.00 85.88 658 THR A C 1
ATOM 5210 O O . THR A 1 658 ? -8.043 6.644 14.773 1.00 85.88 658 THR A O 1
ATOM 5213 N N . ILE A 1 659 ? -6.941 5.167 13.454 1.00 83.38 659 ILE A N 1
ATOM 5214 C CA . ILE A 1 659 ? -5.750 5.962 13.141 1.00 83.38 659 ILE A CA 1
ATOM 5215 C C . ILE A 1 659 ? -5.574 5.852 11.627 1.00 83.38 659 ILE A C 1
ATOM 5217 O O . ILE A 1 659 ? -5.077 4.846 11.115 1.00 83.38 659 ILE A O 1
ATOM 5221 N N . GLY A 1 660 ? -6.077 6.852 10.915 1.00 71.38 660 GLY A N 1
ATOM 5222 C CA . GLY A 1 660 ? -5.848 7.062 9.494 1.00 71.38 660 GLY A CA 1
ATOM 5223 C C . GLY A 1 660 ? -4.524 7.781 9.241 1.00 71.38 660 GLY A C 1
ATOM 5224 O O . GLY A 1 660 ? -3.788 8.114 10.170 1.00 71.38 660 GLY A O 1
ATOM 5225 N N . GLY A 1 661 ? -4.209 8.000 7.962 1.00 65.38 661 GLY A N 1
ATOM 5226 C CA . GLY A 1 661 ? -3.106 8.895 7.598 1.00 65.38 661 GLY A CA 1
ATOM 5227 C C . GLY A 1 661 ? -3.415 10.350 7.970 1.00 65.38 661 GLY A C 1
ATOM 5228 O O . GLY A 1 661 ? -2.529 11.073 8.401 1.00 65.38 661 GLY A O 1
ATOM 5229 N N . ASP A 1 662 ? -4.676 10.752 7.855 1.00 73.69 662 ASP A N 1
ATOM 5230 C CA . ASP A 1 662 ? -5.196 12.103 8.070 1.00 73.69 662 ASP A CA 1
ATOM 5231 C C . ASP A 1 662 ? -6.206 12.186 9.228 1.00 73.69 662 ASP A C 1
ATOM 5233 O O . ASP A 1 662 ? -6.143 13.123 10.019 1.00 73.69 662 ASP A O 1
ATOM 5237 N N . ASP A 1 663 ? -7.076 11.184 9.378 1.00 81.25 663 ASP A N 1
ATOM 5238 C CA . ASP A 1 663 ? -8.139 11.134 10.388 1.00 81.25 663 ASP A CA 1
ATOM 5239 C C . ASP A 1 663 ? -7.742 10.351 11.662 1.00 81.25 663 ASP A C 1
ATOM 5241 O O . ASP A 1 663 ? -7.315 9.196 11.610 1.00 81.25 663 ASP A O 1
ATOM 5245 N N . LEU A 1 664 ? -8.011 10.905 12.845 1.00 88.56 664 LEU A N 1
ATOM 5246 C CA . LEU A 1 664 ? -7.865 10.244 14.150 1.00 88.56 664 LEU A CA 1
ATOM 5247 C C . LEU A 1 664 ? -9.204 10.216 14.889 1.00 88.56 664 LEU A C 1
ATOM 5249 O O . LEU A 1 664 ? -9.857 11.247 15.039 1.00 88.56 664 LEU A O 1
ATOM 5253 N N . PHE A 1 665 ? -9.579 9.057 15.440 1.00 91.31 665 PHE A N 1
ATOM 5254 C CA . PHE A 1 665 ? -10.707 8.940 16.366 1.00 91.31 665 PHE A CA 1
ATOM 5255 C C . PHE A 1 665 ? -10.341 8.074 17.574 1.00 91.31 665 PHE A C 1
ATOM 5257 O O . PHE A 1 665 ? -10.102 6.870 17.453 1.00 91.31 665 PHE A O 1
ATOM 5264 N N . LEU A 1 666 ? -10.351 8.683 18.757 1.00 94.06 666 LEU A N 1
ATOM 5265 C CA . LEU A 1 666 ? -9.880 8.099 20.011 1.00 94.06 666 LEU A CA 1
ATOM 5266 C C . LEU A 1 666 ? -10.858 8.415 21.153 1.00 94.06 666 LEU A C 1
ATOM 5268 O O . LEU A 1 666 ? -11.334 9.539 21.286 1.00 94.06 666 LEU A O 1
ATOM 5272 N N . ILE A 1 667 ? -11.140 7.434 22.009 1.00 95.62 667 ILE A N 1
ATOM 5273 C CA . ILE A 1 667 ? -11.978 7.584 23.205 1.00 95.62 667 ILE A CA 1
ATOM 5274 C C . ILE A 1 667 ? -11.118 7.338 24.445 1.00 95.62 667 ILE A C 1
ATOM 5276 O O . ILE A 1 667 ? -10.437 6.321 24.549 1.00 95.62 667 ILE A O 1
ATOM 5280 N N . VAL A 1 668 ? -11.149 8.263 25.400 1.00 97.12 668 VAL A N 1
ATOM 5281 C CA . VAL A 1 668 ? -10.327 8.242 26.626 1.00 97.12 668 VAL A CA 1
ATOM 5282 C C . VAL A 1 668 ? -11.135 8.738 27.831 1.00 97.12 668 VAL A C 1
ATOM 5284 O O . VAL A 1 668 ? -12.210 9.308 27.649 1.00 97.12 668 VAL A O 1
ATOM 5287 N N . PRO A 1 669 ? -10.663 8.567 29.077 1.00 97.56 669 PRO A N 1
ATOM 5288 C CA . PRO A 1 669 ? -11.259 9.211 30.245 1.00 97.56 669 PRO A CA 1
ATOM 5289 C C . PRO A 1 669 ? -11.333 10.736 30.088 1.00 97.56 669 PRO A C 1
ATOM 5291 O O . PRO A 1 669 ? -10.370 11.380 29.656 1.00 97.56 669 PRO A O 1
ATOM 5294 N N . ALA A 1 670 ? -12.474 11.331 30.448 1.00 97.25 670 ALA A N 1
ATOM 5295 C CA . ALA A 1 670 ? -12.734 12.750 30.197 1.00 97.25 670 ALA A CA 1
ATOM 5296 C C . ALA A 1 670 ? -11.740 13.706 30.888 1.00 97.25 670 ALA A C 1
ATOM 5298 O O . ALA A 1 670 ? -11.441 14.768 30.344 1.00 97.25 670 ALA A O 1
ATOM 5299 N N . ASP A 1 671 ? -11.171 13.340 32.043 1.00 96.62 671 ASP A N 1
ATOM 5300 C CA . ASP A 1 671 ? -10.180 14.161 32.759 1.00 96.62 671 ASP A CA 1
ATOM 5301 C C . ASP A 1 671 ? -8.813 14.236 32.055 1.00 96.62 671 ASP A C 1
ATOM 5303 O O . ASP A 1 671 ? -8.001 15.107 32.378 1.00 96.62 671 ASP A O 1
ATOM 5307 N N . ARG A 1 672 ? -8.548 13.338 31.095 1.00 96.62 672 ARG A N 1
ATOM 5308 C CA . ARG A 1 672 ? -7.272 13.250 30.362 1.00 96.62 672 ARG A CA 1
ATOM 5309 C C . ARG A 1 672 ? -7.355 13.688 28.911 1.00 96.62 672 ARG A C 1
ATOM 5311 O O . ARG A 1 672 ? -6.321 14.035 28.346 1.00 96.62 672 ARG A O 1
ATOM 5318 N N . ALA A 1 673 ? -8.558 13.757 28.346 1.00 96.50 673 ALA A N 1
ATOM 5319 C CA . ALA A 1 673 ? -8.794 14.049 26.935 1.00 96.50 673 ALA A CA 1
ATOM 5320 C C . ALA A 1 673 ? -8.020 15.273 26.415 1.00 96.50 673 ALA A C 1
ATOM 5322 O O . ALA A 1 673 ? -7.256 15.149 25.464 1.00 96.50 673 ALA A O 1
ATOM 5323 N N . LEU A 1 674 ? -8.136 16.433 27.075 1.00 95.75 674 LEU A N 1
ATOM 5324 C CA . LEU A 1 674 ? -7.456 17.659 26.628 1.00 95.75 674 LEU A CA 1
ATOM 5325 C C . LEU A 1 674 ? -5.926 17.556 26.668 1.00 95.75 674 LEU A C 1
ATOM 5327 O O . LEU A 1 674 ? -5.259 18.096 25.794 1.00 95.75 674 LEU A O 1
ATOM 5331 N N . ARG A 1 675 ? -5.356 16.870 27.666 1.00 96.38 675 ARG A N 1
ATOM 5332 C CA . ARG A 1 675 ? -3.895 16.720 27.776 1.00 96.38 675 ARG A CA 1
ATOM 5333 C C . ARG A 1 675 ? -3.348 15.793 26.702 1.00 96.38 675 ARG A C 1
ATOM 5335 O O . ARG A 1 675 ? -2.331 16.104 26.100 1.00 96.38 675 ARG A O 1
ATOM 5342 N N . ILE A 1 676 ? -4.064 14.701 26.444 1.00 97.00 676 ILE A N 1
ATOM 5343 C CA . ILE A 1 676 ? -3.735 13.759 25.374 1.00 97.00 676 ILE A CA 1
ATOM 5344 C C . ILE A 1 676 ? -3.811 14.469 24.021 1.00 97.00 676 ILE A C 1
ATOM 5346 O O . ILE A 1 676 ? -2.861 14.389 23.255 1.00 97.00 676 ILE A O 1
ATOM 5350 N N . ALA A 1 677 ? -4.878 15.231 23.762 1.00 95.62 677 ALA A N 1
ATOM 5351 C CA . ALA A 1 677 ? -5.011 16.008 22.530 1.00 95.62 677 ALA A CA 1
ATOM 5352 C C . ALA A 1 677 ? -3.849 16.995 22.332 1.00 95.62 677 ALA A C 1
ATOM 5354 O O . ALA A 1 677 ? -3.270 17.050 21.254 1.00 95.62 677 ALA A O 1
ATOM 5355 N N . LEU A 1 678 ? -3.463 17.730 23.383 1.00 95.19 678 LEU A N 1
ATOM 5356 C CA . LEU A 1 678 ? -2.320 18.646 23.324 1.00 95.19 678 LEU A CA 1
ATOM 5357 C C . LEU A 1 678 ? -1.007 17.919 23.014 1.00 95.19 678 LEU A C 1
ATOM 5359 O O . LEU A 1 678 ? -0.245 18.412 22.195 1.00 95.19 678 LEU A O 1
ATOM 5363 N N . SER A 1 679 ? -0.758 16.757 23.625 1.00 94.12 679 SER A N 1
ATOM 5364 C CA . SER A 1 679 ? 0.452 15.964 23.365 1.00 94.12 679 SER A CA 1
ATOM 5365 C C . SER A 1 679 ? 0.487 15.300 21.990 1.00 94.12 679 SER A C 1
ATOM 5367 O O . SER A 1 679 ? 1.568 14.956 21.539 1.00 94.12 679 SER A O 1
ATOM 5369 N N . ILE A 1 680 ? -0.663 15.085 21.347 1.00 91.81 680 ILE A N 1
ATOM 5370 C CA . ILE A 1 680 ? -0.726 14.554 19.977 1.00 91.81 680 ILE A CA 1
ATOM 5371 C C . ILE A 1 680 ? -0.425 15.657 18.955 1.00 91.81 680 ILE A C 1
ATOM 5373 O O . ILE A 1 680 ? 0.203 15.387 17.939 1.00 91.81 680 ILE A O 1
ATOM 5377 N N . CYS A 1 681 ? -0.886 16.885 19.211 1.00 87.56 681 CYS A N 1
ATOM 5378 C CA . CYS A 1 681 ? -0.707 18.014 18.294 1.00 87.56 681 CYS A CA 1
ATOM 5379 C C . CYS A 1 681 ? 0.662 18.713 18.401 1.00 87.56 681 CYS A C 1
ATOM 5381 O O . CYS A 1 681 ? 0.981 19.521 17.529 1.00 87.56 681 CYS A O 1
ATOM 5383 N N . GLN A 1 682 ? 1.402 18.488 19.490 1.00 83.00 682 GLN A N 1
ATOM 5384 C CA . GLN A 1 682 ? 2.752 19.019 19.733 1.00 83.00 682 GLN A CA 1
ATOM 5385 C C . GLN A 1 682 ? 3.806 18.059 19.201 1.00 83.00 682 GLN A C 1
ATOM 5387 O O . GLN A 1 682 ? 4.798 18.571 18.635 1.00 83.00 682 GLN A O 1
#

Foldseek 3Di:
DDKAQPVQWDDDDWLFTQGVVRFTWQWAQPPVVRIIDTDTPDQVLLVVLLVVLLVQLLVQQDFAVPDDLLVNLVSSLVSLLCSLVVPDPPHNQQGFPDRTPQLGHFGNSLLLLQLLQQLLLLLVLLVVVPDAQCQQAPDVPGDDNSSSSSLSSNLSSLLQSQPPPPPPSLVVSLVSLCVRPVRHDDPRSSCLSSLLSNALAPFPVCVVVVRHADGNSSVSSSLSSVLSSLSVVLVLCLVVVVVQVVVVVVVPPDDDDDDGDPSVCRVVVSVVVLVVVCCVSPNPFFFKKKKKKFKPPLVCLLVLFQWQLLNQLSLQLQQCCQPPVLQCQAAVVAFADPNDGDHRDSSQFLDGWPRMTIGMHTPRCRVRSQVSSQCSQCVSQVFIGMFMFMDRDHSNLQQFPDDDLPPVLVVVVVCLVPDDPVVVVVLCVVLPDADPVSCPPPPDPSVRSSSSVSLLGFNLVVVVVRVVRSVVSNVVPDDGPQEDDDPPFDAWPTSSRHGFPDFDPPPHTTRHHPNSVSSNCQAVDDDPDCCGGVRNLVSVLVVLLVVDDDPLSVVQQVLQVVVPHDVQAGADSGLQQLQCQADDPSRSHKDKDKFFAPPVSVVSSSHSHSSSVSSLLVVLLVLLSSLLSVLLSNQFHWDWGADPVRDIHTYSNKDWSDRTSTIGIIMHHPNSNVSSNVSSVD

pLDDT: mean 82.35, std 15.66, range [28.92, 98.56]

InterPro domains:
  IPR003607 HD/PDEase domain [SM00471] (104-310)
  IPR003607 HD/PDEase domain [cd00077] (151-248)
  IPR006674 HD domain [PF01966] (110-204)
  IPR043128 Reverse transcriptase/Diguanylate cyclase domain [G3DSA:3.30.70.270] (588-682)

Sequence (682 aa):
MREYHPSELAPEGLSYIEAATGQKLILFEDVLRGRYRGLPDGSDELERLREEFLRTLEDRLPPRDKLDRRGLLTATADTFYQAFSQASRGEWPSLPADTRRGANRSTLADHSLLTSAIATGLIQEALSRGKAPDVIVRASPSLTPEELFHLTRIAALAHDLGKLPPSKHRERGRQAVARLLSPRLSQELVEAVADVAFRHHDARYYREAGQGPLGFFEEAICHADTASGGDRISELFREHWTKVFEEIAQLRGEHGFLRYPTSGEAILTLLSRMKDWEEEAFGASPPLSLILADVDRVKGYVFESARLPEVRGASRILDQLNREGIEERLAHEGVLYQGQRYPLAPEAILYAAGGGALILAPACLAETIATALEQLYLERTGWATISIASCPLHLFELPYGFTPYQSWFDRLRPHWEGAQEAERAALDAYLSPLSPEEAQGIQDGTTALFQRFLKTKRFGEITSRLNYRLKRAKEEREEVPIPAITPFARLCSSCQTRPATHLELQPQELSLCEVCRDKREVGARRSQDPNHGKGFFVNGFLRYLRENQEEGCRRYQEAMDRRGGADRIEVASDLASLGNCAIGRAQGYVGVLYADGNDIGSQLEQISTPAEYRLFARTLRETVEACVFHGLSEHLEPRQTQDQQGQKELIHPFEIVTIGGDDLFLIVPADRALRIALSICQ

Secondary structure (DSSP, 8-state):
-EEE-GGGB-S--SS-EEBTTS-EEEEEEETTTTEEEEEE--HHHHHHHHHHHHHHHHHHSPPGGGS-HHHHHHHHHHHHHHHHHTPPTTSGGGSBS--STT---SBHHHHHHHHHHHHHHHHHHHHHTT--HHHHS--SSPPPHHHHHHHHHHHHHHTTTT-SSSTTHHHHHHHHHHHHHTTTS-HHHHHHHHHHHHH----HHHHHTT-S--HHHHHHHHHHHHHHTTHHHHHHHHHHHHHHHHHHHHT-SS-S-----HHHHHHHHHHHHHHHHHHHHHTTS-SEEEEEEEETTHHHHHTS---HHHHHHHHHHHHHIIIIIHHIIIIII-EEETTEEEPPPGGGEEEEETTEEEEEEEGGGHHHHHHHHHHHHHHHHSS--EEEEEEEE-TTHHHH-SS-TTTTHHHHHHHHHHS-HHHHHHHHHHT-PPPTTTTTT---HHHHHHHHHHHT-SHHHHHHHHHHHHHHHHHS----------TTPPBPTTTSSSBP-EEE-SSS-EEE-HHHHHHHHHHHSB-SSTTSBTTHHHHHHHHHHHH---HHHHHHHHHHHTTT-GGG-EE-SSHHHHHTT--GGGTT-EEEEEEE-TTHHHHHHH--SHHHHHHHHHHHHHHHHHHHHHHHHHH---EEEE-TT--EEEEES-EEEEE-SSEEEEEEETTTHHHHHHHHH-

Mean predicted aligned error: 9.77 Å

Radius of gyration: 27.75 Å; Cα contacts (8 Å, |Δi|>4): 1160; chains: 1; bounding box: 79×72×81 Å

Solvent-accessible surface area (backbone atoms only — not comparable to full-atom values): 35622 Å² total; per-residue (Å²): 119,45,81,39,55,73,87,54,48,53,94,80,60,90,49,37,45,34,36,82,84,71,47,49,23,48,58,29,51,39,81,90,75,70,32,33,37,32,37,70,74,45,67,67,60,48,42,49,34,41,52,53,50,50,50,55,48,57,75,67,46,66,64,41,92,80,45,56,74,55,56,44,35,46,51,40,25,49,47,52,49,51,56,40,76,63,48,48,93,82,40,49,44,52,35,51,61,38,63,47,75,88,33,14,62,37,28,33,22,46,36,24,35,38,12,19,24,44,25,37,19,49,52,52,34,39,44,74,74,66,50,53,51,62,72,41,48,78,51,88,73,68,54,51,74,70,44,45,45,24,48,42,33,38,28,28,54,45,27,60,74,14,47,64,57,74,74,69,17,35,64,44,6,23,51,50,42,42,66,61,32,55,78,42,49,55,70,62,60,32,48,56,34,20,47,32,13,47,14,43,48,76,52,70,70,33,46,79,68,73,44,24,49,69,60,53,50,27,39,44,37,24,50,17,47,55,36,39,49,24,55,58,47,64,54,54,51,62,67,45,46,61,54,48,47,60,53,51,67,71,61,75,66,84,80,86,82,91,81,74,55,80,70,60,42,52,53,54,49,53,50,49,47,52,49,55,49,44,40,72,72,57,42,92,54,48,47,27,18,43,35,40,35,38,48,46,57,57,66,57,62,27,58,46,31,89,48,46,29,32,28,44,9,34,32,49,53,52,51,43,38,38,66,45,44,50,46,44,47,35,32,69,68,23,42,79,53,98,90,39,79,47,59,42,58,64,53,14,53,53,41,50,49,69,53,33,33,36,32,53,38,21,34,90,44,50,67,55,52,47,53,53,50,37,47,51,37,32,74,76,46,73,61,43,42,52,32,60,22,75,44,73,34,45,70,71,29,48,27,40,9,74,89,48,87,57,72,48,51,66,54,46,47,61,51,51,75,70,40,52,72,70,54,37,54,51,50,44,54,70,42,44,72,73,52,78,75,70,46,58,90,63,87,50,69,66,60,52,50,48,54,22,52,52,69,56,36,11,25,10,42,49,51,51,53,38,52,54,46,25,53,47,44,60,73,68,61,86,83,71,91,72,80,91,78,59,98,84,54,57,53,8,73,60,61,62,76,45,57,39,78,45,78,42,75,70,100,52,79,37,38,26,19,66,58,56,45,52,16,28,53,41,22,61,38,78,47,92,50,62,85,36,48,51,44,29,69,57,47,51,42,56,48,50,41,74,77,41,87,49,70,32,29,51,54,27,50,52,50,31,50,78,66,67,32,71,93,62,46,40,67,59,76,36,65,49,24,30,1,49,62,16,57,78,95,31,46,63,32,61,23,78,48,75,50,68,56,83,65,53,68,60,53,54,45,66,30,48,23,67,35,41,46,34,51,50,53,52,52,42,29,55,48,51,53,48,29,48,44,50,18,47,30,62,69,49,55,65,40,78,31,35,38,91,86,65,51,78,46,41,20,46,59,54,45,78,55,45,80,25,63,48,44,38,33,37,38,28,20,36,69,43,34,70,62,31,53,52,47,46,77,104